Protein AF-A0A8S4E3I4-F1 (afdb_monomer_lite)

pLDDT: mean 74.33, std 19.62, range [24.69, 96.75]

InterPro domains:
  IPR008591 GINS complex subunit Sld5 [PTHR21206] (6-192)
  IPR017920 COMM domain [PF07258] (268-368)
  IPR017920 COMM domain [PS51269] (267-376)
  IPR021151 GINS subunit, domain A [PF05916] (52-139)
  IPR036224 GINS, helical bundle-like domain superfamily [SSF158573] (16-157)
  IPR038749 GINS complex protein Sld5, alpha-helical domain [cd11711] (21-141)

Structure (mmCIF, N/CA/C/O backbone):
data_AF-A0A8S4E3I4-F1
#
_entry.id   AF-A0A8S4E3I4-F1
#
loop_
_atom_site.group_PDB
_atom_site.id
_atom_site.type_symbol
_atom_site.label_atom_id
_atom_site.label_alt_id
_atom_site.label_comp_id
_atom_site.label_asym_id
_atom_site.label_entity_id
_atom_site.label_seq_id
_atom_site.pdbx_PDB_ins_code
_atom_site.Cartn_x
_atom_site.Cartn_y
_atom_site.Cartn_z
_atom_site.occupancy
_atom_site.B_iso_or_equiv
_atom_site.auth_seq_id
_atom_site.auth_comp_id
_atom_site.auth_asym_id
_atom_site.auth_atom_id
_atom_site.pdbx_PDB_model_num
ATOM 1 N N . MET A 1 1 ? -10.199 14.906 -18.597 1.00 32.38 1 MET A N 1
ATOM 2 C CA . MET A 1 1 ? -10.809 15.974 -17.787 1.00 32.38 1 MET A CA 1
ATOM 3 C C . MET A 1 1 ? -9.877 16.224 -16.632 1.00 32.38 1 MET A C 1
ATOM 5 O O . MET A 1 1 ? -9.653 15.320 -15.833 1.00 32.38 1 MET A O 1
ATOM 9 N N . ASP A 1 2 ? -9.247 17.388 -16.652 1.00 28.47 2 ASP A N 1
ATOM 10 C CA . ASP A 1 2 ? -8.289 17.825 -15.654 1.00 28.47 2 ASP A CA 1
ATOM 11 C C . ASP A 1 2 ? -8.961 17.927 -14.284 1.00 28.47 2 ASP A C 1
ATOM 13 O O . ASP A 1 2 ? -9.942 18.644 -14.107 1.00 28.47 2 ASP A O 1
ATOM 17 N N . PHE A 1 3 ? -8.408 17.236 -13.285 1.00 36.88 3 PHE A N 1
ATOM 18 C CA . PHE A 1 3 ? -8.784 17.424 -11.877 1.00 36.88 3 PHE A CA 1
ATOM 19 C C . PHE A 1 3 ? -8.446 18.839 -11.358 1.00 36.88 3 PHE A C 1
ATOM 21 O O . PHE A 1 3 ? -8.823 19.176 -10.239 1.00 36.88 3 PHE A O 1
ATOM 28 N N . ASN A 1 4 ? -7.766 19.661 -12.167 1.00 34.56 4 ASN A N 1
ATOM 29 C CA . ASN A 1 4 ? -7.482 21.067 -11.883 1.00 34.56 4 ASN A CA 1
ATOM 30 C C . ASN A 1 4 ? -8.632 22.023 -12.248 1.00 34.56 4 ASN A C 1
ATOM 32 O O . ASN A 1 4 ? -8.685 23.116 -11.692 1.00 34.56 4 ASN A O 1
ATOM 36 N N . ASP A 1 5 ? -9.577 21.631 -13.108 1.00 34.78 5 ASP A N 1
ATOM 37 C CA . ASP A 1 5 ? -10.603 22.558 -13.623 1.00 34.78 5 ASP A CA 1
ATOM 38 C C . ASP A 1 5 ? -11.809 22.755 -12.689 1.00 34.78 5 ASP A C 1
ATOM 40 O O . ASP A 1 5 ? -12.698 23.553 -12.978 1.00 34.78 5 ASP A O 1
ATOM 44 N N . GLN A 1 6 ? -11.854 22.082 -11.535 1.00 35.81 6 GLN A N 1
ATOM 45 C CA . GLN A 1 6 ? -12.876 22.349 -10.511 1.00 35.81 6 GLN A CA 1
ATOM 46 C C . GLN A 1 6 ? -12.468 23.429 -9.495 1.00 35.81 6 GLN A C 1
ATOM 48 O O . GLN A 1 6 ? -13.206 23.661 -8.541 1.00 35.81 6 GLN A O 1
ATOM 53 N N . ILE A 1 7 ? -11.324 24.100 -9.681 1.00 41.72 7 ILE A N 1
ATOM 54 C CA . ILE A 1 7 ? -10.822 25.111 -8.729 1.00 41.72 7 ILE A CA 1
ATOM 55 C C . ILE A 1 7 ? -10.842 26.542 -9.305 1.00 41.72 7 ILE A C 1
ATOM 57 O O . ILE A 1 7 ? -10.752 27.506 -8.551 1.00 41.72 7 ILE A O 1
ATOM 61 N N . GLU A 1 8 ? -11.077 26.739 -10.606 1.00 38.97 8 GLU A N 1
ATOM 62 C CA . GLU A 1 8 ? -11.101 28.083 -11.211 1.00 38.97 8 GLU A CA 1
ATOM 63 C C . GLU A 1 8 ? -12.512 28.578 -11.583 1.00 38.97 8 GLU A C 1
ATOM 65 O O . GLU A 1 8 ? -12.779 28.850 -12.748 1.00 38.97 8 GLU A O 1
ATOM 70 N N . SER A 1 9 ? -13.426 28.761 -10.614 1.00 34.09 9 SER A N 1
ATOM 71 C CA . SER A 1 9 ? -14.480 29.800 -10.734 1.00 34.09 9 SER A CA 1
ATOM 72 C C . SER A 1 9 ? -15.316 30.046 -9.464 1.00 34.09 9 SER A C 1
ATOM 74 O O . SER A 1 9 ? -16.529 29.858 -9.452 1.00 34.09 9 SER A O 1
ATOM 76 N N . SER A 1 10 ? -14.707 30.550 -8.394 1.00 29.94 10 SER A N 1
ATOM 77 C CA . SER A 1 10 ? -15.423 31.392 -7.419 1.00 29.94 10 SER A CA 1
ATOM 78 C C . SER A 1 10 ? -14.407 32.143 -6.572 1.00 29.94 10 SER A C 1
ATOM 80 O O . SER A 1 10 ? -13.596 31.530 -5.891 1.00 29.94 10 SER A O 1
ATOM 82 N N . GLY A 1 11 ? -14.420 33.473 -6.664 1.00 32.16 11 GLY A N 1
ATOM 83 C CA . GLY A 1 11 ? -13.483 34.381 -6.001 1.00 32.16 11 GLY A CA 1
ATOM 84 C C . GLY A 1 11 ? -13.684 34.519 -4.493 1.00 32.16 11 GLY A C 1
ATOM 85 O O . GLY A 1 11 ? -13.775 35.643 -4.011 1.00 32.16 11 GLY A O 1
ATOM 86 N N . ASP A 1 12 ? -13.711 33.400 -3.778 1.00 33.47 12 ASP A N 1
ATOM 87 C CA . ASP A 1 12 ? -13.530 33.338 -2.335 1.00 33.47 12 ASP A CA 1
ATOM 88 C C . ASP A 1 12 ? -12.272 32.499 -2.084 1.00 33.47 12 ASP A C 1
ATOM 90 O O . ASP A 1 12 ? -12.188 31.344 -2.499 1.00 33.47 12 ASP A O 1
ATOM 94 N N . GLU A 1 13 ? -11.263 33.087 -1.436 1.00 42.78 13 GLU A N 1
ATOM 95 C CA . GLU A 1 13 ? -10.173 32.336 -0.805 1.00 42.78 13 GLU A CA 1
ATOM 96 C C . GLU A 1 13 ? -10.788 31.478 0.317 1.00 42.78 13 GLU A C 1
ATOM 98 O O . GLU A 1 13 ? -10.716 31.820 1.497 1.00 42.78 13 GLU A O 1
ATOM 103 N N . GLU A 1 14 ? -11.474 30.389 -0.040 1.00 46.00 14 GLU A N 1
ATOM 104 C CA . GLU A 1 14 ? -11.939 29.406 0.927 1.00 46.00 14 GLU A CA 1
ATOM 105 C C . GLU A 1 14 ? -10.696 28.785 1.565 1.00 46.00 14 GLU A C 1
ATOM 107 O O . GLU A 1 14 ? -9.980 27.993 0.950 1.00 46.00 14 GLU A O 1
ATOM 112 N N . GLU A 1 15 ? -10.408 29.175 2.810 1.00 49.66 15 GLU A N 1
ATOM 113 C CA . GLU A 1 15 ? -9.407 28.513 3.639 1.00 49.66 15 GLU A CA 1
ATOM 114 C C . GLU A 1 15 ? -9.714 27.010 3.652 1.00 49.66 15 GLU A C 1
ATOM 116 O O . GLU A 1 15 ? -10.649 26.549 4.315 1.00 49.66 15 GLU A O 1
ATOM 121 N N . ILE A 1 16 ? -8.937 26.231 2.896 1.00 64.88 16 ILE A N 1
ATOM 122 C CA . ILE A 1 16 ? -9.130 24.787 2.801 1.00 64.88 16 ILE A CA 1
ATOM 123 C C . ILE A 1 16 ? -8.949 24.207 4.205 1.00 64.88 16 ILE A C 1
ATOM 125 O O . ILE A 1 16 ? -7.850 24.177 4.766 1.00 64.88 16 ILE A O 1
ATOM 129 N N . THR A 1 17 ? -10.052 23.755 4.796 1.00 81.62 17 THR A N 1
ATOM 130 C CA . THR A 1 17 ? -10.041 23.201 6.151 1.00 81.62 17 THR A CA 1
ATOM 131 C C . THR A 1 17 ? -9.179 21.936 6.204 1.00 81.62 17 THR A C 1
ATOM 133 O O . THR A 1 17 ? -9.136 21.145 5.260 1.00 81.62 17 THR A O 1
ATOM 136 N N . ALA A 1 18 ? -8.514 21.684 7.338 1.00 78.88 18 ALA A N 1
ATOM 137 C CA . ALA A 1 18 ? -7.685 20.483 7.513 1.00 78.88 18 ALA A CA 1
ATOM 138 C C . ALA A 1 18 ? -8.471 19.170 7.298 1.00 78.88 18 ALA A C 1
ATOM 140 O O . ALA A 1 18 ? -7.905 18.157 6.890 1.00 78.88 18 ALA A O 1
ATOM 141 N N . GLU A 1 19 ? -9.782 19.189 7.550 1.00 83.81 19 GLU A N 1
ATOM 142 C CA . GLU A 1 19 ? -10.683 18.068 7.281 1.00 83.81 19 GLU A CA 1
ATOM 143 C C . GLU A 1 19 ? -10.890 17.837 5.777 1.00 83.81 19 GLU A C 1
ATOM 145 O O . GLU A 1 19 ? -10.815 16.692 5.321 1.00 83.81 19 GLU A O 1
ATOM 150 N N . ALA A 1 20 ? -11.074 18.906 4.995 1.00 86.81 20 ALA A N 1
ATOM 151 C CA . ALA A 1 20 ? -11.179 18.818 3.542 1.00 86.81 20 ALA A CA 1
ATOM 152 C C . ALA A 1 20 ? -9.887 18.259 2.924 1.00 86.81 20 ALA A C 1
ATOM 154 O O . ALA A 1 20 ? -9.949 17.301 2.152 1.00 86.81 20 ALA A O 1
ATOM 155 N N . VAL A 1 21 ? -8.716 18.760 3.345 1.00 88.56 21 VAL A N 1
ATOM 156 C CA . VAL A 1 21 ? -7.411 18.242 2.885 1.00 88.56 21 VAL A CA 1
ATOM 157 C C . VAL A 1 21 ? -7.266 16.751 3.202 1.00 88.56 21 VAL A C 1
ATOM 159 O O . VAL A 1 21 ? -6.849 15.962 2.350 1.00 88.56 21 VAL A O 1
ATOM 162 N N . LEU A 1 22 ? -7.648 16.333 4.414 1.00 89.06 22 LEU A N 1
ATOM 163 C CA . LEU A 1 22 ? -7.573 14.931 4.821 1.00 89.06 22 LEU A CA 1
ATOM 164 C C . LEU A 1 22 ? -8.498 14.035 3.985 1.00 89.06 22 LEU A C 1
ATOM 166 O O . LEU A 1 22 ? -8.102 12.924 3.625 1.00 89.06 22 LEU A O 1
ATOM 170 N N . LYS A 1 23 ? -9.709 14.501 3.662 1.00 90.12 23 LYS A N 1
ATOM 171 C CA . LYS A 1 23 ? -10.659 13.774 2.809 1.00 90.12 23 LYS A CA 1
ATOM 172 C C . LYS A 1 23 ? -10.120 13.617 1.386 1.00 90.12 23 LYS A C 1
ATOM 174 O O . LYS A 1 23 ? -10.153 12.511 0.847 1.00 90.12 23 LYS A O 1
ATOM 179 N N . THR A 1 24 ? -9.566 14.681 0.810 1.00 90.00 24 THR A N 1
ATOM 180 C CA . THR A 1 24 ? -8.932 14.645 -0.515 1.00 90.00 24 THR A CA 1
ATOM 181 C C . THR A 1 24 ? -7.766 13.661 -0.542 1.00 90.00 24 THR A C 1
ATOM 183 O O . THR A 1 24 ? -7.703 12.801 -1.420 1.00 90.00 24 THR A O 1
ATOM 186 N N . LEU A 1 25 ? -6.891 13.700 0.468 1.00 91.69 25 LEU A N 1
ATOM 187 C CA . LEU A 1 25 ? -5.762 12.777 0.576 1.00 91.69 25 LEU A CA 1
ATOM 188 C C . LEU A 1 25 ? -6.210 11.317 0.751 1.00 91.69 25 LEU A C 1
ATOM 190 O O . LEU A 1 25 ? -5.601 10.405 0.194 1.00 91.69 25 LEU A O 1
ATOM 194 N N . TYR A 1 26 ? -7.278 11.080 1.514 1.00 92.12 26 TYR A N 1
ATOM 195 C CA . TYR A 1 26 ? -7.850 9.746 1.675 1.00 92.12 26 TYR A CA 1
ATOM 196 C C . TYR A 1 26 ? -8.360 9.184 0.341 1.00 92.12 26 TYR A C 1
ATOM 198 O O . TYR A 1 26 ? -8.058 8.037 0.011 1.00 92.12 26 TYR A O 1
ATOM 206 N N . ASN A 1 27 ? -9.072 9.994 -0.446 1.00 91.56 27 ASN A N 1
ATOM 207 C CA . ASN A 1 27 ? -9.547 9.601 -1.774 1.00 91.56 27 ASN A CA 1
ATOM 208 C C . ASN A 1 27 ? -8.377 9.349 -2.734 1.00 91.56 27 ASN A C 1
ATOM 210 O O . ASN A 1 27 ? -8.346 8.317 -3.402 1.00 91.56 27 ASN A O 1
ATOM 214 N N . ALA A 1 28 ? -7.375 10.233 -2.744 1.00 92.62 28 ALA A N 1
ATOM 215 C CA . ALA A 1 28 ? -6.159 10.055 -3.536 1.00 92.62 28 ALA A CA 1
ATOM 216 C C . ALA A 1 28 ? -5.441 8.744 -3.180 1.00 92.62 28 ALA A C 1
ATOM 218 O O . ALA A 1 28 ? -5.039 7.994 -4.065 1.00 92.62 28 ALA A O 1
ATOM 219 N N . TRP A 1 29 ? -5.350 8.410 -1.889 1.00 94.19 29 TRP A N 1
ATOM 220 C CA . TRP A 1 29 ? -4.805 7.132 -1.434 1.00 94.19 29 TRP A CA 1
ATOM 221 C C . TRP A 1 29 ? -5.598 5.922 -1.928 1.00 94.19 29 TRP A C 1
ATOM 223 O O . TRP A 1 29 ? -5.000 4.950 -2.398 1.00 94.19 29 TRP A O 1
ATOM 233 N N . GLN A 1 30 ? -6.926 5.954 -1.826 1.00 93.25 30 GLN A N 1
ATOM 234 C CA . GLN A 1 30 ? -7.760 4.853 -2.302 1.00 93.25 30 GLN A CA 1
ATOM 235 C C . GLN A 1 30 ? -7.623 4.652 -3.812 1.00 93.25 30 GLN A C 1
ATOM 237 O O . GLN A 1 30 ? -7.392 3.524 -4.251 1.00 93.25 30 GLN A O 1
ATOM 242 N N . ASN A 1 31 ? -7.695 5.741 -4.576 1.00 93.19 31 ASN A N 1
ATOM 243 C CA . ASN A 1 31 ? -7.579 5.721 -6.031 1.00 93.19 31 ASN A CA 1
ATOM 244 C C . ASN A 1 31 ? -6.195 5.235 -6.466 1.00 93.19 31 ASN A C 1
ATOM 246 O O . ASN A 1 31 ? -6.085 4.377 -7.336 1.00 93.19 31 ASN A O 1
ATOM 250 N N . GLU A 1 32 ? -5.134 5.694 -5.802 1.00 94.31 32 GLU A N 1
ATOM 251 C CA . GLU A 1 32 ? -3.778 5.226 -6.072 1.00 94.31 32 GLU A CA 1
ATOM 252 C C . GLU A 1 32 ? -3.631 3.729 -5.778 1.00 94.31 32 GLU A C 1
ATOM 254 O O . GLU A 1 32 ? -2.993 3.011 -6.534 1.00 94.31 32 GLU A O 1
ATOM 259 N N . ARG A 1 33 ? -4.247 3.193 -4.722 1.00 92.12 33 ARG A N 1
ATOM 260 C CA . ARG A 1 33 ? -4.142 1.754 -4.435 1.00 92.12 33 ARG A CA 1
ATOM 261 C C . ARG A 1 33 ? -4.899 0.884 -5.445 1.00 92.12 33 ARG A C 1
ATOM 263 O O . ARG A 1 33 ? -4.490 -0.251 -5.674 1.00 92.12 33 ARG A O 1
ATOM 270 N N . LEU A 1 34 ? -6.014 1.379 -5.976 1.00 89.19 34 LEU A N 1
ATOM 271 C CA . LEU A 1 34 ? -6.931 0.600 -6.814 1.00 89.19 34 LEU A CA 1
ATOM 272 C C . LEU A 1 34 ? -6.709 0.804 -8.318 1.00 89.19 34 LEU A C 1
ATOM 274 O O . LEU A 1 34 ? -7.113 -0.051 -9.100 1.00 89.19 34 LEU A O 1
ATOM 278 N N . SER A 1 35 ? -6.053 1.893 -8.725 1.00 90.31 35 SER A N 1
ATOM 279 C CA . SER A 1 35 ? -5.711 2.136 -10.127 1.00 90.31 35 SER A CA 1
ATOM 280 C C . SER A 1 35 ? -4.531 1.258 -10.579 1.00 90.31 35 SER A C 1
ATOM 282 O O . SER A 1 35 ? -3.548 1.138 -9.835 1.00 90.31 35 SER A O 1
ATOM 284 N N . PRO A 1 36 ? -4.574 0.668 -11.790 1.00 88.25 36 PRO A N 1
ATOM 285 C CA . PRO A 1 36 ? -3.4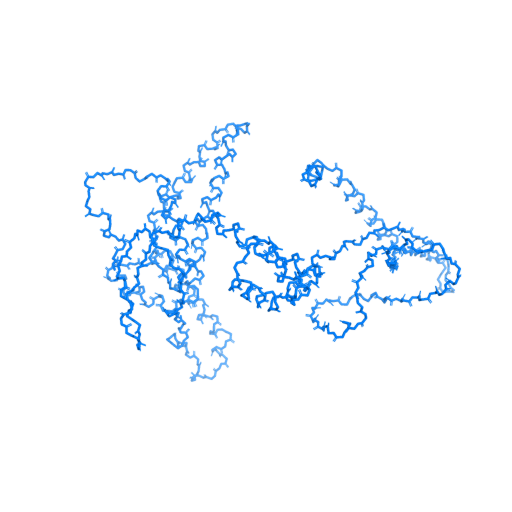50 -0.081 -12.353 1.00 88.25 36 PRO A CA 1
ATOM 286 C C . PRO A 1 36 ? -2.261 0.816 -12.733 1.00 88.25 36 PRO A C 1
ATOM 288 O O . PRO A 1 36 ? -1.124 0.345 -12.724 1.00 88.25 36 PRO A O 1
ATOM 291 N N . GLU A 1 37 ? -2.501 2.093 -13.036 1.00 90.06 37 GLU A N 1
ATOM 292 C CA . GLU A 1 37 ? -1.489 3.065 -13.465 1.00 90.06 37 GLU A CA 1
ATOM 293 C C . GLU A 1 37 ? -1.172 4.095 -12.378 1.00 90.06 37 GLU A C 1
ATOM 295 O O . GLU A 1 37 ? -1.919 4.244 -11.409 1.00 90.06 37 GLU A O 1
ATOM 300 N N . ILE A 1 38 ? -0.047 4.799 -12.513 1.00 93.50 38 ILE A N 1
ATOM 301 C CA . ILE A 1 38 ? 0.329 5.861 -11.575 1.00 93.50 38 ILE A CA 1
ATOM 302 C C . ILE A 1 38 ? -0.505 7.121 -11.827 1.00 93.50 38 ILE A C 1
ATOM 304 O O . ILE A 1 38 ? -0.622 7.575 -12.962 1.00 93.50 38 ILE A O 1
ATOM 308 N N . LEU A 1 39 ? -1.080 7.687 -10.765 1.00 93.31 39 LEU A N 1
ATOM 309 C CA . LEU A 1 39 ? -1.922 8.884 -10.851 1.00 93.31 39 LEU A CA 1
ATOM 310 C C . LEU A 1 39 ? -1.109 10.174 -10.617 1.00 93.31 39 LEU A C 1
ATOM 312 O O . LEU A 1 39 ? 0.024 10.102 -10.125 1.00 93.31 39 LEU A O 1
ATOM 316 N N . PRO A 1 40 ? -1.660 11.365 -10.923 1.00 92.81 40 PRO A N 1
ATOM 317 C CA . PRO A 1 40 ? -1.032 12.638 -10.570 1.00 92.81 40 PRO A CA 1
ATOM 318 C C . PRO A 1 40 ? -0.770 12.757 -9.062 1.00 92.81 40 PRO A C 1
ATOM 320 O O . PRO A 1 40 ? -1.622 12.412 -8.238 1.00 92.81 40 PRO A O 1
ATOM 323 N N . HIS A 1 41 ? 0.412 13.247 -8.679 1.00 92.44 41 HIS A N 1
ATOM 324 C CA . HIS A 1 41 ? 0.758 13.405 -7.268 1.00 92.44 41 HIS A CA 1
ATOM 325 C C . HIS A 1 41 ? 0.020 14.590 -6.626 1.00 92.44 41 HIS A C 1
ATOM 327 O O . HIS A 1 41 ? 0.171 15.735 -7.049 1.00 92.44 41 HIS A O 1
ATOM 333 N N . CYS A 1 42 ? -0.670 14.358 -5.506 1.00 90.50 42 CYS A N 1
ATOM 334 C CA . CYS A 1 42 ? -1.321 15.413 -4.719 1.00 90.50 42 CYS A CA 1
ATOM 335 C C . CYS A 1 42 ? -0.321 16.132 -3.788 1.00 90.50 42 CYS A C 1
ATOM 337 O O . CYS A 1 42 ? -0.448 16.067 -2.564 1.00 90.50 42 CYS A O 1
ATOM 339 N N . ASN A 1 43 ? 0.712 16.779 -4.350 1.00 90.69 43 ASN A N 1
ATOM 340 C CA . ASN A 1 43 ? 1.862 17.269 -3.569 1.00 90.69 43 ASN A CA 1
ATOM 341 C C . ASN A 1 43 ? 1.484 18.346 -2.554 1.00 90.69 43 ASN A C 1
ATOM 343 O O . ASN A 1 43 ? 1.859 18.262 -1.390 1.00 90.69 43 ASN A O 1
ATOM 347 N N . GLU A 1 44 ? 0.671 19.305 -2.978 1.00 89.69 44 GLU A N 1
ATOM 348 C CA . GLU A 1 44 ? 0.216 20.407 -2.130 1.00 89.69 44 GLU A CA 1
ATOM 349 C C . GLU A 1 44 ? -0.534 19.904 -0.891 1.00 89.69 44 GLU A C 1
ATOM 351 O O . GLU A 1 44 ? -0.295 20.370 0.222 1.00 89.69 44 GLU A O 1
ATOM 356 N N . MET A 1 45 ? -1.378 18.882 -1.063 1.00 90.06 45 MET A N 1
ATOM 357 C CA . MET A 1 45 ? -2.146 18.274 0.026 1.00 90.06 45 MET A CA 1
ATOM 358 C C . MET A 1 45 ? -1.234 17.530 1.008 1.00 90.06 45 MET A C 1
ATOM 360 O O . MET A 1 45 ? -1.426 17.609 2.223 1.00 90.06 45 MET A O 1
ATOM 364 N N . VAL A 1 46 ? -0.220 16.821 0.498 1.00 91.94 46 VAL A N 1
ATOM 365 C CA . VAL A 1 46 ? 0.770 16.116 1.327 1.00 91.94 46 VAL A CA 1
ATOM 366 C C . VAL A 1 46 ? 1.615 17.111 2.125 1.00 91.94 46 VAL A C 1
ATOM 368 O O . VAL A 1 46 ? 1.713 16.970 3.344 1.00 91.94 46 VAL A O 1
ATOM 371 N N . GLU A 1 47 ? 2.172 18.132 1.474 1.00 90.94 47 GLU A N 1
ATOM 372 C CA . GLU A 1 47 ? 2.976 19.180 2.117 1.00 90.94 47 GLU A CA 1
ATOM 373 C C . GLU A 1 47 ? 2.167 19.946 3.170 1.00 90.94 47 GLU A C 1
ATOM 375 O O . GLU A 1 47 ? 2.623 20.121 4.305 1.00 90.94 47 GLU A O 1
ATOM 380 N N . CYS A 1 48 ? 0.922 20.314 2.847 1.00 90.44 48 CYS A N 1
ATOM 381 C CA . CYS A 1 48 ? 0.006 20.949 3.788 1.00 90.44 48 CYS A CA 1
ATOM 382 C C . CYS A 1 48 ? -0.193 20.082 5.043 1.00 90.44 48 CYS A C 1
ATOM 384 O O . CYS A 1 48 ? 0.040 20.543 6.166 1.00 90.44 48 CYS A O 1
ATOM 386 N N . MET A 1 49 ? -0.534 18.797 4.884 1.00 90.62 49 MET A N 1
ATOM 387 C CA . MET A 1 49 ? -0.756 17.902 6.027 1.00 90.62 49 MET A CA 1
ATOM 388 C C . MET A 1 49 ? 0.520 17.624 6.826 1.00 90.62 49 MET A C 1
ATOM 390 O O . MET A 1 49 ? 0.458 17.533 8.054 1.00 90.62 49 MET A O 1
ATOM 394 N N . LEU A 1 50 ? 1.684 17.525 6.177 1.00 91.88 50 LEU A N 1
ATOM 395 C CA . LEU A 1 50 ? 2.969 17.395 6.868 1.00 91.88 50 LEU A CA 1
ATOM 396 C C . LEU A 1 50 ? 3.278 18.639 7.712 1.00 91.88 50 LEU A C 1
ATOM 398 O O . LEU A 1 50 ? 3.680 18.504 8.872 1.00 91.88 50 LEU A O 1
ATOM 402 N N . GLY A 1 51 ? 3.021 19.838 7.182 1.00 90.75 51 GLY A N 1
ATOM 403 C CA . GLY A 1 51 ? 3.123 21.091 7.929 1.00 90.75 51 GLY A CA 1
ATOM 404 C C . GLY A 1 51 ? 2.205 21.116 9.156 1.00 90.75 51 GLY A C 1
ATOM 405 O O . GLY A 1 51 ? 2.654 21.434 10.265 1.00 90.75 51 GLY A O 1
ATOM 406 N N . GLN A 1 52 ? 0.946 20.693 8.995 1.00 88.94 52 GLN A N 1
ATOM 407 C CA . GLN A 1 52 ? -0.023 20.618 10.095 1.00 88.94 52 GLN A CA 1
ATOM 408 C C . GLN A 1 52 ? 0.378 19.601 11.168 1.00 88.94 52 GLN A C 1
ATOM 410 O O . GLN A 1 52 ? 0.281 19.890 12.365 1.00 88.94 52 GLN A O 1
ATOM 415 N N . ILE A 1 53 ? 0.900 18.437 10.767 1.00 91.44 53 ILE A N 1
ATOM 416 C CA . ILE A 1 53 ? 1.438 17.433 11.694 1.00 91.44 53 ILE A CA 1
ATOM 417 C C . ILE A 1 53 ? 2.555 18.045 12.543 1.00 91.44 53 ILE A C 1
ATOM 419 O O . ILE A 1 53 ? 2.507 17.954 13.770 1.00 91.44 53 ILE A O 1
ATOM 423 N N . GLN A 1 54 ? 3.528 18.716 11.921 1.00 93.00 54 GLN A N 1
ATOM 424 C CA . GLN A 1 54 ? 4.648 19.321 12.648 1.00 93.00 54 GLN A CA 1
ATOM 425 C C . GLN A 1 54 ? 4.196 20.418 13.619 1.00 93.00 54 GLN A C 1
ATOM 427 O O . GLN A 1 54 ? 4.740 20.543 14.721 1.00 93.00 54 GLN A O 1
ATOM 432 N N . HIS A 1 55 ? 3.217 21.235 13.220 1.00 90.81 55 HIS A N 1
ATOM 433 C CA . HIS A 1 55 ? 2.648 22.263 14.086 1.00 90.81 55 HIS A CA 1
ATOM 434 C C . HIS A 1 55 ? 1.946 21.641 15.304 1.00 90.81 55 HIS A C 1
ATOM 436 O O . HIS A 1 55 ? 2.213 22.027 16.447 1.00 90.81 55 HIS A O 1
ATOM 442 N N . MET A 1 56 ? 1.119 20.619 15.082 1.00 89.19 56 MET A N 1
ATOM 443 C CA . MET A 1 56 ? 0.409 19.919 16.151 1.00 89.19 56 MET A CA 1
ATOM 444 C C . MET A 1 56 ? 1.348 19.161 17.093 1.00 89.19 56 MET A C 1
ATOM 446 O O . MET A 1 56 ? 1.142 19.194 18.305 1.00 89.19 56 MET A O 1
ATOM 450 N N . GLU A 1 57 ? 2.423 18.548 16.596 1.00 91.62 57 GLU A N 1
ATOM 451 C CA . GLU A 1 57 ? 3.436 17.900 17.442 1.00 91.62 57 GLU A CA 1
ATOM 452 C C . GLU A 1 57 ? 4.119 18.884 18.393 1.00 91.62 57 GLU A C 1
ATOM 454 O O . GLU A 1 57 ? 4.274 18.603 19.586 1.00 91.62 57 GLU A O 1
ATOM 459 N N . ARG A 1 58 ? 4.478 20.073 17.892 1.00 92.88 58 ARG A N 1
ATOM 460 C CA . ARG A 1 58 ? 5.045 21.147 18.718 1.00 92.88 58 ARG A CA 1
ATOM 461 C C . ARG A 1 58 ? 4.071 21.600 19.804 1.00 92.88 58 ARG A C 1
ATOM 463 O O . ARG A 1 58 ? 4.508 21.878 20.920 1.00 92.88 58 ARG A O 1
ATOM 470 N N . ASN A 1 59 ? 2.775 21.649 19.505 1.00 89.19 59 ASN A N 1
ATOM 471 C CA . ASN A 1 59 ? 1.746 22.033 20.472 1.00 89.19 59 ASN A CA 1
ATOM 472 C C . ASN A 1 59 ? 1.520 20.947 21.530 1.00 89.19 59 ASN A C 1
ATOM 474 O O . ASN A 1 59 ? 1.477 21.255 22.719 1.00 89.19 59 ASN A O 1
ATOM 478 N N . ILE A 1 60 ? 1.478 19.674 21.130 1.00 89.12 60 ILE A N 1
ATOM 479 C CA . ILE A 1 60 ? 1.341 18.536 22.050 1.00 89.12 60 ILE A CA 1
ATOM 480 C C . ILE A 1 60 ? 2.515 18.462 23.029 1.00 89.12 60 ILE A C 1
ATOM 482 O O . ILE A 1 60 ? 2.310 18.171 24.205 1.00 89.12 60 ILE A O 1
ATOM 486 N N . ASN A 1 61 ? 3.737 18.756 22.579 1.00 87.38 61 ASN A N 1
ATOM 487 C CA . ASN A 1 61 ? 4.923 18.727 23.440 1.00 87.38 61 ASN A CA 1
ATOM 488 C C . ASN A 1 61 ? 4.917 19.807 24.536 1.00 87.38 61 ASN A C 1
ATOM 490 O O . ASN A 1 61 ? 5.638 19.669 25.522 1.00 87.38 61 ASN A O 1
ATOM 494 N N . LYS A 1 62 ? 4.105 20.863 24.386 1.00 89.56 62 LYS A N 1
ATOM 495 C CA . LYS A 1 62 ? 3.912 21.906 25.407 1.00 89.56 62 LYS A CA 1
ATOM 496 C C . LYS A 1 62 ? 2.850 21.530 26.447 1.00 89.56 62 LYS A C 1
ATOM 498 O O . LYS A 1 62 ? 2.798 22.160 27.500 1.00 89.56 62 LYS A O 1
ATOM 503 N N . LEU A 1 63 ? 2.001 20.539 26.164 1.00 85.81 63 LEU A N 1
ATOM 504 C CA . LEU A 1 63 ? 0.941 20.109 27.075 1.00 85.81 63 LEU A CA 1
ATOM 505 C C . LEU A 1 63 ? 1.502 19.237 28.214 1.00 85.81 63 LEU A C 1
ATOM 507 O O . LEU A 1 63 ? 2.451 18.472 28.012 1.00 85.81 63 LEU A O 1
ATOM 511 N N . PRO A 1 64 ? 0.917 19.306 29.423 1.00 84.00 64 PRO A N 1
ATOM 512 C CA . P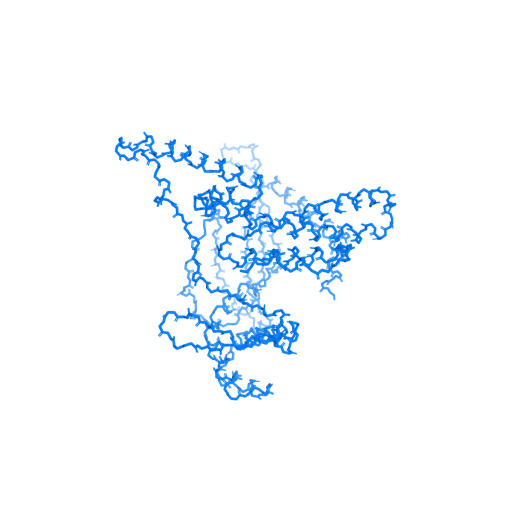RO A 1 64 ? 1.326 18.455 30.533 1.00 84.00 64 PRO A CA 1
ATOM 513 C C . PRO A 1 64 ? 1.013 16.978 30.243 1.00 84.00 64 PRO A C 1
ATOM 515 O O . PRO A 1 64 ? -0.013 16.642 29.656 1.00 84.00 64 PRO A O 1
ATOM 518 N N . LYS A 1 65 ? 1.877 16.065 30.715 1.00 77.12 65 LYS A N 1
ATOM 519 C CA . LYS A 1 65 ? 1.763 14.607 30.470 1.00 77.12 65 LYS A CA 1
ATOM 520 C C . LYS A 1 65 ? 0.476 13.966 31.014 1.00 77.12 65 LYS A C 1
ATOM 522 O O . LYS A 1 65 ? 0.178 12.831 30.662 1.00 77.12 65 LYS A O 1
ATOM 527 N N . THR A 1 66 ? -0.248 14.663 31.885 1.00 80.94 66 THR A N 1
ATOM 528 C CA . THR A 1 66 ? -1.505 14.217 32.499 1.00 80.94 66 THR A CA 1
ATOM 529 C C . THR A 1 66 ? -2.749 14.613 31.698 1.00 80.94 66 THR A C 1
ATOM 531 O O . THR A 1 66 ? -3.843 14.184 32.054 1.00 80.94 66 THR A O 1
ATOM 534 N N . ASP A 1 67 ? -2.615 15.417 30.637 1.00 83.19 67 ASP A N 1
ATOM 535 C CA . ASP A 1 67 ? -3.749 15.852 29.818 1.00 83.19 67 ASP A CA 1
ATOM 536 C C . ASP A 1 67 ? -4.153 14.772 28.800 1.00 83.19 67 ASP A C 1
ATOM 538 O O . ASP A 1 67 ? -3.387 14.402 27.905 1.00 83.19 67 ASP A O 1
ATOM 542 N N . LEU A 1 68 ? -5.392 14.286 28.907 1.00 85.31 68 LEU A N 1
ATOM 543 C CA . LEU A 1 68 ? -5.971 13.304 27.986 1.00 85.31 68 LEU A CA 1
ATOM 544 C C . LEU A 1 68 ? -6.050 13.826 26.541 1.00 85.31 68 LEU A C 1
ATOM 546 O O . LEU A 1 68 ? -5.936 13.031 25.605 1.00 85.31 68 LEU A O 1
ATOM 550 N N . ARG A 1 69 ? -6.167 15.147 26.332 1.00 83.44 69 ARG A N 1
ATOM 551 C CA . ARG A 1 69 ? -6.193 15.762 24.991 1.00 83.44 69 ARG A CA 1
ATOM 552 C C . ARG A 1 69 ? -4.914 15.466 24.214 1.00 83.44 69 ARG A C 1
ATOM 554 O O . ARG A 1 69 ? -4.970 15.186 23.019 1.00 83.44 69 ARG A O 1
ATOM 561 N N . ALA A 1 70 ? -3.767 15.439 24.897 1.00 85.88 70 ALA A N 1
ATOM 562 C CA . ALA A 1 70 ? -2.490 15.091 24.282 1.00 85.88 70 ALA A CA 1
ATOM 563 C C . ALA A 1 70 ? -2.493 13.656 23.722 1.00 85.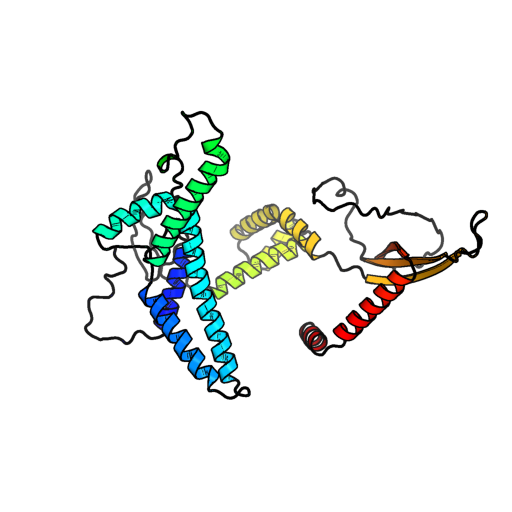88 70 ALA A C 1
ATOM 565 O O . ALA A 1 70 ? -1.923 13.413 22.660 1.00 85.88 70 ALA A O 1
ATOM 566 N N . SER A 1 71 ? -3.159 12.710 24.394 1.00 84.50 71 SER A N 1
ATOM 567 C CA . SER A 1 71 ? -3.302 11.334 23.904 1.00 84.50 71 SER A CA 1
ATOM 568 C C . SER A 1 71 ? -4.201 11.259 22.668 1.00 84.50 71 SER A C 1
ATOM 570 O O . SER A 1 71 ? -3.851 10.575 21.708 1.00 84.50 71 SER A O 1
ATOM 572 N N . ILE A 1 72 ? -5.320 11.992 22.661 1.00 87.44 72 ILE A N 1
ATOM 573 C CA . ILE A 1 72 ? -6.255 12.032 21.523 1.00 87.44 72 ILE A CA 1
ATOM 574 C C . ILE A 1 72 ? -5.563 12.620 20.288 1.00 87.44 72 ILE A C 1
ATOM 576 O O . ILE A 1 72 ? -5.578 12.005 19.223 1.00 87.44 72 ILE A O 1
ATOM 580 N N . HIS A 1 73 ? -4.872 13.755 20.433 1.00 88.88 73 HIS A N 1
ATOM 581 C CA . HIS A 1 73 ? -4.138 14.355 19.319 1.00 88.88 73 HIS A CA 1
ATOM 582 C C . HIS A 1 73 ? -2.998 13.456 18.813 1.00 88.88 73 HIS A C 1
ATOM 584 O O . HIS A 1 73 ? -2.794 13.365 17.608 1.00 88.88 73 HIS A O 1
ATOM 590 N N . LYS A 1 74 ? -2.281 12.733 19.689 1.00 87.50 74 LYS A N 1
ATOM 591 C CA . LYS A 1 74 ? -1.260 11.755 19.259 1.00 87.50 74 LYS A CA 1
ATOM 592 C C . LYS A 1 74 ? -1.850 10.591 18.463 1.00 87.50 74 LYS A C 1
ATOM 594 O O . LYS A 1 74 ? -1.241 10.157 17.484 1.00 87.50 74 LYS A O 1
ATOM 599 N N . MET A 1 75 ? -3.008 10.083 18.883 1.00 90.44 75 MET A N 1
ATOM 600 C CA . MET A 1 75 ? -3.717 9.024 18.165 1.00 90.44 75 MET A CA 1
ATOM 601 C C . MET A 1 75 ? -4.113 9.497 16.764 1.00 90.44 75 MET A C 1
ATOM 603 O O . MET A 1 75 ? -3.833 8.807 15.785 1.00 90.44 75 MET A O 1
ATOM 607 N N . GLU A 1 76 ? -4.665 10.706 16.654 1.00 88.19 76 GLU A N 1
ATOM 608 C CA . GLU A 1 76 ? -5.089 11.252 15.365 1.00 88.19 76 GLU A CA 1
ATOM 609 C C . GLU A 1 76 ? -3.906 11.570 14.442 1.00 88.19 76 GLU A C 1
ATOM 611 O O . GLU A 1 76 ? -3.917 11.194 13.272 1.00 88.19 76 GLU A O 1
ATOM 616 N N . LEU A 1 77 ? -2.817 12.139 14.971 1.00 90.38 77 LEU A N 1
ATOM 617 C CA . LEU A 1 77 ? -1.580 12.316 14.203 1.00 90.38 77 LEU A CA 1
ATOM 618 C C . LEU A 1 77 ? -1.036 10.986 13.675 1.00 90.38 77 LEU A C 1
ATOM 620 O O . LEU A 1 77 ? -0.543 10.926 12.551 1.00 90.38 77 LEU A O 1
ATOM 624 N N . SER A 1 78 ? -1.141 9.912 14.460 1.00 90.69 78 SER A N 1
ATOM 625 C CA . SER A 1 78 ? -0.716 8.578 14.024 1.00 90.69 78 SER A CA 1
ATOM 626 C C . SER A 1 78 ? -1.590 8.059 12.878 1.00 90.69 78 SER A C 1
ATOM 628 O O . SER A 1 78 ? -1.063 7.496 11.918 1.00 90.69 78 SER A O 1
ATOM 630 N N . ARG A 1 79 ? -2.906 8.305 12.932 1.00 93.50 79 ARG A N 1
ATOM 631 C CA . ARG A 1 79 ? -3.852 7.953 11.863 1.00 93.50 79 ARG A CA 1
ATOM 632 C C . ARG A 1 79 ? -3.552 8.704 10.563 1.00 93.50 79 ARG A C 1
ATOM 634 O O . ARG A 1 79 ? -3.472 8.079 9.509 1.00 93.50 79 ARG A O 1
ATOM 641 N N . ILE A 1 80 ? -3.319 10.015 10.637 1.00 91.69 80 ILE A N 1
ATOM 642 C CA . ILE A 1 80 ? -2.991 10.848 9.468 1.00 91.69 80 ILE A CA 1
ATOM 643 C C . ILE A 1 80 ? -1.645 10.425 8.862 1.00 91.69 80 ILE A C 1
ATOM 645 O O . ILE A 1 80 ? -1.553 10.207 7.654 1.00 91.69 80 ILE A O 1
ATOM 649 N N . LYS A 1 81 ? -0.609 10.231 9.693 1.00 92.62 81 LYS A N 1
ATOM 650 C CA . LYS A 1 81 ? 0.699 9.728 9.237 1.00 92.62 81 LYS A CA 1
ATOM 651 C C . LYS A 1 81 ? 0.576 8.391 8.520 1.00 92.62 81 LYS A C 1
ATOM 653 O O . LYS A 1 81 ? 1.210 8.199 7.490 1.00 92.62 81 LYS A O 1
ATOM 658 N N . TYR A 1 82 ? -0.243 7.477 9.038 1.00 94.19 82 TYR A N 1
ATOM 659 C CA . TYR A 1 82 ? -0.479 6.185 8.400 1.00 94.19 82 TYR A CA 1
ATOM 660 C C . TYR A 1 82 ? -1.059 6.337 6.987 1.00 94.19 82 TYR A C 1
ATOM 662 O O . TYR A 1 82 ? -0.585 5.669 6.069 1.00 94.19 82 TYR A O 1
ATOM 670 N N . ILE A 1 83 ? -2.029 7.238 6.793 1.00 92.75 83 ILE A N 1
ATOM 671 C CA . ILE A 1 83 ? -2.619 7.514 5.473 1.00 92.75 83 ILE A CA 1
ATOM 672 C C . ILE A 1 83 ? -1.553 8.051 4.509 1.00 92.75 83 ILE A C 1
ATOM 674 O O . ILE A 1 83 ? -1.368 7.469 3.442 1.00 92.75 83 ILE A O 1
ATOM 678 N N . ILE A 1 84 ? -0.794 9.083 4.907 1.00 92.38 84 ILE A N 1
ATOM 679 C CA . ILE A 1 84 ? 0.289 9.657 4.082 1.00 92.38 84 ILE A CA 1
ATOM 680 C C . ILE A 1 84 ? 1.327 8.584 3.732 1.00 92.38 84 ILE A C 1
ATOM 682 O O . ILE A 1 84 ? 1.679 8.408 2.568 1.00 92.38 84 ILE A O 1
ATOM 686 N N . CYS A 1 85 ? 1.798 7.820 4.721 1.00 95.19 85 CYS A N 1
ATOM 687 C CA . CYS A 1 85 ? 2.796 6.781 4.490 1.00 95.19 85 CYS A CA 1
ATOM 688 C C . CYS A 1 85 ? 2.296 5.702 3.526 1.00 95.19 85 CYS A C 1
ATOM 690 O O . CYS A 1 85 ? 3.081 5.213 2.720 1.00 95.19 85 CYS A O 1
ATOM 692 N N . ASN A 1 86 ? 1.026 5.303 3.597 1.00 93.56 86 ASN A N 1
ATOM 693 C CA . ASN A 1 86 ? 0.495 4.297 2.680 1.00 93.56 86 ASN A CA 1
ATOM 694 C C . ASN A 1 86 ? 0.240 4.838 1.280 1.00 93.56 86 ASN A C 1
ATOM 696 O O . ASN A 1 86 ? 0.426 4.083 0.330 1.00 93.56 86 ASN A O 1
ATOM 700 N N . TYR A 1 87 ? -0.138 6.109 1.143 1.00 95.38 87 TYR A N 1
ATOM 701 C CA . TYR A 1 87 ? -0.189 6.774 -0.156 1.00 95.38 87 TYR A CA 1
ATOM 702 C C . TYR A 1 87 ? 1.187 6.747 -0.826 1.00 95.38 87 TYR A C 1
ATOM 704 O O . TYR A 1 87 ? 1.337 6.170 -1.901 1.00 95.38 87 TYR A O 1
ATOM 712 N N . LEU A 1 88 ? 2.216 7.249 -0.136 1.00 94.94 88 LEU A N 1
ATOM 713 C CA . LEU A 1 88 ? 3.581 7.289 -0.667 1.00 94.94 88 LEU A CA 1
ATOM 714 C C . LEU A 1 88 ? 4.139 5.883 -0.943 1.00 94.94 88 LEU A C 1
ATOM 716 O O . LEU A 1 88 ? 4.769 5.661 -1.972 1.00 94.94 88 LEU A O 1
ATOM 720 N N . ARG A 1 89 ? 3.875 4.899 -0.070 1.00 96.31 89 ARG A N 1
ATOM 721 C CA . ARG A 1 89 ? 4.277 3.502 -0.316 1.00 96.31 89 ARG A CA 1
ATOM 722 C C . ARG A 1 89 ? 3.594 2.904 -1.540 1.00 96.31 89 ARG A C 1
ATOM 724 O O . ARG A 1 89 ? 4.268 2.243 -2.319 1.00 96.31 89 ARG A O 1
ATOM 731 N N . ALA A 1 90 ? 2.288 3.118 -1.712 1.00 94.25 90 ALA A N 1
ATOM 732 C CA . ALA A 1 90 ? 1.562 2.607 -2.874 1.00 94.25 90 ALA A CA 1
ATOM 733 C C . ALA A 1 90 ? 2.157 3.155 -4.178 1.00 94.25 90 ALA A C 1
ATOM 735 O O . ALA A 1 90 ? 2.379 2.394 -5.121 1.00 94.25 90 ALA A O 1
ATOM 736 N N . ARG A 1 91 ? 2.500 4.448 -4.191 1.00 96.12 91 ARG A N 1
ATOM 737 C CA . ARG A 1 91 ? 3.182 5.093 -5.317 1.00 96.12 91 ARG A CA 1
ATOM 738 C C . ARG A 1 91 ? 4.559 4.505 -5.579 1.00 96.12 91 ARG A C 1
ATOM 740 O O . ARG A 1 91 ? 4.827 4.105 -6.706 1.00 96.12 91 ARG A O 1
ATOM 747 N N . LEU A 1 92 ? 5.397 4.368 -4.550 1.00 96.00 92 LEU A N 1
ATOM 748 C CA . LEU A 1 92 ? 6.719 3.748 -4.689 1.00 96.00 92 LEU A CA 1
ATOM 749 C C . LEU A 1 92 ? 6.626 2.326 -5.252 1.00 96.00 92 LEU A C 1
ATOM 751 O O . LEU A 1 92 ? 7.354 2.002 -6.185 1.00 96.00 92 LEU A O 1
ATOM 755 N N . CYS A 1 93 ? 5.678 1.508 -4.784 1.00 95.31 93 CYS A N 1
ATOM 756 C CA . CYS A 1 93 ? 5.470 0.169 -5.338 1.00 95.31 93 CYS A CA 1
ATOM 757 C C . CYS A 1 93 ? 5.114 0.195 -6.835 1.00 95.31 93 CYS A C 1
ATOM 759 O O . CYS A 1 93 ? 5.576 -0.663 -7.587 1.00 95.31 93 CYS A O 1
ATOM 761 N N . LYS A 1 94 ? 4.314 1.167 -7.294 1.00 95.00 94 LYS A N 1
ATOM 762 C CA . LYS A 1 94 ? 4.019 1.331 -8.727 1.00 95.00 94 LYS A CA 1
ATOM 763 C C . LYS A 1 94 ? 5.224 1.823 -9.518 1.00 95.00 94 LYS A C 1
ATOM 765 O O . LYS A 1 94 ? 5.457 1.315 -10.611 1.00 95.00 94 LYS A O 1
ATOM 770 N N . ILE A 1 95 ? 5.992 2.761 -8.964 1.00 95.31 95 ILE A N 1
ATOM 771 C CA . ILE A 1 95 ? 7.229 3.268 -9.571 1.00 95.31 95 ILE A CA 1
ATOM 772 C C . ILE A 1 95 ? 8.231 2.129 -9.754 1.00 95.31 95 ILE A C 1
ATOM 774 O O . ILE A 1 95 ? 8.785 1.988 -10.835 1.00 95.31 95 ILE A O 1
ATOM 778 N N . GLU A 1 96 ? 8.435 1.281 -8.745 1.00 94.62 96 GLU A N 1
ATOM 779 C CA . GLU A 1 96 ? 9.328 0.121 -8.848 1.00 94.62 96 GLU A CA 1
ATOM 780 C C . GLU A 1 96 ? 8.826 -0.888 -9.896 1.00 94.62 96 GLU A C 1
ATOM 782 O O . GLU A 1 96 ? 9.605 -1.380 -10.714 1.00 94.62 96 GLU A O 1
ATOM 787 N N . LYS A 1 97 ? 7.515 -1.165 -9.922 1.00 92.88 97 LYS A N 1
ATOM 788 C CA . LYS A 1 97 ? 6.907 -2.155 -10.828 1.00 92.88 97 LYS A CA 1
ATOM 789 C C . LYS A 1 97 ? 6.890 -1.716 -12.296 1.00 92.88 97 LYS A C 1
ATOM 791 O O . LYS A 1 97 ? 7.100 -2.541 -13.182 1.00 92.88 97 LYS A O 1
ATOM 796 N N . HIS A 1 98 ? 6.628 -0.437 -12.551 1.00 92.75 98 HIS A N 1
ATOM 797 C CA . HIS A 1 98 ? 6.449 0.144 -13.886 1.00 92.75 98 HIS A CA 1
ATOM 798 C C . HIS A 1 98 ? 7.510 1.220 -14.187 1.00 92.75 98 HIS A C 1
ATOM 800 O O . HIS A 1 98 ? 7.243 2.195 -14.885 1.00 92.75 98 HIS A O 1
ATOM 806 N N . CYS A 1 99 ? 8.730 1.041 -13.670 1.00 93.06 99 CYS A N 1
ATOM 807 C CA . CYS A 1 99 ? 9.787 2.059 -13.661 1.00 93.06 99 CYS A CA 1
ATOM 808 C C . CYS A 1 99 ? 10.129 2.629 -15.047 1.00 93.06 99 CYS A C 1
ATOM 810 O O . CYS A 1 99 ? 10.139 3.844 -15.234 1.00 93.06 99 CYS A O 1
ATOM 812 N N . ILE A 1 100 ? 10.392 1.760 -16.031 1.00 92.00 100 ILE A N 1
ATOM 813 C CA . ILE A 1 100 ? 10.855 2.179 -17.364 1.00 92.00 100 ILE A CA 1
ATOM 814 C C . ILE A 1 100 ? 9.776 2.986 -18.116 1.00 92.00 100 ILE A C 1
ATOM 816 O O . ILE A 1 100 ? 10.097 4.091 -18.560 1.00 92.00 100 ILE A O 1
ATOM 820 N N . PRO A 1 101 ? 8.514 2.511 -18.244 1.00 92.00 101 PRO A N 1
ATOM 821 C CA . PRO A 1 101 ? 7.441 3.317 -18.832 1.00 92.00 101 PRO A CA 1
ATOM 822 C C . PRO A 1 101 ? 7.244 4.658 -18.130 1.00 92.00 101 PRO A C 1
ATOM 824 O O . PRO A 1 101 ? 7.213 5.689 -18.795 1.00 92.00 101 PRO A O 1
ATOM 827 N N . ILE A 1 102 ? 7.204 4.650 -16.793 1.00 93.50 102 ILE A N 1
ATOM 828 C CA . ILE A 1 102 ? 6.965 5.853 -15.995 1.00 93.50 102 ILE A CA 1
ATOM 829 C C . ILE A 1 102 ? 8.051 6.908 -16.249 1.00 93.50 102 ILE A C 1
ATOM 831 O O . ILE A 1 102 ? 7.724 8.064 -16.485 1.00 93.50 102 ILE A O 1
ATOM 835 N N . ILE A 1 103 ? 9.337 6.538 -16.264 1.00 92.94 103 ILE A N 1
ATOM 836 C CA . ILE A 1 103 ? 10.431 7.491 -16.536 1.00 92.94 103 ILE A CA 1
ATOM 837 C C . ILE A 1 103 ? 10.332 8.076 -17.951 1.00 92.94 103 ILE A C 1
ATOM 839 O O . ILE A 1 103 ? 10.598 9.265 -18.148 1.00 92.94 103 ILE A O 1
ATOM 843 N N . ASN A 1 104 ? 9.983 7.248 -18.939 1.00 90.50 104 ASN A N 1
ATOM 844 C CA . ASN A 1 104 ? 9.872 7.681 -20.330 1.00 90.50 104 ASN A CA 1
ATOM 845 C C . ASN A 1 104 ? 8.710 8.664 -20.527 1.00 90.50 104 ASN A C 1
ATOM 847 O O . ASN A 1 104 ? 8.890 9.683 -21.193 1.00 90.50 104 ASN A O 1
ATOM 851 N N . GLU A 1 105 ? 7.551 8.381 -19.928 1.00 90.19 105 GLU A N 1
ATOM 852 C CA . GLU A 1 105 ? 6.389 9.276 -19.934 1.00 90.19 105 GLU A CA 1
ATOM 853 C C . GLU A 1 105 ? 6.666 10.565 -19.158 1.00 90.19 105 GLU A C 1
ATOM 855 O O . GLU A 1 105 ? 6.374 11.657 -19.645 1.00 90.19 105 GLU A O 1
ATOM 860 N N . GLU A 1 106 ? 7.292 10.471 -17.983 1.00 91.44 106 GLU A N 1
ATOM 861 C CA . GLU A 1 106 ? 7.570 11.643 -17.154 1.00 91.44 106 GLU A CA 1
ATOM 862 C C . GLU A 1 106 ? 8.533 12.611 -17.846 1.00 91.44 106 GLU A C 1
ATOM 864 O O . GLU A 1 106 ? 8.367 13.823 -17.751 1.00 91.44 106 GLU A O 1
ATOM 869 N N . ARG A 1 107 ? 9.501 12.101 -18.620 1.00 88.19 107 ARG A N 1
ATOM 870 C CA . ARG A 1 107 ? 10.394 12.949 -19.422 1.00 88.19 107 ARG A CA 1
ATOM 871 C C . ARG A 1 107 ? 9.620 13.828 -20.409 1.00 88.19 107 ARG A C 1
ATOM 873 O O . ARG A 1 107 ? 9.995 14.979 -20.589 1.00 88.19 107 ARG A O 1
ATOM 880 N N . GLN A 1 108 ? 8.558 13.298 -21.014 1.00 87.62 108 GLN A N 1
ATOM 881 C CA . GLN A 1 108 ? 7.690 14.061 -21.916 1.00 87.62 108 GLN A CA 1
ATOM 882 C C . GLN A 1 108 ? 6.820 15.054 -21.133 1.00 87.62 108 GLN A C 1
ATOM 884 O O . GLN A 1 108 ? 6.665 16.199 -21.547 1.00 87.62 108 GLN A O 1
ATOM 889 N N . ARG A 1 109 ? 6.304 14.645 -19.966 1.00 86.81 109 ARG A N 1
ATOM 890 C CA . ARG A 1 109 ? 5.458 15.492 -19.108 1.00 86.81 109 ARG A CA 1
ATOM 891 C C . ARG A 1 109 ? 6.195 16.688 -18.503 1.00 86.81 109 ARG A C 1
ATOM 893 O O . ARG A 1 109 ? 5.592 17.743 -18.335 1.00 86.81 109 ARG A O 1
ATOM 900 N N . ILE A 1 110 ? 7.497 16.556 -18.239 1.00 85.75 110 ILE A N 1
ATOM 901 C CA . ILE A 1 110 ? 8.345 17.660 -17.757 1.00 85.75 110 ILE A CA 1
ATOM 902 C C . ILE A 1 110 ? 8.358 18.830 -18.746 1.00 85.75 110 ILE A C 1
ATOM 904 O O . ILE A 1 110 ? 8.393 19.984 -18.325 1.00 85.75 110 ILE A O 1
ATOM 908 N N . GLU A 1 111 ? 8.301 18.550 -20.049 1.00 80.88 111 GLU A N 1
ATOM 909 C CA . GLU A 1 111 ? 8.266 19.586 -21.085 1.00 80.88 111 GLU A CA 1
ATOM 910 C C . GLU A 1 111 ? 6.895 20.280 -21.162 1.00 80.88 111 GLU A C 1
ATOM 912 O O . GLU A 1 111 ? 6.834 21.467 -21.482 1.00 80.88 111 GLU A O 1
ATOM 917 N N . SER A 1 112 ? 5.806 19.578 -20.823 1.00 81.12 112 SER A N 1
ATOM 918 C CA . SER A 1 112 ? 4.439 20.121 -20.788 1.00 81.12 112 SER A CA 1
ATOM 919 C C . SER A 1 112 ? 4.029 20.722 -19.439 1.00 81.12 112 SER A C 1
ATOM 921 O O . SER A 1 112 ? 2.977 21.350 -19.354 1.00 81.12 112 SER A O 1
ATOM 923 N N . GLY A 1 113 ? 4.828 20.543 -18.382 1.00 80.88 113 GLY A N 1
ATOM 924 C CA . GLY A 1 113 ? 4.525 21.020 -17.028 1.00 80.88 113 GLY A CA 1
ATOM 925 C C . GLY A 1 113 ? 3.450 20.211 -16.290 1.00 80.88 113 GLY A C 1
ATOM 926 O O . GLY A 1 113 ? 3.022 20.608 -15.210 1.00 80.88 113 GLY A O 1
ATOM 927 N N . THR A 1 114 ? 3.022 19.070 -16.835 1.00 85.38 114 THR A N 1
ATOM 928 C CA . THR A 1 114 ? 1.956 18.213 -16.283 1.00 85.38 114 THR A CA 1
ATOM 929 C C . THR A 1 114 ? 2.543 16.988 -15.580 1.00 85.38 114 THR A C 1
ATOM 931 O O . THR A 1 114 ? 2.216 15.846 -15.910 1.00 85.38 114 THR A O 1
ATOM 934 N N . ASN A 1 115 ? 3.480 17.220 -14.661 1.00 89.06 115 ASN A N 1
ATOM 935 C CA . ASN A 1 115 ? 4.269 16.170 -14.010 1.00 89.06 115 ASN A CA 1
ATOM 936 C C . ASN A 1 115 ? 3.401 15.340 -13.061 1.00 89.06 115 ASN A C 1
ATOM 938 O O . ASN A 1 115 ? 2.639 15.887 -12.264 1.00 89.06 115 ASN A O 1
ATOM 942 N N . TYR A 1 116 ? 3.530 14.016 -13.120 1.00 91.50 116 TYR A N 1
ATOM 943 C CA . TYR A 1 116 ? 2.799 13.112 -12.226 1.00 91.50 116 TYR A CA 1
ATOM 944 C C . TYR A 1 116 ? 3.633 12.728 -11.010 1.00 91.50 116 TYR A C 1
ATOM 946 O O . TYR A 1 116 ? 3.071 12.323 -9.991 1.00 91.50 116 TYR A O 1
ATOM 954 N N . LEU A 1 117 ? 4.956 12.830 -11.111 1.00 93.31 117 LEU A N 1
ATOM 955 C CA . LEU A 1 117 ? 5.905 12.501 -10.060 1.00 93.31 117 LEU A CA 1
ATOM 956 C C . LEU A 1 117 ? 6.407 13.768 -9.376 1.00 93.31 117 LEU A C 1
ATOM 958 O O . LEU A 1 117 ? 6.633 14.808 -9.997 1.00 93.31 117 LEU A O 1
ATOM 962 N N . THR A 1 118 ? 6.675 13.658 -8.079 1.00 93.25 118 THR A N 1
ATOM 963 C CA . THR A 1 118 ? 7.468 14.691 -7.404 1.00 93.25 118 THR A CA 1
ATOM 964 C C . THR A 1 118 ? 8.929 14.641 -7.870 1.00 93.25 118 THR A C 1
ATOM 966 O O . THR A 1 118 ? 9.414 13.584 -8.288 1.00 93.25 118 THR A O 1
ATOM 969 N N . PRO A 1 119 ? 9.699 15.738 -7.728 1.00 91.81 119 PRO A N 1
ATOM 970 C CA . PRO A 1 119 ? 11.129 15.730 -8.044 1.00 91.81 119 PRO A CA 1
ATOM 971 C C . PRO A 1 119 ? 11.907 14.640 -7.291 1.00 91.81 119 PRO A C 1
ATOM 973 O O . PRO A 1 119 ? 12.848 14.052 -7.825 1.00 91.81 119 PRO A O 1
ATOM 976 N N . SER A 1 120 ? 11.500 14.345 -6.053 1.00 92.69 120 SER A N 1
ATOM 977 C CA . SER A 1 120 ? 12.086 13.288 -5.228 1.00 92.69 120 SER A CA 1
ATOM 978 C C . SER A 1 120 ? 11.750 11.890 -5.747 1.00 92.69 120 SER A C 1
ATOM 980 O O . SER A 1 120 ? 12.642 11.047 -5.813 1.00 92.69 120 SER A O 1
ATOM 982 N N . GLU A 1 121 ? 10.500 11.648 -6.150 1.00 95.25 121 GLU A N 1
ATOM 983 C CA . GLU A 1 121 ? 10.081 10.375 -6.751 1.00 95.25 121 GLU A CA 1
ATOM 984 C C . GLU A 1 121 ? 10.768 10.133 -8.098 1.00 95.25 121 GLU A C 1
ATOM 986 O O . GLU A 1 121 ? 11.256 9.033 -8.353 1.00 95.25 121 GLU A O 1
ATOM 991 N N . TYR A 1 122 ? 10.867 11.164 -8.940 1.00 94.81 122 TYR A N 1
ATOM 992 C CA . TYR A 1 122 ? 11.544 11.060 -10.229 1.00 94.81 122 TYR A CA 1
ATOM 993 C C . TYR A 1 122 ? 13.034 10.742 -10.058 1.00 94.81 122 TYR A C 1
ATOM 995 O O . TYR A 1 122 ? 13.557 9.834 -10.705 1.00 94.81 122 TYR A O 1
ATOM 1003 N N . LYS A 1 123 ? 13.710 11.419 -9.120 1.00 95.94 123 LYS A N 1
ATOM 1004 C CA . LYS A 1 123 ? 15.098 11.104 -8.762 1.00 95.94 123 LYS A CA 1
ATOM 1005 C C . LYS A 1 123 ? 15.240 9.665 -8.254 1.00 95.94 123 LYS A C 1
ATOM 1007 O O . LYS A 1 123 ? 16.147 8.957 -8.683 1.00 95.94 123 LYS A O 1
ATOM 1012 N N . TYR A 1 124 ? 14.340 9.224 -7.375 1.00 96.75 124 TYR A N 1
ATOM 1013 C CA . TYR A 1 124 ? 14.330 7.852 -6.868 1.00 96.75 124 TYR A CA 1
ATOM 1014 C C . TYR A 1 124 ? 14.180 6.825 -8.002 1.00 96.75 124 TYR A C 1
ATOM 1016 O O . TYR A 1 124 ? 14.937 5.859 -8.052 1.00 96.75 124 TYR A O 1
ATOM 1024 N N . ALA A 1 125 ? 13.269 7.056 -8.952 1.00 95.56 125 ALA A N 1
ATOM 1025 C CA . ALA A 1 125 ? 13.075 6.178 -10.104 1.00 95.56 125 ALA A CA 1
ATOM 1026 C C . ALA A 1 125 ? 14.344 6.074 -10.971 1.00 95.56 125 ALA A C 1
ATOM 1028 O O . ALA A 1 125 ? 14.731 4.978 -11.378 1.00 95.56 125 ALA A O 1
ATOM 1029 N N . GLN A 1 126 ? 15.029 7.198 -11.215 1.00 95.19 126 GLN A N 1
ATOM 1030 C CA . GLN A 1 126 ? 16.295 7.219 -11.954 1.00 95.19 126 GLN A CA 1
ATOM 1031 C C . GLN A 1 126 ? 17.395 6.422 -11.242 1.00 95.19 126 GLN A C 1
ATOM 1033 O O . GLN A 1 126 ? 18.071 5.607 -11.870 1.00 95.19 126 GLN A O 1
ATOM 1038 N N . GLU A 1 127 ? 17.565 6.628 -9.934 1.00 96.44 127 GLU A N 1
ATOM 1039 C CA . GLU A 1 127 ? 18.539 5.884 -9.126 1.00 96.44 127 GLU A CA 1
ATOM 1040 C C . GLU A 1 127 ? 18.207 4.388 -9.080 1.00 96.44 127 GLU A C 1
ATOM 1042 O O . GLU A 1 127 ? 19.100 3.548 -9.203 1.00 96.44 127 GLU A O 1
ATOM 1047 N N . TYR A 1 128 ? 16.925 4.040 -8.962 1.00 95.31 128 TYR A N 1
ATOM 1048 C CA . TYR A 1 128 ? 16.453 2.659 -8.986 1.00 95.31 128 TYR A CA 1
ATOM 1049 C C . TYR A 1 128 ? 16.793 1.963 -10.309 1.00 95.31 128 TYR A C 1
ATOM 1051 O O . TYR A 1 128 ? 17.349 0.864 -10.300 1.00 95.31 128 TYR A O 1
ATOM 1059 N N . LEU A 1 129 ? 16.542 2.623 -11.444 1.00 93.00 129 LEU A N 1
ATOM 1060 C CA . LEU A 1 129 ? 16.874 2.096 -12.766 1.00 93.00 129 LEU A CA 1
ATOM 1061 C C . LEU A 1 129 ? 18.388 1.903 -12.950 1.00 93.00 129 LEU A C 1
ATOM 1063 O O . LEU A 1 129 ? 18.816 0.856 -13.434 1.00 93.00 129 LEU A O 1
ATOM 1067 N N . LEU A 1 130 ? 19.203 2.875 -12.528 1.00 94.25 130 LEU A N 1
ATOM 1068 C CA . LEU A 1 130 ? 20.667 2.773 -12.586 1.00 94.25 130 LEU A CA 1
ATOM 1069 C C . LEU A 1 130 ? 21.195 1.619 -11.723 1.00 94.25 130 LEU A C 1
ATOM 1071 O O . LEU A 1 130 ? 22.073 0.867 -12.150 1.00 94.25 130 LEU A O 1
ATOM 1075 N N . ASN A 1 131 ? 20.639 1.444 -10.522 1.00 94.75 131 ASN A N 1
ATOM 1076 C CA . ASN A 1 131 ? 20.995 0.341 -9.631 1.00 94.75 131 ASN A CA 1
ATOM 1077 C C . ASN A 1 131 ? 20.588 -1.014 -10.218 1.00 94.75 131 ASN A C 1
ATOM 1079 O O . ASN A 1 131 ? 21.357 -1.973 -10.140 1.00 94.75 131 ASN A O 1
ATOM 1083 N N . MET A 1 132 ? 19.408 -1.090 -10.837 1.00 90.94 132 MET A N 1
ATOM 1084 C CA . MET A 1 132 ? 18.939 -2.281 -11.538 1.00 90.94 132 MET A CA 1
ATOM 1085 C C . MET A 1 132 ? 19.886 -2.644 -12.689 1.00 90.94 132 MET A C 1
ATOM 1087 O O . MET A 1 132 ? 20.349 -3.782 -12.763 1.00 90.94 132 MET A O 1
ATOM 1091 N N . GLU A 1 133 ? 20.239 -1.679 -13.542 1.00 91.25 133 GLU A N 1
ATOM 1092 C CA . GLU A 1 133 ? 21.184 -1.878 -14.645 1.00 91.25 133 GLU A CA 1
ATOM 1093 C C . GLU A 1 133 ? 22.555 -2.350 -14.133 1.00 91.25 133 GLU A C 1
ATOM 1095 O O . GLU A 1 133 ? 23.104 -3.332 -14.639 1.00 91.25 133 GLU A O 1
ATOM 1100 N N . GLY A 1 134 ? 23.098 -1.698 -13.099 1.00 92.69 134 GLY A N 1
ATOM 1101 C CA . GLY A 1 134 ? 24.371 -2.083 -12.482 1.00 92.69 134 GLY A CA 1
ATOM 1102 C C . GLY A 1 134 ? 24.345 -3.498 -11.896 1.00 92.69 134 GLY A C 1
ATOM 1103 O O . GLY A 1 134 ? 25.292 -4.273 -12.070 1.00 92.69 134 GLY A O 1
ATOM 1104 N N . HIS A 1 135 ? 23.236 -3.876 -11.258 1.00 92.38 135 HIS A N 1
ATOM 1105 C CA . HIS A 1 135 ? 23.044 -5.225 -10.741 1.00 92.38 135 HIS A CA 1
ATOM 1106 C C . HIS A 1 135 ? 23.006 -6.262 -11.872 1.00 92.38 135 HIS A C 1
ATOM 1108 O O . HIS A 1 135 ? 23.760 -7.234 -11.830 1.00 92.38 135 HIS A O 1
ATOM 1114 N N . PHE A 1 136 ? 22.216 -6.033 -12.927 1.00 90.06 136 PHE A N 1
ATOM 1115 C CA . PHE A 1 136 ? 22.164 -6.938 -14.079 1.00 90.06 136 PHE A CA 1
ATOM 1116 C C . PHE A 1 136 ? 23.514 -7.084 -14.777 1.00 90.06 136 PHE A C 1
ATOM 1118 O O . PHE A 1 136 ? 23.885 -8.207 -15.132 1.00 90.06 136 PHE A O 1
ATOM 1125 N N . LYS A 1 137 ? 24.267 -5.985 -14.920 1.00 90.56 137 LYS A N 1
ATOM 1126 C CA . LYS A 1 137 ? 25.625 -6.013 -15.477 1.00 90.56 137 LYS A CA 1
ATOM 1127 C C . LYS A 1 137 ? 26.541 -6.935 -14.686 1.00 90.56 137 LYS A C 1
ATOM 1129 O O . LYS A 1 137 ? 27.004 -7.938 -15.223 1.00 90.56 137 LYS A O 1
ATOM 1134 N N . SER A 1 138 ? 26.669 -6.677 -13.386 1.00 92.69 138 SER A N 1
ATOM 1135 C CA . SER A 1 138 ? 27.562 -7.444 -12.511 1.00 92.69 138 SER A CA 1
ATOM 1136 C C . SER A 1 138 ? 27.183 -8.927 -12.360 1.00 92.69 138 SER A C 1
ATOM 1138 O O . SER A 1 138 ? 28.055 -9.794 -12.238 1.00 92.69 138 SER A O 1
ATOM 1140 N N . VAL A 1 139 ? 25.885 -9.255 -12.349 1.00 92.19 139 VAL A N 1
ATOM 1141 C CA . VAL A 1 139 ? 25.425 -10.628 -12.099 1.00 92.19 139 VAL A CA 1
ATOM 1142 C C . VAL A 1 139 ? 25.435 -11.468 -13.370 1.00 92.19 139 VAL A C 1
ATOM 1144 O O . VAL A 1 139 ? 25.918 -12.606 -13.316 1.00 92.19 139 VAL A O 1
ATOM 1147 N N . VAL A 1 140 ? 24.915 -10.928 -14.479 1.00 90.56 140 VAL A N 1
ATOM 1148 C CA . VAL A 1 140 ? 24.619 -11.688 -15.703 1.00 90.56 140 VAL A CA 1
ATOM 1149 C C . VAL A 1 140 ? 25.309 -11.107 -16.933 1.00 90.56 140 VAL A C 1
ATOM 1151 O O . VAL A 1 140 ? 25.994 -11.861 -17.623 1.00 90.56 140 VAL A O 1
ATOM 1154 N N . LEU A 1 141 ? 25.141 -9.810 -17.231 1.00 88.25 141 LEU A N 1
ATOM 1155 C CA . LEU A 1 141 ? 25.524 -9.278 -18.548 1.00 88.25 141 LEU A CA 1
ATOM 1156 C C . LEU A 1 141 ? 27.039 -9.331 -18.780 1.00 88.25 141 LEU A C 1
ATOM 1158 O O . LEU A 1 141 ? 27.464 -9.667 -19.876 1.00 88.25 141 LEU A O 1
ATOM 1162 N N . ASP A 1 142 ? 27.864 -9.134 -17.751 1.00 90.06 142 ASP A N 1
ATOM 1163 C CA . ASP A 1 142 ? 29.325 -9.244 -17.882 1.00 90.06 142 ASP A CA 1
ATOM 1164 C C . ASP A 1 142 ? 29.796 -10.691 -18.135 1.00 90.06 142 ASP A C 1
ATOM 1166 O O . ASP A 1 142 ? 30.918 -10.922 -18.591 1.00 90.06 142 ASP A O 1
ATOM 1170 N N . LYS A 1 143 ? 28.946 -11.685 -17.841 1.00 90.50 143 LYS A N 1
ATOM 1171 C CA . LYS A 1 143 ? 29.263 -13.120 -17.939 1.00 90.50 143 LYS A CA 1
ATOM 1172 C C . LYS A 1 143 ? 28.719 -13.781 -19.205 1.00 90.50 143 LYS A C 1
ATOM 1174 O O . LYS A 1 143 ? 29.077 -14.925 -19.484 1.00 90.50 143 LYS A O 1
ATOM 1179 N N . VAL A 1 144 ? 27.853 -13.102 -19.957 1.00 89.44 144 VAL A N 1
ATOM 1180 C CA . VAL A 1 144 ? 27.314 -13.595 -21.235 1.00 89.44 144 VAL A CA 1
ATOM 1181 C C . VAL A 1 144 ? 28.160 -13.103 -22.416 1.00 89.44 144 VAL A C 1
ATOM 1183 O O . VAL A 1 144 ? 28.893 -12.121 -22.283 1.00 89.44 144 VAL A O 1
ATOM 1186 N N . PRO A 1 145 ? 28.108 -13.774 -23.582 1.00 87.81 145 PRO A N 1
ATOM 1187 C CA . PRO A 1 145 ? 28.873 -13.372 -24.762 1.00 87.81 145 PRO A CA 1
ATOM 1188 C C . PRO A 1 145 ? 28.542 -11.945 -25.229 1.00 87.81 145 PRO A C 1
ATOM 1190 O O . PRO A 1 145 ? 27.421 -11.474 -25.055 1.00 87.81 145 PRO A O 1
ATOM 1193 N N . GLY A 1 146 ? 29.510 -11.270 -25.863 1.00 81.88 146 GLY A N 1
ATOM 1194 C CA . GLY A 1 146 ? 29.461 -9.838 -26.215 1.00 81.88 146 GLY A CA 1
ATOM 1195 C C . GLY A 1 146 ? 28.203 -9.361 -26.957 1.00 81.88 146 GLY A C 1
ATOM 1196 O O . GLY A 1 146 ? 27.790 -8.217 -26.804 1.00 81.88 146 GLY A O 1
ATOM 1197 N N . ASN A 1 147 ? 27.551 -10.240 -27.719 1.00 83.62 147 ASN A N 1
ATOM 1198 C CA . ASN A 1 147 ? 26.310 -9.956 -28.445 1.00 83.62 147 ASN A CA 1
ATOM 1199 C C . ASN A 1 147 ? 25.043 -9.926 -27.563 1.00 83.62 147 ASN A C 1
ATOM 1201 O O . ASN A 1 147 ? 23.976 -9.597 -28.070 1.00 83.62 147 ASN A O 1
ATOM 1205 N N . MET A 1 148 ? 25.143 -10.278 -26.277 1.00 81.06 148 MET A N 1
ATOM 1206 C CA . MET A 1 148 ? 24.036 -10.318 -25.308 1.00 81.06 148 MET A CA 1
ATOM 1207 C C . MET A 1 148 ? 24.288 -9.441 -24.070 1.00 81.06 148 MET A C 1
ATOM 1209 O O . MET A 1 148 ? 23.503 -9.476 -23.128 1.00 81.06 148 MET A O 1
ATOM 1213 N N . GLN A 1 149 ? 25.368 -8.651 -24.051 1.00 84.19 149 GLN A N 1
ATOM 1214 C CA . GLN A 1 149 ? 25.724 -7.812 -22.896 1.00 84.19 149 GLN A CA 1
ATOM 1215 C C . GLN A 1 149 ? 24.947 -6.485 -22.839 1.00 84.19 149 GLN A C 1
ATOM 1217 O O . GLN A 1 149 ? 25.073 -5.723 -21.882 1.00 84.19 149 GLN A O 1
ATOM 1222 N N . THR A 1 150 ? 24.161 -6.169 -23.871 1.00 83.12 150 THR A N 1
ATOM 1223 C CA . THR A 1 150 ? 23.434 -4.900 -23.972 1.00 83.12 150 THR A CA 1
ATOM 1224 C C . THR A 1 150 ? 22.190 -4.900 -23.085 1.00 83.12 150 THR A C 1
ATOM 1226 O O . THR A 1 150 ? 21.348 -5.790 -23.173 1.00 83.12 150 THR A O 1
ATOM 1229 N N . PHE A 1 151 ? 22.046 -3.865 -22.256 1.00 80.75 151 PHE A N 1
ATOM 1230 C CA . PHE A 1 151 ? 20.853 -3.646 -21.441 1.00 80.75 151 PHE A CA 1
ATOM 1231 C C . PHE A 1 151 ? 19.748 -2.985 -22.282 1.00 80.75 151 PHE A C 1
ATOM 1233 O O . PHE A 1 151 ? 19.772 -1.782 -22.542 1.00 80.75 151 PHE A O 1
ATOM 1240 N N . GLU A 1 152 ? 18.786 -3.776 -22.756 1.00 81.50 152 GLU A N 1
ATOM 1241 C CA . GLU A 1 152 ? 17.706 -3.304 -23.631 1.00 81.50 152 GLU A CA 1
ATOM 1242 C C . GLU A 1 152 ? 16.477 -2.836 -22.830 1.00 81.50 152 GLU A C 1
ATOM 1244 O O . GLU A 1 152 ? 15.506 -3.573 -22.657 1.00 81.50 152 GLU A O 1
ATOM 1249 N N . MET A 1 153 ? 16.497 -1.573 -22.390 1.00 78.00 153 MET A N 1
ATOM 1250 C CA . MET A 1 153 ? 15.447 -0.953 -21.560 1.00 78.00 153 MET A CA 1
ATOM 1251 C C . MET A 1 153 ? 14.020 -1.187 -22.084 1.00 78.00 153 MET A C 1
ATOM 1253 O O . MET A 1 153 ? 13.135 -1.597 -21.338 1.00 78.00 153 MET A O 1
ATOM 1257 N N . ASN A 1 154 ? 13.790 -0.976 -23.382 1.00 77.25 154 ASN A N 1
ATOM 1258 C CA . ASN A 1 154 ? 12.444 -1.038 -23.961 1.00 77.25 154 ASN A CA 1
ATOM 1259 C C . ASN A 1 154 ? 11.854 -2.456 -23.984 1.00 77.25 154 ASN A C 1
ATOM 1261 O O . ASN A 1 154 ? 10.638 -2.601 -23.972 1.00 77.25 154 ASN A O 1
ATOM 1265 N N . LYS A 1 155 ? 12.687 -3.507 -24.004 1.00 81.81 155 LYS A N 1
ATOM 1266 C CA . LYS A 1 155 ? 12.201 -4.899 -23.988 1.00 81.81 155 LYS A CA 1
ATOM 1267 C C . LYS A 1 155 ? 11.888 -5.398 -22.579 1.00 81.81 155 LYS A C 1
ATOM 1269 O O . LYS A 1 155 ? 11.125 -6.344 -22.428 1.00 81.81 155 LYS A O 1
ATOM 1274 N N . MET A 1 156 ? 12.473 -4.767 -21.562 1.00 79.06 156 MET A N 1
ATOM 1275 C CA . MET A 1 156 ? 12.231 -5.068 -20.147 1.00 79.06 156 MET A CA 1
ATOM 1276 C C . MET A 1 156 ? 11.127 -4.192 -19.539 1.00 79.06 156 MET A C 1
ATOM 1278 O O . MET A 1 156 ? 10.797 -4.344 -18.364 1.00 79.06 156 MET A O 1
ATOM 1282 N N . ALA A 1 157 ? 10.561 -3.266 -20.316 1.00 86.88 157 ALA A N 1
ATOM 1283 C CA . ALA A 1 157 ? 9.509 -2.374 -19.863 1.00 86.88 157 ALA A CA 1
ATOM 1284 C C . ALA A 1 157 ? 8.214 -3.152 -19.575 1.00 86.88 157 ALA A C 1
ATOM 1286 O O . ALA A 1 157 ? 7.629 -3.772 -20.463 1.00 86.88 157 ALA A O 1
ATOM 1287 N N . ILE A 1 158 ? 7.756 -3.099 -18.323 1.00 88.81 158 ILE A N 1
ATOM 1288 C CA . ILE A 1 158 ? 6.487 -3.687 -17.885 1.00 88.81 158 ILE A CA 1
ATOM 1289 C C . ILE A 1 158 ? 5.446 -2.573 -17.837 1.00 88.81 158 ILE A C 1
ATOM 1291 O O . ILE A 1 158 ? 5.544 -1.681 -16.996 1.00 88.81 158 ILE A O 1
ATOM 1295 N N . TYR A 1 159 ? 4.437 -2.642 -18.700 1.00 87.75 159 TYR A N 1
ATOM 1296 C CA . TYR A 1 159 ? 3.358 -1.654 -18.763 1.00 87.75 159 TYR A CA 1
ATOM 1297 C C . TYR A 1 159 ? 2.184 -2.034 -17.847 1.00 87.75 159 TYR A C 1
ATOM 1299 O O . TYR A 1 159 ? 1.917 -3.226 -17.654 1.00 87.75 159 TYR A O 1
ATOM 1307 N N . PRO A 1 160 ? 1.485 -1.049 -17.256 1.00 88.06 160 PRO A N 1
ATOM 1308 C CA . PRO A 1 160 ? 0.252 -1.304 -16.523 1.00 88.06 160 PRO A CA 1
ATOM 1309 C C . PRO A 1 160 ? -0.844 -1.812 -17.472 1.00 88.06 160 PRO A C 1
ATOM 1311 O O . PRO A 1 160 ? -0.938 -1.389 -18.623 1.00 88.06 160 PRO A O 1
ATOM 1314 N N . ASN A 1 161 ? -1.685 -2.732 -16.991 1.00 87.50 161 ASN A N 1
ATOM 1315 C CA . ASN A 1 161 ? -2.831 -3.210 -17.761 1.00 87.50 161 ASN A CA 1
ATOM 1316 C C . ASN A 1 161 ? -4.006 -2.236 -17.603 1.00 87.50 161 ASN A C 1
ATOM 1318 O O . ASN A 1 161 ? -4.716 -2.283 -16.597 1.00 87.50 161 ASN A O 1
ATOM 1322 N N . LEU A 1 162 ? -4.222 -1.393 -18.613 1.00 85.19 162 LEU A N 1
ATOM 1323 C CA . LEU A 1 162 ? -5.314 -0.414 -18.635 1.00 85.19 162 LEU A CA 1
ATOM 1324 C C . LEU A 1 162 ? -6.706 -1.055 -18.778 1.00 85.19 162 LEU A C 1
ATOM 1326 O O . LEU A 1 162 ? -7.704 -0.403 -18.505 1.00 85.19 162 LEU A O 1
ATOM 1330 N N . GLN A 1 163 ? -6.787 -2.337 -19.149 1.00 80.06 163 GLN A N 1
ATOM 1331 C CA . GLN A 1 163 ? -8.044 -3.094 -19.214 1.00 80.06 163 GLN A CA 1
ATOM 1332 C C . GLN A 1 163 ? -8.382 -3.802 -17.893 1.00 80.06 163 GLN A C 1
ATOM 1334 O O . GLN A 1 163 ? -9.301 -4.616 -17.835 1.00 80.06 163 GLN A O 1
ATOM 1339 N N . SER A 1 164 ? -7.624 -3.547 -16.822 1.00 77.50 164 SER A N 1
ATOM 1340 C CA . SER A 1 164 ? -7.935 -4.104 -15.508 1.00 77.50 164 SER A CA 1
ATOM 1341 C C . SER A 1 164 ? -9.258 -3.541 -14.991 1.00 77.50 164 SER A C 1
ATOM 1343 O O . SER A 1 164 ? -9.421 -2.328 -14.892 1.00 77.50 164 SER A O 1
ATOM 1345 N N . HIS A 1 165 ? -10.178 -4.418 -14.592 1.00 79.25 165 HIS A N 1
ATOM 1346 C CA . HIS A 1 165 ? -11.441 -4.001 -13.987 1.00 79.25 165 HIS A CA 1
ATOM 1347 C C . HIS A 1 165 ? -11.197 -3.271 -12.659 1.00 79.25 165 HIS A C 1
ATOM 1349 O O . HIS A 1 165 ? -10.443 -3.747 -11.805 1.00 79.25 165 HIS A O 1
ATOM 1355 N N . VAL A 1 166 ? -11.865 -2.132 -12.483 1.00 81.19 166 VAL A N 1
ATOM 1356 C CA . VAL A 1 166 ? -11.846 -1.329 -11.256 1.00 81.19 166 VAL A CA 1
ATOM 1357 C C . VAL A 1 166 ? -13.270 -1.123 -10.757 1.00 81.19 166 VAL A C 1
ATOM 1359 O O . VAL A 1 166 ? -14.211 -1.033 -11.543 1.00 81.19 166 VAL A O 1
ATOM 1362 N N . PHE A 1 167 ? -13.436 -1.048 -9.438 1.00 82.06 167 PHE A N 1
ATOM 1363 C CA . PHE A 1 167 ? -14.715 -0.672 -8.846 1.00 82.06 167 PHE A CA 1
ATOM 1364 C C . PHE A 1 167 ? -14.823 0.847 -8.815 1.00 82.06 167 PHE A C 1
ATOM 1366 O O . PHE A 1 167 ? -13.956 1.521 -8.254 1.00 82.06 167 PHE A O 1
ATOM 1373 N N . LEU A 1 168 ? -15.895 1.368 -9.402 1.00 77.81 168 LEU A N 1
ATOM 1374 C CA . LEU A 1 168 ? -16.188 2.793 -9.430 1.00 77.81 168 LEU A CA 1
ATOM 1375 C C . LEU A 1 168 ? -17.278 3.117 -8.413 1.00 77.81 168 LEU A C 1
ATOM 1377 O O . LEU A 1 168 ? -18.171 2.314 -8.143 1.00 77.81 168 LEU A O 1
ATOM 1381 N N . LYS A 1 169 ? -17.188 4.317 -7.848 1.00 77.12 169 LYS A N 1
ATOM 1382 C CA . LYS A 1 169 ? -18.225 4.902 -7.008 1.00 77.12 169 LYS A CA 1
ATOM 1383 C C . LYS A 1 169 ? -18.607 6.246 -7.614 1.00 77.12 169 LYS A C 1
ATOM 1385 O O . LYS A 1 169 ? -17.737 7.102 -7.765 1.00 77.12 169 LYS A O 1
ATOM 1390 N N . ALA A 1 170 ? -19.887 6.423 -7.922 1.00 77.06 170 ALA A N 1
ATOM 1391 C CA . ALA A 1 170 ? -20.423 7.718 -8.311 1.00 77.06 170 ALA A CA 1
ATOM 1392 C C . ALA A 1 170 ? -20.418 8.661 -7.095 1.00 77.06 170 ALA A C 1
ATOM 1394 O O . ALA A 1 170 ? -20.765 8.250 -5.984 1.00 77.06 170 ALA A O 1
ATOM 1395 N N . ASN A 1 171 ? -19.933 9.888 -7.294 1.00 75.00 171 ASN A N 1
ATOM 1396 C CA . ASN A 1 171 ? -19.993 10.955 -6.286 1.00 75.00 171 ASN A CA 1
ATOM 1397 C C . ASN A 1 171 ? -21.216 11.861 -6.470 1.00 75.00 171 ASN A C 1
ATOM 1399 O O . ASN A 1 171 ? -21.522 12.634 -5.565 1.00 75.00 171 ASN A O 1
ATOM 1403 N N . GLU A 1 172 ? -21.828 11.793 -7.653 1.00 76.44 172 GLU A N 1
ATOM 1404 C CA . GLU A 1 172 ? -23.051 12.475 -8.054 1.00 76.44 172 GLU A CA 1
ATOM 1405 C C . GLU A 1 172 ? -23.802 11.544 -9.016 1.00 76.44 172 GLU A C 1
ATOM 1407 O O . GLU A 1 172 ? -23.185 10.681 -9.646 1.00 76.44 172 GLU A O 1
ATOM 1412 N N . THR A 1 173 ? -25.121 11.704 -9.137 1.00 75.81 173 THR A N 1
ATOM 1413 C CA . THR A 1 173 ? -25.920 10.948 -10.110 1.00 75.81 173 THR A CA 1
ATOM 1414 C C . THR A 1 173 ? -25.532 11.379 -11.521 1.00 75.81 173 THR A C 1
ATOM 1416 O O . THR A 1 173 ? -25.749 12.538 -11.882 1.00 75.81 173 THR A O 1
ATOM 1419 N N . VAL A 1 174 ? -24.991 10.460 -12.318 1.00 74.12 174 VAL A N 1
ATOM 1420 C CA . VAL A 1 174 ? -24.635 10.710 -13.718 1.00 74.12 174 VAL A CA 1
ATOM 1421 C C . VAL A 1 174 ? -25.449 9.775 -14.598 1.00 74.12 174 VAL A C 1
ATOM 1423 O O . VAL A 1 174 ? -25.269 8.561 -14.543 1.00 74.12 174 VAL A O 1
ATOM 1426 N N . ASN A 1 175 ? -26.327 10.350 -15.416 1.00 76.06 175 ASN A N 1
ATOM 1427 C CA . ASN A 1 175 ? -27.167 9.591 -16.339 1.00 76.06 175 ASN A CA 1
ATOM 1428 C C . ASN A 1 175 ? -26.509 9.510 -17.722 1.00 76.06 175 ASN A C 1
ATOM 1430 O O . ASN A 1 175 ? -25.859 10.469 -18.147 1.00 76.06 175 ASN A O 1
ATOM 1434 N N . GLY A 1 176 ? -26.727 8.404 -18.434 1.00 67.19 176 GLY A N 1
ATOM 1435 C CA . GLY A 1 176 ? -26.317 8.248 -19.832 1.00 67.19 176 GLY A CA 1
ATOM 1436 C C . GLY A 1 176 ? -24.804 8.166 -20.049 1.00 67.19 176 GLY A C 1
ATOM 1437 O O . GLY A 1 176 ? -24.280 8.768 -20.988 1.00 67.19 176 GLY A O 1
ATOM 1438 N N . VAL A 1 177 ? -24.072 7.449 -19.187 1.00 71.06 177 VAL A N 1
ATOM 1439 C CA . VAL A 1 177 ? -22.650 7.174 -19.435 1.00 71.06 177 VAL A CA 1
ATOM 1440 C C . VAL A 1 177 ? -22.549 6.121 -20.534 1.00 71.06 177 VAL A C 1
ATOM 1442 O O . VAL A 1 177 ? -22.789 4.941 -20.290 1.00 71.06 177 VAL A O 1
ATOM 1445 N N . VAL A 1 178 ? -22.198 6.557 -21.743 1.00 69.44 178 VAL A N 1
ATOM 1446 C CA . VAL A 1 178 ? -21.937 5.667 -22.881 1.00 69.44 178 VAL A CA 1
ATOM 1447 C C . VAL A 1 178 ? -20.585 4.989 -22.671 1.00 69.44 178 VAL A C 1
ATOM 1449 O O . VAL A 1 178 ? -19.547 5.657 -22.638 1.00 69.44 178 VAL A O 1
ATOM 1452 N N . LEU A 1 179 ? -20.588 3.665 -22.510 1.00 63.75 179 LEU A N 1
ATOM 1453 C CA . LEU A 1 179 ? -19.354 2.886 -22.493 1.00 63.75 179 LEU A CA 1
ATOM 1454 C C . LEU A 1 179 ? -18.952 2.525 -23.924 1.00 63.75 179 LEU A C 1
ATOM 1456 O O . LEU A 1 179 ? -19.600 1.704 -24.565 1.00 63.75 179 LEU A O 1
ATOM 1460 N N . ASP A 1 180 ? -17.846 3.100 -24.397 1.00 58.22 180 ASP A N 1
ATOM 1461 C CA . ASP A 1 180 ? -17.249 2.766 -25.694 1.00 58.22 180 ASP A CA 1
ATOM 1462 C C . ASP A 1 180 ? -16.515 1.410 -25.581 1.00 58.22 180 ASP A C 1
ATOM 1464 O O . ASP A 1 180 ? -15.291 1.324 -25.423 1.00 58.22 180 ASP A O 1
ATOM 1468 N N . LEU A 1 181 ? -17.293 0.325 -25.515 1.00 59.12 181 LEU A N 1
ATOM 1469 C CA . LEU A 1 181 ? -16.790 -1.045 -25.458 1.00 59.12 181 LEU A CA 1
ATOM 1470 C C . LEU A 1 181 ? -16.535 -1.549 -26.885 1.00 59.12 181 LEU A C 1
ATOM 1472 O O . LEU A 1 181 ? -17.444 -1.547 -27.716 1.00 59.12 181 LEU A O 1
ATOM 1476 N N . PRO A 1 182 ? -15.323 -2.042 -27.205 1.00 52.34 182 PRO A N 1
ATOM 1477 C CA . PRO A 1 182 ? -15.031 -2.536 -28.542 1.00 52.34 182 PRO A CA 1
ATOM 1478 C C . PRO A 1 182 ? -15.829 -3.816 -28.835 1.00 52.34 182 PRO A C 1
ATOM 1480 O O . PRO A 1 182 ? -15.415 -4.913 -28.459 1.00 52.34 182 PRO A O 1
ATOM 1483 N N . GLY A 1 183 ? -16.946 -3.675 -29.554 1.00 59.00 183 GLY A N 1
ATOM 1484 C CA . GLY A 1 183 ? -17.714 -4.785 -30.129 1.00 59.00 183 GLY A CA 1
ATOM 1485 C C . GLY A 1 183 ? -19.136 -4.991 -29.600 1.00 59.00 183 GLY A C 1
ATOM 1486 O O . GLY A 1 183 ? -19.807 -5.889 -30.106 1.00 59.00 183 GLY A O 1
ATOM 1487 N N . GLU A 1 184 ? -19.617 -4.175 -28.660 1.00 53.62 184 GLU A N 1
ATOM 1488 C CA . GLU A 1 184 ? -21.018 -4.183 -28.211 1.00 53.62 184 GLU A CA 1
ATOM 1489 C C . GLU A 1 184 ? -21.692 -2.840 -28.522 1.00 53.62 184 GLU A C 1
ATOM 1491 O O . GLU A 1 184 ? -21.018 -1.847 -28.782 1.00 53.62 184 GLU A O 1
ATOM 1496 N N . GLN A 1 185 ? -23.025 -2.842 -28.629 1.00 54.53 185 GLN A N 1
ATOM 1497 C CA . GLN A 1 185 ? -23.801 -1.622 -28.875 1.00 54.53 185 GLN A CA 1
ATOM 1498 C C . GLN A 1 185 ? -23.568 -0.640 -27.725 1.00 54.53 185 GLN A C 1
ATOM 1500 O O . GLN A 1 185 ? -23.385 -1.089 -26.599 1.00 54.53 185 GLN A O 1
ATOM 1505 N N . ASP A 1 186 ? -23.593 0.662 -28.017 1.00 55.12 186 ASP A N 1
ATOM 1506 C CA . ASP A 1 186 ? -23.497 1.744 -27.032 1.00 55.12 186 ASP A CA 1
ATOM 1507 C C . ASP A 1 186 ? -24.524 1.525 -25.900 1.00 55.12 186 ASP A C 1
ATOM 1509 O O . ASP A 1 186 ? -25.692 1.902 -26.019 1.00 55.12 186 ASP A O 1
ATOM 1513 N N . GLU A 1 187 ? -24.117 0.857 -24.818 1.00 57.84 187 GLU A N 1
ATOM 1514 C CA . GLU A 1 187 ? -24.940 0.685 -23.625 1.00 57.84 187 GLU A CA 1
ATOM 1515 C C . GLU A 1 187 ? -24.779 1.936 -22.759 1.00 57.84 187 GLU A C 1
ATOM 1517 O O . GLU A 1 187 ? -23.690 2.258 -22.271 1.00 57.84 187 GLU A O 1
ATOM 1522 N N . GLU A 1 188 ? -25.880 2.666 -22.597 1.00 65.81 188 GLU A N 1
ATOM 1523 C CA . GLU A 1 188 ? -25.985 3.765 -21.645 1.00 65.81 188 GLU A CA 1
ATOM 1524 C C . GLU A 1 188 ? -26.164 3.186 -20.239 1.00 65.81 188 GLU A C 1
ATOM 1526 O O . GLU A 1 188 ? -27.134 2.478 -19.962 1.00 65.81 188 GLU A O 1
ATOM 1531 N N . ILE A 1 189 ? -25.225 3.492 -19.343 1.00 67.62 189 ILE A N 1
ATOM 1532 C CA . ILE A 1 189 ? -25.324 3.134 -17.928 1.00 67.62 189 ILE A CA 1
ATOM 1533 C C . ILE A 1 189 ? -25.600 4.396 -17.115 1.00 67.62 189 ILE A C 1
ATOM 1535 O O . ILE A 1 189 ? -24.855 5.375 -17.186 1.00 67.62 189 ILE A O 1
ATOM 1539 N N . ASP A 1 190 ? -26.644 4.344 -16.291 1.00 68.69 190 ASP A N 1
ATOM 1540 C CA . ASP A 1 190 ? -26.902 5.350 -15.267 1.00 68.69 190 ASP A CA 1
ATOM 1541 C C . ASP A 1 190 ? -26.105 5.005 -14.000 1.00 68.69 190 ASP A C 1
ATOM 1543 O O . ASP A 1 190 ? -26.256 3.937 -13.399 1.00 68.69 190 ASP A O 1
ATOM 1547 N N . LEU A 1 191 ? -25.218 5.910 -13.594 1.00 67.12 191 LEU A N 1
ATOM 1548 C CA . LEU A 1 191 ? -24.444 5.813 -12.363 1.00 67.12 191 LEU A CA 1
ATOM 1549 C C . LEU A 1 191 ? -25.177 6.582 -11.259 1.00 67.12 191 LEU A C 1
ATOM 1551 O O . LEU A 1 191 ? -25.044 7.799 -11.132 1.00 67.12 191 LEU A O 1
ATOM 1555 N N . GLU A 1 192 ? -25.959 5.873 -10.447 1.00 62.72 192 GLU A N 1
ATOM 1556 C CA . GLU A 1 192 ? -26.665 6.469 -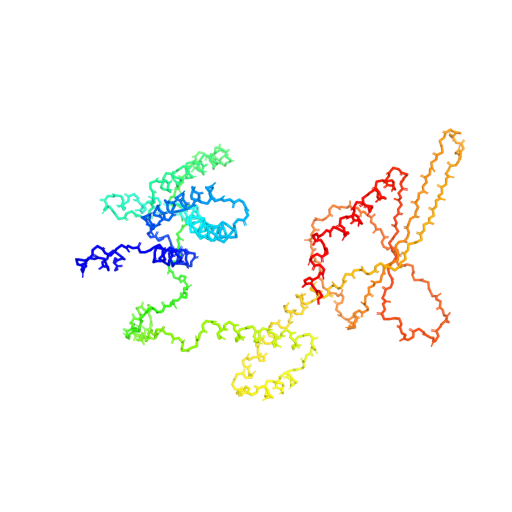9.309 1.00 62.72 192 GLU A CA 1
ATOM 1557 C C . GLU A 1 192 ? -25.720 6.753 -8.124 1.00 62.72 192 GLU A C 1
ATOM 1559 O O . GLU A 1 192 ? -24.815 5.977 -7.811 1.00 62.72 192 GLU A O 1
ATOM 1564 N N . ASP A 1 193 ? -25.965 7.860 -7.413 1.00 54.88 193 ASP A N 1
ATOM 1565 C CA . ASP A 1 193 ? -25.091 8.412 -6.361 1.00 54.88 193 ASP A CA 1
ATOM 1566 C C . ASP A 1 193 ? -25.021 7.562 -5.074 1.00 54.88 193 ASP A C 1
ATOM 1568 O O . ASP A 1 193 ? -24.330 7.895 -4.111 1.00 54.88 193 ASP A O 1
ATOM 1572 N N . LYS A 1 194 ? -25.746 6.444 -5.020 1.00 50.44 194 LYS A N 1
ATOM 1573 C CA . LYS A 1 194 ? -25.764 5.495 -3.905 1.00 50.44 194 LYS A CA 1
ATOM 1574 C C . LYS A 1 194 ? -26.665 4.324 -4.275 1.00 50.44 194 LYS A C 1
ATOM 1576 O O . LYS A 1 194 ? -27.824 4.527 -4.608 1.00 50.44 194 LYS A O 1
ATOM 1581 N N . PHE A 1 195 ? -26.210 3.100 -4.012 1.00 48.78 195 PHE A N 1
ATOM 1582 C CA . PHE A 1 195 ? -27.153 2.158 -3.416 1.00 48.78 195 PHE A CA 1
ATOM 1583 C C . PHE A 1 195 ? -27.685 2.851 -2.159 1.00 48.78 195 PHE A C 1
ATOM 1585 O O . PHE A 1 195 ? -26.887 3.207 -1.292 1.00 48.78 195 PHE A O 1
ATOM 1592 N N . ASP A 1 196 ? -28.996 3.062 -2.052 1.00 49.97 196 ASP A N 1
ATOM 1593 C CA . ASP A 1 196 ? -29.659 3.732 -0.914 1.00 49.97 196 ASP A CA 1
ATOM 1594 C C . ASP A 1 196 ? -29.426 3.006 0.443 1.00 49.97 196 ASP A C 1
ATOM 1596 O O . ASP A 1 196 ? -29.933 3.354 1.509 1.00 49.97 196 ASP A O 1
ATOM 1600 N N . THR A 1 197 ? -28.613 1.953 0.420 1.00 57.56 197 THR A N 1
ATOM 1601 C CA . THR A 1 197 ? -28.084 1.197 1.540 1.00 57.56 197 THR A CA 1
ATOM 1602 C C . THR A 1 197 ? -26.728 1.743 1.992 1.00 57.56 197 THR A C 1
ATOM 1604 O O . THR A 1 197 ? -25.741 1.761 1.259 1.00 57.56 197 THR A O 1
ATOM 1607 N N . SER A 1 198 ? -26.643 2.122 3.269 1.00 58.41 198 SER A N 1
ATOM 1608 C CA . SER A 1 198 ? -25.385 2.533 3.898 1.00 58.41 198 SER A CA 1
ATOM 1609 C C . SER A 1 198 ? -24.283 1.466 3.740 1.00 58.41 198 SER A C 1
ATOM 1611 O O . SER A 1 198 ? -24.552 0.263 3.749 1.00 58.41 198 SER A O 1
ATOM 1613 N N . ILE A 1 199 ? -23.013 1.890 3.669 1.00 62.28 199 ILE A N 1
ATOM 1614 C CA . ILE A 1 199 ? -21.844 0.978 3.655 1.00 62.28 199 ILE A CA 1
ATOM 1615 C C . ILE A 1 199 ? -21.890 0.020 4.855 1.00 62.28 199 ILE A C 1
ATOM 1617 O O . ILE A 1 199 ? -21.518 -1.145 4.746 1.00 62.28 199 ILE A O 1
ATOM 1621 N N . THR A 1 200 ? -22.412 0.491 5.987 1.00 68.56 200 THR A N 1
ATOM 1622 C CA . THR A 1 200 ? -22.648 -0.316 7.185 1.00 68.56 200 THR A CA 1
ATOM 1623 C C . THR A 1 200 ? -23.668 -1.425 6.935 1.00 68.56 200 THR A C 1
ATOM 1625 O O . THR A 1 200 ? -23.451 -2.548 7.374 1.00 68.56 200 THR A O 1
ATOM 1628 N N . ASN A 1 201 ? -24.744 -1.162 6.190 1.00 68.88 201 ASN A N 1
ATOM 1629 C CA . ASN A 1 201 ? -25.722 -2.186 5.831 1.00 68.88 201 ASN A CA 1
ATOM 1630 C C . ASN A 1 201 ? -25.106 -3.237 4.904 1.00 68.88 201 ASN A C 1
ATOM 1632 O O . ASN A 1 201 ? -25.289 -4.424 5.147 1.00 68.88 201 ASN A O 1
ATOM 1636 N N . ILE A 1 202 ? -24.317 -2.831 3.904 1.00 74.50 202 ILE A N 1
ATOM 1637 C CA . ILE A 1 202 ? -23.610 -3.774 3.019 1.00 74.50 202 ILE A CA 1
ATOM 1638 C C . ILE A 1 202 ? -22.613 -4.614 3.823 1.00 74.50 202 ILE A C 1
ATOM 1640 O O . ILE A 1 202 ? -22.588 -5.836 3.699 1.00 74.50 202 ILE A O 1
ATOM 1644 N N . GLN A 1 203 ? -21.835 -3.984 4.703 1.00 70.88 203 GLN A N 1
ATOM 1645 C CA . GLN A 1 203 ? -20.917 -4.685 5.591 1.00 70.88 203 GLN A CA 1
ATOM 1646 C C . GLN A 1 203 ? -21.668 -5.690 6.472 1.00 70.88 203 GLN A C 1
ATOM 1648 O O . GLN A 1 203 ? -21.267 -6.850 6.533 1.00 70.88 203 GLN A O 1
ATOM 1653 N N . ASN A 1 204 ? -22.764 -5.284 7.110 1.00 75.25 204 ASN A N 1
ATOM 1654 C CA . ASN A 1 204 ? -23.576 -6.156 7.957 1.00 75.25 204 ASN A CA 1
ATOM 1655 C C . ASN A 1 204 ? -24.170 -7.327 7.166 1.00 75.25 204 ASN A C 1
ATOM 1657 O O . ASN A 1 204 ? -24.170 -8.451 7.659 1.00 75.25 204 ASN A O 1
ATOM 1661 N N . LEU A 1 205 ? -24.615 -7.089 5.930 1.00 78.31 205 LEU A N 1
ATOM 1662 C CA . LEU A 1 205 ? -25.116 -8.130 5.035 1.00 78.31 205 LEU A CA 1
ATOM 1663 C C . LEU A 1 205 ? -24.019 -9.135 4.676 1.00 78.31 205 LEU A C 1
ATOM 1665 O O . LEU A 1 205 ? -24.236 -10.338 4.793 1.00 78.31 205 LEU A O 1
ATOM 1669 N N . VAL A 1 206 ? -22.823 -8.664 4.316 1.00 81.69 206 VAL A N 1
ATOM 1670 C CA . VAL A 1 206 ? -21.678 -9.543 4.034 1.00 81.69 206 VAL A CA 1
ATOM 1671 C C . VAL A 1 206 ? -21.304 -10.356 5.274 1.00 81.69 206 VAL A C 1
ATOM 1673 O O . VAL A 1 206 ? -21.131 -11.567 5.171 1.00 81.69 206 VAL A O 1
ATOM 1676 N N . HIS A 1 207 ? -21.244 -9.734 6.456 1.00 77.56 207 HIS A N 1
ATOM 1677 C CA . HIS A 1 207 ? -20.964 -10.449 7.705 1.00 77.56 207 HIS A CA 1
ATOM 1678 C C . HIS A 1 207 ? -22.037 -11.497 8.011 1.00 77.56 207 HIS A C 1
ATOM 1680 O O . HIS A 1 207 ? -21.695 -12.609 8.402 1.00 77.56 207 HIS A O 1
ATOM 1686 N N . ALA A 1 208 ? -23.315 -11.178 7.795 1.00 78.62 208 ALA A N 1
ATOM 1687 C CA . ALA A 1 208 ? -24.416 -12.111 8.001 1.00 78.62 208 ALA A CA 1
ATOM 1688 C C . ALA A 1 208 ? -24.346 -13.304 7.036 1.00 78.62 208 ALA A C 1
ATOM 1690 O O . ALA A 1 208 ? -24.519 -14.441 7.468 1.00 78.62 208 ALA A O 1
ATOM 1691 N N . ILE A 1 209 ? -24.036 -13.074 5.755 1.00 83.62 209 ILE A N 1
ATOM 1692 C CA . ILE A 1 209 ? -23.878 -14.143 4.757 1.00 83.62 209 ILE A CA 1
ATOM 1693 C C . ILE A 1 209 ? -22.668 -15.019 5.093 1.00 83.62 209 ILE A C 1
ATOM 1695 O O . ILE A 1 209 ? -22.773 -16.243 5.078 1.00 83.62 209 ILE A O 1
ATOM 1699 N N . VAL A 1 210 ? -21.528 -14.420 5.444 1.00 83.44 210 VAL A N 1
ATOM 1700 C CA . VAL A 1 210 ? -20.336 -15.176 5.860 1.00 83.44 210 VAL A CA 1
ATOM 1701 C C . VAL A 1 210 ? -20.633 -15.993 7.115 1.00 83.44 210 VAL A C 1
ATOM 1703 O O . VAL A 1 210 ? -20.318 -17.178 7.152 1.00 83.44 210 VAL A O 1
ATOM 1706 N N . PHE A 1 211 ? -21.290 -15.402 8.114 1.00 82.94 211 PHE A N 1
ATOM 1707 C CA . PHE A 1 211 ? -21.691 -16.103 9.331 1.00 82.94 211 PHE A CA 1
ATOM 1708 C C . PHE A 1 211 ? -22.615 -17.287 9.027 1.00 82.94 211 PHE A C 1
ATOM 1710 O O . PHE A 1 211 ? -22.394 -18.383 9.531 1.00 82.94 211 PHE A O 1
ATOM 1717 N N . LEU A 1 212 ? -23.606 -17.095 8.157 1.00 84.00 212 LEU A N 1
ATOM 1718 C CA . LEU A 1 212 ? -24.529 -18.138 7.717 1.00 84.00 212 LEU A CA 1
ATOM 1719 C C . LEU A 1 212 ? -23.798 -19.308 7.039 1.00 84.00 212 LEU A C 1
ATOM 1721 O O . LEU A 1 212 ? -24.086 -20.469 7.329 1.00 84.00 212 LEU A O 1
ATOM 1725 N N . LEU A 1 213 ? -22.827 -19.013 6.168 1.00 83.94 213 LEU A N 1
ATOM 1726 C CA . LEU A 1 213 ? -21.994 -20.027 5.517 1.00 83.94 213 LEU A CA 1
ATOM 1727 C C . LEU A 1 213 ? -21.100 -20.757 6.529 1.00 83.94 213 LEU A C 1
ATOM 1729 O O . LEU A 1 213 ? -20.986 -21.981 6.486 1.00 83.94 213 LEU A O 1
ATOM 1733 N N . VAL A 1 214 ? -20.494 -20.034 7.471 1.00 80.88 214 VAL A N 1
ATOM 1734 C CA . VAL A 1 214 ? -19.644 -20.612 8.524 1.00 80.88 214 VAL A CA 1
ATOM 1735 C C . VAL A 1 214 ? -20.453 -21.502 9.470 1.00 80.88 214 VAL A C 1
ATOM 1737 O O . VAL A 1 214 ? -20.046 -22.625 9.752 1.00 80.88 214 VAL A O 1
ATOM 1740 N N . GLU A 1 215 ? -21.622 -21.062 9.928 1.00 81.50 215 GLU A N 1
ATOM 1741 C CA . GLU A 1 215 ? -22.455 -21.856 10.836 1.00 81.50 215 GLU A CA 1
ATOM 1742 C C . GLU A 1 215 ? -23.051 -23.071 10.101 1.00 81.50 215 GLU A C 1
ATOM 1744 O O . GLU A 1 215 ? -23.054 -24.182 10.631 1.00 81.50 215 GLU A O 1
ATOM 1749 N N . GLY A 1 216 ? -23.449 -22.911 8.833 1.00 80.31 216 GLY A N 1
ATOM 1750 C CA . GLY A 1 216 ? -23.917 -24.022 8.004 1.00 80.31 216 GLY A CA 1
ATOM 1751 C C . GLY A 1 216 ? -22.837 -25.069 7.710 1.00 80.31 216 GLY A C 1
ATOM 1752 O O . GLY A 1 216 ? -23.135 -26.262 7.611 1.00 80.31 216 GLY A O 1
ATOM 1753 N N . THR A 1 217 ? -21.573 -24.658 7.566 1.00 81.50 217 THR A N 1
ATOM 1754 C CA . THR A 1 217 ? -20.444 -25.583 7.350 1.00 81.50 217 THR A CA 1
ATOM 1755 C C . THR A 1 217 ? -20.024 -26.257 8.653 1.00 81.50 217 THR A C 1
ATOM 1757 O O . THR A 1 217 ? -19.804 -27.466 8.659 1.00 81.50 217 THR A O 1
ATOM 1760 N N . LYS A 1 218 ? -20.021 -25.523 9.770 1.00 76.62 218 LYS A N 1
ATOM 1761 C CA . LYS A 1 218 ? -19.763 -26.036 11.125 1.00 76.62 218 LYS A CA 1
ATOM 1762 C C . LYS A 1 218 ? -20.736 -27.141 11.548 1.00 76.62 218 LYS A C 1
ATOM 1764 O O . LYS A 1 218 ? -20.298 -28.122 12.140 1.00 76.62 218 LYS A O 1
ATOM 1769 N N . HIS A 1 219 ? -22.027 -27.014 11.233 1.00 78.31 219 HIS A N 1
ATOM 1770 C CA . HIS A 1 219 ? -23.030 -28.059 11.517 1.00 78.31 219 HIS A CA 1
ATOM 1771 C C . HIS A 1 219 ? -23.148 -29.118 10.417 1.00 78.31 219 HIS A C 1
ATOM 1773 O O . HIS A 1 219 ? -23.987 -30.007 10.517 1.00 78.31 219 HIS A O 1
ATOM 1779 N N . ASN A 1 220 ? -22.319 -29.031 9.369 1.00 78.19 220 ASN A N 1
ATOM 1780 C CA . ASN A 1 220 ? -22.345 -29.916 8.205 1.00 78.19 220 ASN A CA 1
ATOM 1781 C C . ASN A 1 220 ? -23.766 -30.133 7.645 1.00 78.19 220 ASN A C 1
ATOM 1783 O O . ASN A 1 220 ? -24.171 -31.265 7.378 1.00 78.19 220 ASN A O 1
ATOM 1787 N N . LEU A 1 221 ? -24.527 -29.045 7.490 1.00 78.50 221 LEU A N 1
ATOM 1788 C CA . LEU A 1 221 ? -25.910 -29.114 7.021 1.00 78.50 221 LEU A CA 1
ATOM 1789 C C . LEU A 1 221 ? -25.988 -29.744 5.622 1.00 78.50 221 LEU A C 1
ATOM 1791 O O . LEU A 1 221 ? -25.112 -29.530 4.774 1.00 78.50 221 LEU A O 1
ATOM 1795 N N . SER A 1 222 ? -27.046 -30.526 5.392 1.00 82.44 222 SER A N 1
ATOM 1796 C CA . SER A 1 222 ? -27.391 -31.011 4.057 1.00 82.44 222 SER A CA 1
ATOM 1797 C C . SER A 1 222 ? -27.997 -29.882 3.221 1.00 82.44 222 SER A C 1
ATOM 1799 O O . SER A 1 222 ? -28.549 -28.926 3.767 1.00 82.44 222 SER A O 1
ATOM 1801 N N . ASP A 1 223 ? -27.956 -30.000 1.894 1.00 83.50 223 ASP A N 1
ATOM 1802 C CA . ASP A 1 223 ? -28.535 -29.004 0.981 1.00 83.50 223 ASP A CA 1
ATOM 1803 C C . ASP A 1 223 ? -30.024 -28.748 1.276 1.00 83.50 223 ASP A C 1
ATOM 1805 O O . ASP A 1 223 ? -30.499 -27.614 1.189 1.00 83.50 223 ASP A O 1
ATOM 1809 N N . CYS A 1 224 ? -30.757 -29.789 1.688 1.00 81.56 224 CYS A N 1
ATOM 1810 C CA . CYS A 1 224 ? -32.167 -29.691 2.072 1.00 81.56 224 CYS A CA 1
ATOM 1811 C C . CYS A 1 224 ? -32.360 -28.923 3.389 1.00 81.56 224 CYS A C 1
ATOM 1813 O O . CYS A 1 224 ? -33.261 -28.084 3.488 1.00 81.56 224 CYS A O 1
ATOM 1815 N N . ASP A 1 225 ? -31.501 -29.159 4.383 1.00 83.38 225 ASP A N 1
ATOM 1816 C CA . ASP A 1 225 ? -31.574 -28.492 5.689 1.00 83.38 225 ASP A CA 1
ATOM 1817 C C . ASP A 1 225 ? -31.119 -27.030 5.602 1.00 83.38 225 ASP A C 1
ATOM 1819 O O . ASP A 1 225 ? -31.723 -26.141 6.211 1.00 83.38 225 ASP A O 1
ATOM 1823 N N . PHE A 1 226 ? -30.093 -26.756 4.791 1.00 85.94 226 PHE A N 1
ATOM 1824 C CA . PHE A 1 226 ? -29.621 -25.400 4.528 1.00 85.94 226 PHE A CA 1
ATOM 1825 C C . PHE A 1 226 ? -30.697 -24.593 3.795 1.00 85.94 226 PHE A C 1
ATOM 1827 O O . PHE A 1 226 ? -31.044 -23.499 4.236 1.00 85.94 226 PHE A O 1
ATOM 1834 N N . LYS A 1 227 ? -31.327 -25.165 2.758 1.00 84.81 227 LYS A N 1
ATOM 1835 C CA . LYS A 1 227 ? -32.455 -24.534 2.054 1.00 84.81 227 LYS A CA 1
ATOM 1836 C C . LYS A 1 227 ? -33.633 -24.245 2.986 1.00 84.81 227 LYS A C 1
ATOM 1838 O O . LYS A 1 227 ? -34.194 -23.152 2.945 1.00 84.81 227 LYS A O 1
ATOM 1843 N N . SER A 1 228 ? -33.973 -25.191 3.860 1.00 83.00 228 SER A N 1
ATOM 1844 C CA . SER A 1 228 ? -35.040 -25.013 4.855 1.00 83.00 228 SER A CA 1
ATOM 1845 C C . SER A 1 228 ? -34.716 -23.884 5.840 1.00 83.00 228 SER A C 1
ATOM 1847 O O . SER A 1 228 ? -35.581 -23.070 6.155 1.00 83.00 228 SER A O 1
ATOM 1849 N N . SER A 1 229 ? -33.453 -23.768 6.258 1.00 84.19 229 SER A N 1
ATOM 1850 C CA . SER A 1 229 ? -32.976 -22.682 7.124 1.00 84.19 229 SER A CA 1
ATOM 1851 C C . SER A 1 229 ? -33.039 -21.314 6.430 1.00 84.19 229 SER A C 1
ATOM 1853 O O . SER A 1 229 ? -33.458 -20.331 7.041 1.00 84.19 229 SER A O 1
ATOM 1855 N N . LEU A 1 230 ? -32.703 -21.246 5.136 1.00 84.44 230 LEU A N 1
ATOM 1856 C CA . LEU A 1 230 ? -32.845 -20.029 4.326 1.00 84.44 230 LEU A CA 1
ATOM 1857 C C . LEU A 1 230 ? -34.314 -19.623 4.142 1.00 84.44 230 LEU A C 1
ATOM 1859 O O . LEU A 1 230 ? -34.638 -18.437 4.183 1.00 84.44 230 LEU A O 1
ATOM 1863 N N . ALA A 1 231 ? -35.209 -20.598 3.972 1.00 84.00 231 ALA A N 1
ATOM 1864 C CA . ALA A 1 231 ? -36.641 -20.344 3.868 1.00 84.00 231 ALA A CA 1
ATOM 1865 C C . ALA A 1 231 ? -37.215 -19.770 5.176 1.00 84.00 231 ALA A C 1
ATOM 1867 O O . ALA A 1 231 ? -37.997 -18.823 5.133 1.00 84.00 231 ALA A O 1
ATOM 1868 N N . ILE A 1 232 ? -36.778 -20.278 6.336 1.00 84.50 232 ILE A N 1
ATOM 1869 C CA . ILE A 1 232 ? -37.160 -19.741 7.656 1.00 84.50 232 ILE A CA 1
ATOM 1870 C C . ILE A 1 232 ? -36.638 -18.311 7.844 1.00 84.50 232 ILE A C 1
ATOM 1872 O O . ILE A 1 232 ? -37.341 -17.467 8.396 1.00 84.50 232 ILE A O 1
ATOM 1876 N N . ALA A 1 233 ? -35.434 -18.019 7.349 1.00 78.00 233 ALA A N 1
ATOM 1877 C CA . ALA A 1 233 ? -34.855 -16.677 7.379 1.00 78.00 233 ALA A CA 1
ATOM 1878 C C . ALA A 1 233 ? -35.523 -15.687 6.398 1.00 78.00 233 ALA A C 1
ATOM 1880 O O . ALA A 1 233 ? -35.174 -14.509 6.394 1.00 78.00 233 ALA A O 1
ATOM 1881 N N . GLY A 1 234 ? -36.494 -16.137 5.592 1.00 83.06 234 GLY A N 1
ATOM 1882 C CA . GLY A 1 234 ? -37.287 -15.284 4.707 1.00 83.06 234 GLY A CA 1
ATOM 1883 C C . GLY A 1 234 ? -36.649 -14.994 3.346 1.00 83.06 234 GLY A C 1
ATOM 1884 O O . GLY A 1 234 ? -37.068 -14.051 2.678 1.00 83.06 234 GLY A O 1
ATOM 1885 N N . PHE A 1 235 ? -35.651 -15.774 2.910 1.00 84.88 235 PHE A N 1
ATOM 1886 C CA . PHE A 1 235 ? -35.030 -15.571 1.597 1.00 84.88 235 PHE A CA 1
ATOM 1887 C C . PHE A 1 235 ? -35.959 -16.013 0.445 1.00 84.88 235 PHE A C 1
ATOM 1889 O O . PHE A 1 235 ? -36.491 -17.126 0.491 1.00 84.88 235 PHE A O 1
ATOM 1896 N N . PRO A 1 236 ? -36.112 -15.205 -0.623 1.00 88.44 236 PRO A N 1
ATOM 1897 C CA . PRO A 1 236 ? -36.759 -15.595 -1.879 1.00 88.44 236 PRO A CA 1
ATOM 1898 C C . PRO A 1 236 ? -36.134 -16.841 -2.519 1.00 88.44 236 PRO A C 1
ATOM 1900 O O . PRO A 1 236 ? -34.933 -17.076 -2.379 1.00 88.44 236 PRO A O 1
ATOM 1903 N N . ALA A 1 237 ? -36.927 -17.608 -3.275 1.00 82.56 237 ALA A N 1
ATOM 1904 C CA . ALA A 1 237 ? -36.486 -18.865 -3.894 1.00 82.56 237 ALA A CA 1
ATOM 1905 C C . ALA A 1 237 ? -35.252 -18.698 -4.803 1.00 82.56 237 ALA A C 1
ATOM 1907 O O . ALA A 1 237 ? -34.351 -19.531 -4.764 1.00 82.56 237 ALA A O 1
ATOM 1908 N N . GLU A 1 238 ? -35.168 -17.589 -5.542 1.00 86.50 238 GLU A N 1
ATOM 1909 C CA . GLU A 1 238 ? -34.020 -17.263 -6.398 1.00 86.50 238 GLU A CA 1
ATOM 1910 C C . GLU A 1 238 ? -32.726 -17.092 -5.585 1.00 86.50 238 GLU A C 1
ATOM 1912 O O . GLU A 1 238 ? -31.680 -17.648 -5.920 1.00 86.50 238 GLU A O 1
ATOM 1917 N N . HIS A 1 239 ? -32.792 -16.377 -4.458 1.00 82.12 239 HIS A N 1
ATOM 1918 C CA . HIS A 1 239 ? -31.635 -16.156 -3.589 1.00 82.12 239 HIS A CA 1
ATOM 1919 C C . HIS A 1 239 ? -31.223 -17.423 -2.832 1.00 82.12 239 HIS A C 1
ATOM 1921 O O . HIS A 1 239 ? -30.037 -17.614 -2.564 1.00 82.12 239 HIS A O 1
ATOM 1927 N N . GLN A 1 240 ? -32.170 -18.319 -2.534 1.00 84.44 240 GLN A N 1
ATOM 1928 C CA . GLN A 1 240 ? -31.855 -19.618 -1.938 1.00 84.44 240 GLN A CA 1
ATOM 1929 C C . GLN A 1 240 ? -30.961 -20.455 -2.859 1.00 84.44 240 GLN A C 1
ATOM 1931 O O . GLN A 1 240 ? -29.980 -21.030 -2.393 1.00 84.44 240 GLN A O 1
ATOM 1936 N N . GLU A 1 241 ? -31.259 -20.504 -4.160 1.00 85.50 241 GLU A N 1
ATOM 1937 C CA . GLU A 1 241 ? -30.465 -21.279 -5.122 1.00 85.50 241 GLU A CA 1
ATOM 1938 C C . GLU A 1 241 ? -29.041 -20.735 -5.270 1.00 85.50 241 GLU A C 1
ATOM 1940 O O . GLU A 1 241 ? -28.076 -21.505 -5.263 1.00 85.50 241 GLU A O 1
ATOM 1945 N N . VAL A 1 242 ? -28.892 -19.407 -5.318 1.00 87.50 242 VAL A N 1
ATOM 1946 C CA . VAL A 1 242 ? -27.577 -18.751 -5.369 1.00 87.50 242 VAL A CA 1
ATOM 1947 C C . VAL A 1 242 ? -26.763 -19.046 -4.105 1.00 87.50 242 VAL A C 1
ATOM 1949 O O . VAL A 1 242 ? -25.591 -19.416 -4.200 1.00 87.50 242 VAL A O 1
ATOM 1952 N N . LEU A 1 243 ? -27.376 -18.938 -2.922 1.00 84.94 243 LEU A N 1
ATOM 1953 C CA . LEU A 1 243 ? -26.703 -19.191 -1.645 1.00 84.94 243 LEU A CA 1
ATOM 1954 C C . LEU A 1 243 ? -26.323 -20.664 -1.457 1.00 84.94 243 LEU A C 1
ATOM 1956 O O . LEU A 1 243 ? -25.253 -20.939 -0.920 1.00 84.94 243 LEU A O 1
ATOM 1960 N N . ILE A 1 244 ? -27.138 -21.610 -1.931 1.00 87.31 244 ILE A N 1
ATOM 1961 C CA . ILE A 1 244 ? -26.799 -23.044 -1.919 1.00 87.31 244 ILE A CA 1
ATOM 1962 C C . ILE A 1 244 ? -25.606 -23.317 -2.837 1.00 87.31 244 ILE A C 1
ATOM 1964 O O . ILE A 1 244 ? -24.664 -24.007 -2.445 1.00 87.31 244 ILE A O 1
ATOM 1968 N N . LYS A 1 245 ? -25.597 -22.735 -4.043 1.00 88.31 245 LYS A N 1
ATOM 1969 C CA . LYS A 1 245 ? -24.467 -22.867 -4.972 1.00 88.31 245 LYS A CA 1
ATOM 1970 C C . LYS A 1 245 ? -23.179 -22.306 -4.362 1.00 88.31 245 LYS A C 1
ATOM 1972 O O . LYS A 1 245 ? -22.124 -22.934 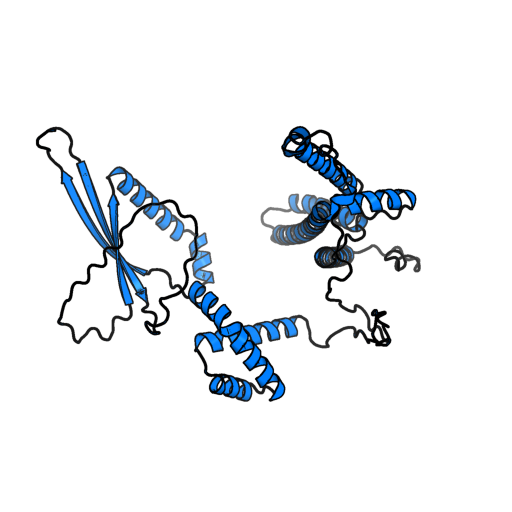-4.471 1.00 88.31 245 LYS A O 1
ATOM 1977 N N . LEU A 1 246 ? -23.268 -21.166 -3.675 1.00 86.25 246 LEU A N 1
ATOM 1978 C CA . LEU A 1 246 ? -22.151 -20.558 -2.953 1.00 86.25 246 LEU A CA 1
ATOM 1979 C C . LEU A 1 246 ? -21.682 -21.432 -1.777 1.00 86.25 246 LEU A C 1
ATOM 1981 O O . LEU A 1 246 ? -20.481 -21.666 -1.641 1.00 86.25 246 LEU A O 1
ATOM 1985 N N . TYR A 1 247 ? -22.614 -21.960 -0.977 1.00 86.19 247 TYR A N 1
ATOM 1986 C CA . TYR A 1 247 ? -22.336 -22.873 0.134 1.00 86.19 247 TYR A CA 1
ATOM 1987 C C . TYR A 1 247 ? -21.578 -24.111 -0.338 1.00 86.19 247 TYR A C 1
ATOM 1989 O O . TYR A 1 247 ? -20.492 -24.383 0.165 1.00 86.19 247 TYR A O 1
ATOM 1997 N N . ASN A 1 248 ? -22.070 -24.796 -1.370 1.00 86.12 248 ASN A N 1
ATOM 1998 C CA . ASN A 1 248 ? -21.430 -25.999 -1.901 1.00 86.12 248 ASN A CA 1
ATOM 1999 C C . ASN A 1 248 ? -20.049 -25.719 -2.510 1.00 86.12 248 ASN A C 1
ATOM 2001 O O . ASN A 1 248 ? -19.137 -26.528 -2.354 1.00 86.12 248 ASN A O 1
ATOM 2005 N N . THR A 1 249 ? -19.869 -24.556 -3.145 1.00 90.19 249 THR A N 1
ATOM 2006 C CA . THR A 1 249 ? -18.570 -24.149 -3.709 1.00 90.19 249 THR A CA 1
ATOM 2007 C C . THR A 1 249 ? -17.535 -23.870 -2.617 1.00 90.19 249 THR A C 1
ATOM 2009 O O . THR A 1 249 ? -16.365 -24.198 -2.783 1.00 90.19 249 THR A O 1
ATOM 2012 N N . LYS A 1 250 ? -17.950 -23.260 -1.498 1.00 84.44 250 LYS A N 1
ATOM 2013 C CA . LYS A 1 250 ? -17.043 -22.790 -0.436 1.00 84.44 250 LYS A CA 1
ATOM 2014 C C . LYS A 1 250 ? -16.981 -23.685 0.800 1.00 84.44 250 LYS A C 1
ATOM 2016 O O . LYS A 1 250 ? -16.150 -23.444 1.672 1.00 84.44 250 LYS A O 1
ATOM 2021 N N . LYS A 1 251 ? -17.795 -24.742 0.874 1.00 84.44 251 LYS A N 1
ATOM 2022 C CA . LYS A 1 251 ? -17.846 -25.676 2.010 1.00 84.44 251 LYS A CA 1
ATOM 2023 C C . LYS A 1 251 ? -16.492 -26.309 2.324 1.00 84.44 251 LYS A C 1
ATOM 2025 O O . LYS A 1 251 ? -16.132 -26.375 3.495 1.00 84.44 251 LYS A O 1
ATOM 2030 N N . SER A 1 252 ? -15.739 -26.732 1.306 1.00 78.69 252 SER A N 1
ATOM 2031 C CA . SER A 1 252 ? -14.408 -27.333 1.477 1.00 78.69 252 SER A CA 1
ATOM 2032 C C . SER A 1 252 ? -13.407 -26.339 2.071 1.00 78.69 252 SER A C 1
ATOM 2034 O O . SER A 1 252 ? -12.850 -26.610 3.132 1.00 78.69 252 SER A O 1
ATOM 2036 N N . GLU A 1 253 ? -13.259 -25.163 1.455 1.00 79.88 253 GLU A N 1
ATOM 2037 C CA . GLU A 1 253 ? -12.356 -24.095 1.913 1.00 79.88 253 GLU A CA 1
ATOM 2038 C C . GLU A 1 253 ? -12.677 -23.661 3.354 1.00 79.88 253 GLU A C 1
ATOM 2040 O O . GLU A 1 253 ? -11.793 -23.584 4.206 1.00 79.88 253 GLU A O 1
ATOM 2045 N N . ILE A 1 254 ? -13.959 -23.431 3.664 1.00 80.69 254 ILE A N 1
ATOM 2046 C CA . ILE A 1 254 ? -14.376 -23.012 5.008 1.00 80.69 254 ILE A CA 1
ATOM 2047 C C . ILE A 1 254 ? -14.149 -24.139 6.024 1.00 80.69 254 ILE A C 1
ATOM 2049 O O . ILE A 1 254 ? -13.725 -23.859 7.143 1.00 80.69 254 ILE A O 1
ATOM 2053 N N . SER A 1 255 ? -14.381 -25.405 5.657 1.00 76.38 255 SER A N 1
ATOM 2054 C CA . SER A 1 255 ? -14.126 -26.544 6.550 1.00 76.38 255 SER A CA 1
ATOM 2055 C C . SER A 1 255 ? -12.643 -26.706 6.892 1.00 76.38 255 SER A C 1
ATOM 2057 O O . SER A 1 255 ? -12.307 -26.992 8.040 1.00 76.38 255 SER A O 1
ATOM 2059 N N . GLU A 1 256 ? -11.752 -26.446 5.933 1.00 73.12 256 GLU A N 1
ATOM 2060 C CA . GLU A 1 256 ? -10.304 -26.471 6.134 1.00 73.12 256 GLU A CA 1
ATOM 2061 C C . GLU A 1 256 ? -9.860 -25.331 7.061 1.00 73.12 256 GLU A C 1
ATOM 2063 O O . GLU A 1 256 ? -9.166 -25.563 8.053 1.00 73.12 256 GLU A O 1
ATOM 2068 N N . CYS A 1 257 ? -10.341 -24.107 6.819 1.00 71.94 257 CYS A N 1
ATOM 2069 C CA . CYS A 1 257 ? -10.077 -22.975 7.705 1.00 71.94 257 CYS A CA 1
ATOM 2070 C C . CYS A 1 257 ? -10.636 -23.201 9.118 1.00 71.94 257 CYS A C 1
ATOM 2072 O O . CYS A 1 257 ? -9.948 -22.926 10.101 1.00 71.94 257 CYS A O 1
ATOM 2074 N N . LEU A 1 258 ? -11.855 -23.736 9.249 1.00 67.56 258 LEU A N 1
ATOM 2075 C CA . LEU A 1 258 ? -12.442 -24.085 10.543 1.00 67.56 258 LEU A CA 1
ATOM 2076 C C . LEU A 1 258 ? -11.634 -25.168 11.254 1.00 67.56 258 LEU A C 1
ATOM 2078 O O . LEU A 1 258 ? -11.459 -25.077 12.462 1.00 67.56 258 LEU A O 1
ATOM 2082 N N . HIS A 1 259 ? -11.088 -26.147 10.533 1.00 64.44 259 HIS A N 1
ATOM 2083 C CA . HIS A 1 259 ? -10.227 -27.171 11.119 1.00 64.44 259 HIS A CA 1
ATOM 2084 C C . HIS A 1 259 ? -8.935 -26.584 11.705 1.00 64.44 259 HIS A C 1
ATOM 2086 O O . HIS A 1 259 ? -8.480 -27.045 12.753 1.00 64.44 259 HIS A O 1
ATOM 2092 N N . VAL A 1 260 ? -8.358 -25.567 11.057 1.00 64.88 260 VAL A N 1
ATOM 2093 C CA . VAL A 1 260 ? -7.189 -24.831 11.565 1.00 64.88 260 VAL A CA 1
ATOM 2094 C C . VAL A 1 260 ? -7.564 -23.971 12.775 1.00 64.88 260 VAL A C 1
ATOM 2096 O O . VAL A 1 260 ? -6.846 -23.969 13.770 1.00 64.88 260 VAL A O 1
ATOM 2099 N N . LEU A 1 261 ? -8.706 -23.280 12.721 1.00 58.41 261 LEU A N 1
ATOM 2100 C CA . LEU A 1 261 ? -9.163 -22.372 13.780 1.00 58.41 261 LEU A CA 1
ATOM 2101 C C . LEU A 1 261 ? -9.727 -23.097 15.016 1.00 58.41 261 LEU A C 1
ATOM 2103 O O . LEU A 1 261 ? -9.656 -22.562 16.117 1.00 58.41 261 LEU A O 1
ATOM 2107 N N . GLN A 1 262 ? -10.286 -24.301 14.854 1.00 56.47 262 GLN A N 1
ATOM 2108 C CA . GLN A 1 262 ? -10.831 -25.145 15.929 1.00 56.47 262 GLN A CA 1
ATOM 2109 C C . GLN A 1 262 ? -9.808 -26.134 16.504 1.00 56.47 262 GLN A C 1
ATOM 2111 O O . GLN A 1 262 ? -10.189 -27.047 17.244 1.00 56.47 262 GLN A O 1
ATOM 2116 N N . GLN A 1 263 ? -8.514 -25.996 16.196 1.00 55.81 263 GLN A N 1
ATOM 2117 C CA . GLN A 1 263 ? -7.492 -26.673 16.991 1.00 55.81 263 GLN A CA 1
ATOM 2118 C C . GLN A 1 263 ? -7.534 -26.087 18.404 1.00 55.81 263 GLN A C 1
ATOM 2120 O O . GLN A 1 263 ? -6.934 -25.058 18.683 1.00 55.81 263 GLN A O 1
ATOM 2125 N N . ALA A 1 264 ? -8.312 -26.720 19.281 1.00 50.97 264 ALA A N 1
ATOM 2126 C CA . ALA A 1 264 ? -8.313 -26.398 20.694 1.00 50.97 264 ALA A CA 1
ATOM 2127 C C . ALA A 1 264 ? -6.903 -26.634 21.245 1.00 50.97 264 ALA A C 1
ATOM 2129 O O . ALA A 1 264 ? -6.295 -27.676 20.976 1.00 50.97 264 ALA A O 1
ATOM 2130 N N . ASP A 1 265 ? -6.405 -25.659 22.000 1.00 52.66 265 ASP A N 1
ATOM 2131 C CA . ASP A 1 265 ? -5.101 -25.725 22.646 1.00 52.66 265 ASP A CA 1
ATOM 2132 C C . ASP A 1 265 ? -4.965 -27.011 23.479 1.00 52.66 265 ASP A C 1
ATOM 2134 O O . ASP A 1 265 ? -5.911 -27.466 24.128 1.00 52.66 265 ASP A O 1
ATOM 2138 N N . LEU A 1 266 ? -3.768 -27.603 23.461 1.00 56.75 266 LEU A N 1
ATOM 2139 C CA . LEU A 1 266 ? -3.421 -28.757 24.291 1.00 56.75 266 LEU A CA 1
ATOM 2140 C C . LEU A 1 266 ? -3.630 -28.402 25.766 1.00 56.75 266 LEU A C 1
ATOM 2142 O O . LEU A 1 266 ? -2.994 -27.483 26.284 1.00 56.75 266 LEU A O 1
ATOM 2146 N N . VAL A 1 267 ? -4.489 -29.149 26.458 1.00 61.31 267 VAL A N 1
ATOM 2147 C CA . VAL A 1 267 ? -4.710 -28.942 27.891 1.00 61.31 267 VAL A CA 1
ATOM 2148 C C . VAL A 1 267 ? -3.749 -29.839 28.658 1.00 61.31 267 VAL A C 1
ATOM 2150 O O . VAL A 1 267 ? -3.822 -31.064 28.566 1.00 61.31 267 VAL A O 1
ATOM 2153 N N . TYR A 1 268 ? -2.840 -29.230 29.415 1.00 69.19 268 TYR A N 1
ATOM 2154 C CA . TYR A 1 268 ? -1.954 -29.949 30.328 1.00 69.19 268 TYR A CA 1
ATOM 2155 C C . TYR A 1 268 ? -2.772 -30.659 31.416 1.00 69.19 268 TYR A C 1
ATOM 2157 O O . TYR A 1 268 ? -3.596 -30.024 32.078 1.00 69.19 268 TYR A O 1
ATOM 2165 N N . GLN A 1 269 ? -2.547 -31.961 31.598 1.00 77.12 269 GLN A N 1
ATOM 2166 C CA . GLN A 1 269 ? -3.239 -32.768 32.602 1.00 77.12 269 GLN A CA 1
ATOM 2167 C C . GLN A 1 269 ? -2.311 -33.163 33.746 1.00 77.12 269 GLN A C 1
ATOM 2169 O O . GLN A 1 269 ? -2.671 -32.963 34.905 1.00 77.12 269 GLN A O 1
ATOM 2174 N N . ASP A 1 270 ? -1.139 -33.714 33.430 1.00 75.38 270 ASP A N 1
ATOM 2175 C CA . ASP A 1 270 ? -0.222 -34.240 34.440 1.00 75.38 270 ASP A CA 1
ATOM 2176 C C . ASP A 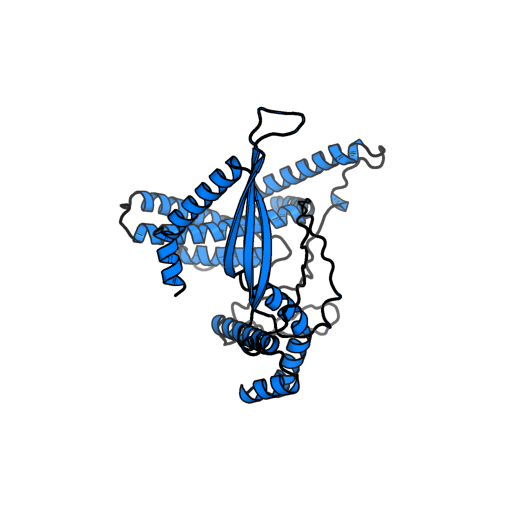1 270 ? 1.246 -34.190 33.981 1.00 75.38 270 ASP A C 1
ATOM 2178 O O . ASP A 1 270 ? 1.539 -34.113 32.786 1.00 75.38 270 ASP A O 1
ATOM 2182 N N . LEU A 1 271 ? 2.166 -34.235 34.945 1.00 81.25 271 LEU A N 1
ATOM 2183 C CA . LEU A 1 271 ? 3.611 -34.348 34.744 1.00 81.25 271 LEU A CA 1
ATOM 2184 C C . LEU A 1 271 ? 4.139 -35.400 35.703 1.00 81.25 271 LEU A C 1
ATOM 2186 O O . LEU A 1 271 ? 4.191 -35.183 36.915 1.00 81.25 271 LEU A O 1
ATOM 2190 N N . THR A 1 272 ? 4.629 -36.502 35.151 1.00 83.25 272 THR A N 1
ATOM 2191 C CA . THR A 1 272 ? 5.422 -37.453 35.928 1.00 83.25 272 THR A CA 1
ATOM 2192 C C . THR A 1 272 ? 6.895 -37.266 35.598 1.00 83.25 272 THR A C 1
ATOM 2194 O O . THR A 1 272 ? 7.261 -36.953 34.468 1.00 83.25 272 THR A O 1
ATOM 2197 N N . TRP A 1 273 ? 7.768 -37.387 36.594 1.00 84.12 273 TRP A N 1
ATOM 2198 C CA . TRP A 1 273 ? 9.202 -37.204 36.393 1.00 84.12 273 TRP A CA 1
ATOM 2199 C C . TRP A 1 273 ? 9.999 -38.254 37.155 1.00 84.12 273 TRP A C 1
ATOM 2201 O O . TRP A 1 273 ? 9.575 -38.767 38.193 1.00 84.12 273 TRP A O 1
ATOM 2211 N N . ARG A 1 274 ? 11.177 -38.575 36.625 1.00 82.69 274 ARG A N 1
ATOM 2212 C CA . ARG A 1 274 ? 12.111 -39.538 37.197 1.00 82.69 274 ARG A CA 1
ATOM 2213 C C . ARG A 1 274 ? 13.530 -39.009 37.068 1.00 82.69 274 ARG A C 1
ATOM 2215 O O . ARG A 1 274 ? 13.959 -38.618 35.987 1.00 82.69 274 ARG A O 1
ATOM 2222 N N . MET A 1 275 ? 14.257 -39.016 38.179 1.00 80.88 275 MET A N 1
ATOM 2223 C CA . MET A 1 275 ? 15.680 -38.696 38.220 1.00 80.88 275 MET A CA 1
ATOM 2224 C C . MET A 1 275 ? 16.474 -39.989 38.353 1.00 80.88 275 MET A C 1
ATOM 2226 O O . MET A 1 275 ? 16.272 -40.764 39.286 1.00 80.88 275 MET A O 1
ATOM 2230 N N . GLU A 1 276 ? 17.391 -40.200 37.424 1.00 82.69 276 GLU A N 1
ATOM 2231 C CA . GLU A 1 276 ? 18.338 -41.303 37.432 1.00 82.69 276 GLU A CA 1
ATOM 2232 C C . GLU A 1 276 ? 19.743 -40.740 37.590 1.00 82.69 276 GLU A C 1
ATOM 2234 O O . GLU A 1 276 ? 20.074 -39.694 37.038 1.00 82.69 276 GLU A O 1
ATOM 2239 N N . VAL A 1 277 ? 20.575 -41.406 38.381 1.00 78.94 277 VAL A N 1
ATOM 2240 C CA . VAL A 1 277 ? 21.943 -40.959 38.633 1.00 78.94 277 VAL A CA 1
ATOM 2241 C C . VAL A 1 277 ? 22.874 -42.116 38.332 1.00 78.94 277 VAL A C 1
ATOM 2243 O O . VAL A 1 277 ? 22.853 -43.134 39.022 1.00 78.94 277 VAL A O 1
ATOM 2246 N N . GLU A 1 278 ? 23.700 -41.962 37.303 1.00 75.44 278 GLU A N 1
ATOM 2247 C CA . GLU A 1 278 ? 24.803 -42.886 37.059 1.00 75.44 278 GLU A CA 1
ATOM 2248 C C . GLU A 1 278 ? 25.916 -42.553 38.062 1.00 75.44 278 GLU A C 1
ATOM 2250 O O . GLU A 1 278 ? 26.543 -41.501 37.959 1.00 75.44 278 GLU A O 1
ATOM 2255 N N . VAL A 1 279 ? 26.103 -43.402 39.081 1.00 71.88 279 VAL A N 1
ATOM 2256 C CA . VAL A 1 279 ? 27.032 -43.150 40.206 1.00 71.88 279 VAL A CA 1
ATOM 2257 C C . VAL A 1 279 ? 28.463 -43.609 39.891 1.00 71.88 279 VAL A C 1
ATOM 2259 O O . VAL A 1 279 ? 29.414 -43.012 40.384 1.00 71.88 279 VAL A O 1
ATOM 2262 N N . ALA A 1 280 ? 28.628 -44.645 39.064 1.00 68.44 280 ALA A N 1
ATOM 2263 C CA . ALA A 1 280 ? 29.926 -45.128 38.593 1.00 68.44 280 ALA A CA 1
ATOM 2264 C C . ALA A 1 280 ? 29.759 -45.963 37.315 1.00 68.44 280 ALA A C 1
ATOM 2266 O O . ALA A 1 280 ? 28.808 -46.739 37.200 1.00 68.44 280 ALA A O 1
ATOM 2267 N N . SER A 1 281 ? 30.709 -45.850 36.385 1.00 69.88 281 SER A N 1
ATOM 2268 C CA . SER A 1 281 ? 30.776 -46.675 35.176 1.00 69.88 281 SER A CA 1
ATOM 2269 C C . SER A 1 281 ? 31.991 -47.601 35.245 1.00 69.88 281 SER A C 1
ATOM 2271 O O . SER A 1 281 ? 33.014 -47.238 35.820 1.00 69.88 281 SER A O 1
ATOM 2273 N N . ARG A 1 282 ? 31.932 -48.797 34.638 1.00 69.81 282 ARG A N 1
ATOM 2274 C CA . ARG A 1 282 ? 33.022 -49.805 34.716 1.00 69.81 282 ARG A CA 1
ATOM 2275 C C . ARG A 1 282 ? 34.383 -49.295 34.222 1.00 69.81 282 ARG A C 1
ATOM 2277 O O . ARG A 1 282 ? 35.409 -49.878 34.552 1.00 69.81 282 ARG A O 1
ATOM 2284 N N . CYS A 1 283 ? 34.376 -48.241 33.416 1.00 63.41 283 CYS A N 1
ATOM 2285 C CA . CYS A 1 283 ? 35.544 -47.595 32.831 1.00 63.41 283 CYS A CA 1
ATOM 2286 C C . CYS A 1 283 ? 35.794 -46.174 33.373 1.00 63.41 283 CYS A C 1
ATOM 2288 O O . CYS A 1 283 ? 36.770 -45.556 32.958 1.00 63.41 283 CYS A O 1
ATOM 2290 N N . ASN A 1 284 ? 34.956 -45.652 34.282 1.00 59.50 284 ASN A N 1
ATOM 2291 C CA . ASN A 1 284 ? 35.095 -44.299 34.824 1.00 59.50 284 ASN A CA 1
ATOM 2292 C C . ASN A 1 284 ? 34.476 -44.187 36.235 1.00 59.50 284 ASN A C 1
ATOM 2294 O O . ASN A 1 284 ? 33.254 -44.229 36.385 1.00 59.50 284 ASN A O 1
ATOM 2298 N N . ASN A 1 285 ? 35.313 -44.024 37.265 1.00 59.03 285 ASN A N 1
ATOM 2299 C CA . ASN A 1 285 ? 34.886 -44.009 38.675 1.00 59.03 285 ASN A CA 1
ATOM 2300 C C . ASN A 1 285 ? 34.490 -42.618 39.212 1.00 59.03 285 ASN A C 1
ATOM 2302 O O . ASN A 1 285 ? 34.024 -42.531 40.343 1.00 59.03 285 ASN A O 1
ATOM 2306 N N . GLU A 1 286 ? 34.675 -41.538 38.443 1.00 54.38 286 GLU A N 1
ATOM 2307 C CA . GLU A 1 286 ? 34.617 -40.162 38.981 1.00 54.38 286 GLU A CA 1
ATOM 2308 C C . GLU A 1 286 ? 33.545 -39.257 38.356 1.00 54.38 286 GLU A C 1
ATOM 2310 O O . GLU A 1 286 ? 33.500 -38.062 38.638 1.00 54.38 286 GLU A O 1
ATOM 2315 N N . THR A 1 287 ? 32.646 -39.787 37.523 1.00 59.88 287 THR A N 1
ATOM 2316 C CA . THR A 1 287 ? 31.603 -38.959 36.897 1.00 59.88 287 THR A CA 1
ATOM 2317 C C . THR A 1 287 ? 30.215 -39.394 37.319 1.00 59.88 287 THR A C 1
ATOM 2319 O O . THR A 1 287 ? 29.672 -40.346 36.763 1.00 59.88 287 THR A O 1
ATOM 2322 N N . VAL A 1 288 ? 29.631 -38.644 38.254 1.00 69.06 288 VAL A N 1
ATOM 2323 C CA . VAL A 1 288 ? 28.203 -38.721 38.563 1.00 69.06 288 VAL A CA 1
ATOM 2324 C C . VAL A 1 288 ? 27.434 -37.994 37.460 1.00 69.06 288 VAL A C 1
ATOM 2326 O O . VAL A 1 288 ? 27.581 -36.780 37.312 1.00 69.06 288 VAL A O 1
ATOM 2329 N N . LYS A 1 289 ? 26.622 -38.712 36.677 1.00 73.31 289 LYS A N 1
ATOM 2330 C CA . LYS A 1 289 ? 25.767 -38.110 35.639 1.00 73.31 289 LYS A CA 1
ATOM 2331 C C . LYS A 1 289 ? 24.296 -38.186 36.057 1.00 73.31 289 LYS A C 1
ATOM 2333 O O . LYS A 1 289 ? 23.706 -39.264 35.972 1.00 73.31 289 LYS A O 1
ATOM 2338 N N . PRO A 1 290 ? 23.694 -37.078 36.528 1.00 75.94 290 PRO A N 1
ATOM 2339 C CA . PRO A 1 290 ? 22.258 -37.014 36.748 1.00 75.94 290 PRO A CA 1
ATOM 2340 C C . PRO A 1 290 ? 21.532 -36.865 35.405 1.00 75.94 290 PRO A C 1
ATOM 2342 O O . PRO A 1 290 ? 21.886 -36.018 34.586 1.00 75.94 290 PRO A O 1
ATOM 2345 N N . ASN A 1 291 ? 20.501 -37.672 35.203 1.00 78.81 291 ASN A N 1
ATOM 2346 C CA . ASN A 1 291 ? 19.621 -37.661 34.048 1.00 78.81 291 ASN A CA 1
ATOM 2347 C C . ASN A 1 291 ? 18.178 -37.534 34.531 1.00 78.81 291 ASN A C 1
ATOM 2349 O O . ASN A 1 291 ? 17.764 -38.250 35.441 1.00 78.81 291 ASN A O 1
ATOM 2353 N N . ILE A 1 292 ? 17.410 -36.622 33.948 1.00 81.06 292 ILE A N 1
ATOM 2354 C CA . ILE A 1 292 ? 16.039 -36.356 34.377 1.00 81.06 292 ILE A CA 1
ATOM 2355 C C . ILE A 1 292 ? 15.129 -36.604 33.187 1.00 81.06 292 ILE A C 1
ATOM 2357 O O . ILE A 1 292 ? 15.316 -36.028 32.121 1.00 81.06 292 ILE A O 1
ATOM 2361 N N . SER A 1 293 ? 14.160 -37.492 33.368 1.00 83.44 293 SER A N 1
ATOM 2362 C CA . SER A 1 293 ? 13.132 -37.797 32.375 1.00 83.44 293 SER A CA 1
ATOM 2363 C C . SER A 1 293 ? 11.791 -37.278 32.872 1.00 83.44 293 SER A C 1
ATOM 2365 O O . SER A 1 293 ? 11.441 -37.479 34.034 1.00 83.44 293 SER A O 1
ATOM 2367 N N . MET A 1 294 ? 11.055 -36.604 32.002 1.00 81.81 294 MET A N 1
ATOM 2368 C CA . MET A 1 294 ? 9.742 -36.022 32.251 1.00 81.81 294 MET A CA 1
ATOM 2369 C C . MET A 1 294 ? 8.753 -36.577 31.236 1.00 81.81 294 MET A C 1
ATOM 2371 O O . MET A 1 294 ? 9.074 -36.665 30.055 1.00 81.81 294 MET A O 1
ATOM 2375 N N . ASP A 1 295 ? 7.559 -36.916 31.692 1.00 80.94 295 ASP A N 1
ATOM 2376 C CA . ASP A 1 295 ? 6.435 -37.328 30.864 1.00 80.94 295 ASP A CA 1
ATOM 2377 C C . ASP A 1 295 ? 5.289 -36.341 31.075 1.00 80.94 295 ASP A C 1
ATOM 2379 O O . ASP A 1 295 ? 4.716 -36.259 32.166 1.00 80.94 295 ASP A O 1
ATOM 2383 N N . PHE A 1 296 ? 4.999 -35.562 30.036 1.00 80.38 296 PHE A N 1
ATOM 2384 C CA . PHE A 1 296 ? 3.898 -34.612 30.017 1.00 80.38 296 PHE A CA 1
ATOM 2385 C C . PHE A 1 296 ? 2.655 -35.287 29.446 1.00 80.38 296 PHE A C 1
ATOM 2387 O O . PHE A 1 296 ? 2.613 -35.646 28.268 1.00 80.38 296 PHE A O 1
ATOM 2394 N N . VAL A 1 297 ? 1.618 -35.391 30.268 1.00 80.19 297 VAL A N 1
ATOM 2395 C CA . VAL A 1 297 ? 0.311 -35.911 29.879 1.00 80.19 297 VAL A CA 1
ATOM 2396 C C . VAL A 1 297 ? -0.543 -34.745 29.395 1.00 80.19 297 VAL A C 1
ATOM 2398 O O . VAL A 1 297 ? -0.905 -33.851 30.167 1.00 80.19 297 VAL A O 1
ATOM 2401 N N . LEU A 1 298 ? -0.855 -34.735 28.103 1.00 76.75 298 LEU A N 1
ATOM 2402 C CA . LEU A 1 298 ? -1.662 -33.703 27.455 1.00 76.75 298 LEU A CA 1
ATOM 2403 C C . LEU A 1 298 ? -2.999 -34.292 27.005 1.00 76.75 298 LEU A C 1
ATOM 2405 O O . LEU A 1 298 ? -3.043 -35.382 26.438 1.00 76.75 298 LEU A O 1
ATOM 2409 N N . MET A 1 299 ? -4.088 -33.554 27.207 1.00 69.00 299 MET A N 1
ATOM 2410 C CA . MET A 1 299 ? -5.407 -33.909 26.689 1.00 69.00 299 MET A CA 1
ATOM 2411 C C . MET A 1 299 ? -5.731 -33.136 25.414 1.00 69.00 299 MET A C 1
ATOM 2413 O O . MET A 1 299 ? -5.592 -31.913 25.353 1.00 69.00 299 MET A O 1
ATOM 2417 N N . LYS A 1 300 ? -6.250 -33.860 24.421 1.00 64.56 300 LYS A N 1
ATOM 2418 C CA . LYS A 1 300 ? -6.903 -33.313 23.229 1.00 64.56 300 LYS A CA 1
ATOM 2419 C C . LYS A 1 300 ? -8.399 -33.641 23.288 1.00 64.56 300 LYS A C 1
ATOM 2421 O O . LYS A 1 300 ? -8.735 -34.803 23.531 1.00 64.56 300 LYS A O 1
ATOM 2426 N N . PRO A 1 301 ? -9.315 -32.691 23.041 1.00 55.28 301 PRO A N 1
ATOM 2427 C CA . PRO A 1 301 ? -10.729 -33.023 22.897 1.00 55.28 301 PRO A CA 1
ATOM 2428 C C . PRO A 1 301 ? -10.922 -33.944 21.686 1.00 55.28 301 PRO A C 1
ATOM 2430 O O . PRO A 1 301 ? -10.382 -33.690 20.605 1.00 55.28 301 PRO A O 1
ATOM 2433 N N . LYS A 1 302 ? -11.654 -35.051 21.863 1.00 50.66 302 LYS A N 1
ATOM 2434 C CA . LYS A 1 302 ? -11.873 -36.041 20.801 1.00 50.66 302 LYS A CA 1
ATOM 2435 C C . LYS A 1 302 ? -12.693 -35.401 19.676 1.00 50.66 302 LYS A C 1
ATOM 2437 O O . LYS A 1 302 ? -13.871 -35.099 19.857 1.00 50.66 302 LYS A O 1
ATOM 2442 N N . LYS A 1 303 ? -12.077 -35.206 18.504 1.00 51.31 303 LYS A N 1
ATOM 2443 C CA . LYS A 1 303 ? -12.790 -34.821 17.278 1.00 51.31 303 LYS A CA 1
ATOM 2444 C C . LYS A 1 303 ? -13.786 -35.932 16.934 1.00 51.31 303 LYS A C 1
ATOM 2446 O O . LYS A 1 303 ? -13.400 -37.088 16.780 1.00 51.31 303 LYS A O 1
ATOM 2451 N N . ILE A 1 304 ? -15.068 -35.595 16.847 1.00 40.25 304 ILE A N 1
ATOM 2452 C CA . ILE A 1 304 ? -16.091 -36.479 16.281 1.00 40.25 304 ILE A CA 1
ATOM 2453 C C . ILE A 1 304 ? -16.063 -36.229 14.772 1.00 40.25 304 ILE A C 1
ATOM 2455 O O . ILE A 1 304 ? -16.319 -35.091 14.395 1.00 40.25 304 ILE A O 1
ATOM 2459 N N . VAL A 1 305 ? -15.712 -37.245 13.961 1.00 41.88 305 VAL A N 1
ATOM 2460 C CA . VAL A 1 305 ? -16.112 -37.529 12.547 1.00 41.88 305 VAL A CA 1
ATOM 2461 C C . VAL A 1 305 ? -15.059 -38.470 11.884 1.00 41.88 305 VAL A C 1
ATOM 2463 O O . VAL A 1 305 ? -13.901 -38.449 12.297 1.00 41.88 305 VAL A O 1
ATOM 2466 N N . PRO A 1 306 ? -15.459 -39.392 10.974 1.00 35.34 306 PRO A N 1
ATOM 2467 C CA . PRO A 1 306 ? -14.926 -40.758 10.872 1.00 35.34 306 PRO A CA 1
ATOM 2468 C C . PRO A 1 306 ? -13.671 -40.945 9.996 1.00 35.34 306 PRO A C 1
ATOM 2470 O O . PRO A 1 306 ? -13.349 -40.126 9.140 1.00 35.34 306 PRO A O 1
ATOM 2473 N N . GLU A 1 307 ? -13.013 -42.092 10.207 1.00 36.44 307 GLU A N 1
ATOM 2474 C CA . GLU A 1 307 ? -11.717 -42.590 9.690 1.00 36.44 307 GLU A CA 1
ATOM 2475 C C . GLU A 1 307 ? -11.458 -42.546 8.168 1.00 36.44 307 GLU A C 1
ATOM 2477 O O . GLU A 1 307 ? -10.388 -42.952 7.723 1.00 36.44 307 GLU A O 1
ATOM 2482 N N . SER A 1 308 ? -12.364 -42.037 7.334 1.00 41.81 308 SER A N 1
ATOM 2483 C CA . SER A 1 308 ? -12.181 -42.038 5.874 1.00 41.81 308 SER A CA 1
ATOM 2484 C C . SER A 1 308 ? -11.454 -40.810 5.308 1.00 41.81 308 SER A C 1
ATOM 2486 O O . SER A 1 308 ? -11.275 -40.733 4.096 1.00 41.81 308 SER A O 1
ATOM 2488 N N . ALA A 1 309 ? -11.039 -39.849 6.140 1.00 38.44 309 ALA A N 1
ATOM 2489 C CA . ALA A 1 309 ? -10.393 -38.608 5.687 1.00 38.44 309 ALA A CA 1
ATOM 2490 C C . ALA A 1 309 ? -8.870 -38.546 5.924 1.00 38.44 309 ALA A C 1
ATOM 2492 O O . ALA A 1 309 ? -8.266 -37.509 5.677 1.00 38.44 309 ALA A O 1
ATOM 2493 N N . LEU A 1 310 ? -8.222 -39.628 6.380 1.00 38.34 310 LEU A N 1
ATOM 2494 C CA . LEU A 1 310 ? -6.790 -39.593 6.723 1.00 38.34 310 LEU A CA 1
ATOM 2495 C C . LEU A 1 310 ? -5.817 -39.734 5.533 1.00 38.34 310 LEU A C 1
ATOM 2497 O O . LEU A 1 310 ? -4.613 -39.800 5.751 1.00 38.34 310 LEU A O 1
ATOM 2501 N N . ASN A 1 311 ? -6.303 -39.762 4.287 1.00 37.31 311 ASN A N 1
ATOM 2502 C CA . ASN A 1 311 ? -5.465 -39.970 3.098 1.00 37.31 311 ASN A CA 1
ATOM 2503 C C . ASN A 1 311 ? -5.533 -38.795 2.117 1.00 37.31 311 ASN A C 1
ATOM 2505 O O . ASN A 1 311 ? -5.934 -38.959 0.969 1.00 37.31 311 ASN A O 1
ATOM 2509 N N . CYS A 1 312 ? -5.149 -37.614 2.586 1.00 31.80 312 CYS A N 1
ATOM 2510 C CA . CYS A 1 312 ? -4.595 -36.490 1.821 1.00 31.80 312 CYS A CA 1
ATOM 2511 C C . CYS A 1 312 ? -4.323 -35.395 2.875 1.00 31.80 312 CYS A C 1
ATOM 2513 O O . CYS A 1 312 ? -5.172 -35.124 3.710 1.00 31.80 312 CYS A O 1
ATOM 2515 N N . VAL A 1 313 ? -3.154 -34.784 3.027 1.00 32.12 313 VAL A N 1
ATOM 2516 C CA . VAL A 1 313 ? -2.308 -34.115 2.046 1.00 32.12 313 VAL A CA 1
ATOM 2517 C C . VAL A 1 313 ? -0.931 -33.923 2.700 1.00 32.12 313 VAL A C 1
ATOM 2519 O O . VAL A 1 313 ? -0.841 -33.408 3.816 1.00 32.12 313 VAL A O 1
ATOM 2522 N N . ASP A 1 314 ? 0.132 -34.294 1.985 1.00 31.98 314 ASP A N 1
ATOM 2523 C CA . ASP A 1 314 ? 1.495 -33.837 2.252 1.00 31.98 314 ASP A CA 1
ATOM 2524 C C . ASP A 1 314 ? 1.602 -32.330 1.979 1.00 31.98 314 ASP A C 1
ATOM 2526 O O . ASP A 1 314 ? 1.418 -31.884 0.845 1.00 31.98 314 ASP A O 1
ATOM 2530 N N . PHE A 1 315 ? 1.975 -31.544 2.989 1.00 31.75 315 PHE A N 1
ATOM 2531 C CA . PHE A 1 315 ? 2.504 -30.197 2.783 1.00 31.75 315 PHE A CA 1
ATOM 2532 C C . PHE A 1 315 ? 3.912 -30.095 3.363 1.00 31.75 315 PHE A C 1
ATOM 2534 O O . PHE A 1 315 ? 4.126 -30.034 4.573 1.00 31.75 315 PHE A O 1
ATOM 2541 N N . ASN A 1 316 ? 4.876 -30.040 2.443 1.00 27.58 316 ASN A N 1
ATOM 2542 C CA . ASN A 1 316 ? 6.251 -29.636 2.688 1.00 27.58 316 ASN A CA 1
ATOM 2543 C C . ASN A 1 316 ? 6.290 -28.277 3.399 1.00 27.58 316 ASN A C 1
ATOM 2545 O O . ASN A 1 316 ? 6.050 -27.232 2.794 1.00 27.58 316 ASN A O 1
ATOM 2549 N N . SER A 1 317 ? 6.684 -28.291 4.668 1.00 28.91 317 SER A N 1
ATOM 2550 C CA . SER A 1 317 ? 7.275 -27.142 5.338 1.00 28.91 317 SER A CA 1
ATOM 2551 C C . SER A 1 317 ? 8.595 -27.591 5.939 1.00 28.91 317 SER A C 1
ATOM 2553 O O . SER A 1 317 ? 8.658 -28.494 6.771 1.00 28.91 317 SER A O 1
ATOM 2555 N N . THR A 1 318 ? 9.662 -26.966 5.466 1.00 31.03 318 THR A N 1
ATOM 2556 C CA . THR A 1 318 ? 11.028 -27.058 5.963 1.00 31.03 318 THR A CA 1
ATOM 2557 C C . THR A 1 318 ? 11.065 -26.811 7.475 1.00 31.03 318 THR A C 1
ATOM 2559 O O . THR A 1 318 ? 11.179 -25.678 7.939 1.00 31.03 318 THR A O 1
ATOM 2562 N N . LYS A 1 319 ? 11.024 -27.886 8.266 1.00 30.55 319 LYS A N 1
ATOM 2563 C CA . LYS A 1 319 ? 11.459 -27.887 9.662 1.00 30.55 319 LYS A CA 1
ATOM 2564 C C . LYS A 1 319 ? 12.657 -28.810 9.797 1.00 30.55 319 LYS A C 1
ATOM 2566 O O . LYS A 1 319 ? 12.570 -30.010 9.571 1.00 30.55 319 LYS A O 1
ATOM 2571 N N . LYS A 1 320 ? 13.782 -28.187 10.154 1.00 26.92 320 LYS A N 1
ATOM 2572 C CA . LYS A 1 320 ? 14.980 -28.833 10.683 1.00 26.92 320 LYS A CA 1
ATOM 2573 C C . LYS A 1 320 ? 14.589 -29.941 11.657 1.00 26.92 320 LYS A C 1
ATOM 2575 O O . LYS A 1 320 ? 13.848 -29.702 12.610 1.00 26.92 320 LYS A O 1
ATOM 2580 N N . GLU A 1 321 ? 15.141 -31.113 11.396 1.00 29.31 321 GLU A N 1
ATOM 2581 C CA . GLU A 1 321 ? 15.104 -32.297 12.235 1.00 29.31 321 GLU A CA 1
ATOM 2582 C C . GLU A 1 321 ? 15.426 -31.953 13.696 1.00 29.31 321 GLU A C 1
ATOM 2584 O O . GLU A 1 321 ? 16.518 -31.501 14.034 1.00 29.31 321 GLU A O 1
ATOM 2589 N N . THR A 1 322 ? 14.468 -32.204 14.579 1.00 24.69 322 THR A N 1
ATOM 2590 C CA . THR A 1 322 ? 14.743 -32.669 15.940 1.00 24.69 322 THR A CA 1
ATOM 2591 C C . THR A 1 322 ? 13.787 -33.828 16.164 1.00 24.69 322 THR A C 1
ATOM 2593 O O . THR A 1 322 ? 12.593 -33.652 16.367 1.00 24.69 322 THR A O 1
ATOM 2596 N N . SER A 1 323 ? 14.327 -35.028 15.971 1.00 28.86 323 SER A N 1
ATOM 2597 C CA . SER A 1 323 ? 13.650 -36.310 16.123 1.00 28.86 323 SER A CA 1
ATOM 2598 C C . SER A 1 323 ? 13.032 -36.439 17.518 1.00 28.86 323 SER A C 1
ATOM 2600 O O . SER A 1 323 ? 13.754 -36.644 18.491 1.00 28.86 323 SER A O 1
ATOM 2602 N N . LEU A 1 324 ? 11.704 -36.387 17.605 1.00 28.33 324 LEU A N 1
ATOM 2603 C CA . LEU A 1 324 ? 10.937 -36.988 18.693 1.00 28.33 324 LEU A CA 1
ATOM 2604 C C . LEU A 1 324 ? 10.103 -38.103 18.063 1.00 28.33 324 LEU A C 1
ATOM 2606 O O . LEU A 1 324 ? 9.172 -37.841 17.308 1.00 28.33 324 LEU A O 1
ATOM 2610 N N . MET A 1 325 ? 10.501 -39.349 18.308 1.00 26.95 325 MET A N 1
ATOM 2611 C CA . MET A 1 325 ? 9.707 -40.516 17.936 1.00 26.95 325 MET A CA 1
ATOM 2612 C C . MET A 1 325 ? 8.463 -40.546 18.833 1.00 26.95 325 MET A C 1
ATOM 2614 O O . MET A 1 325 ? 8.584 -40.784 20.034 1.00 26.95 325 MET A O 1
ATOM 2618 N N . GLU A 1 326 ? 7.282 -40.308 18.262 1.00 27.69 326 GLU A N 1
ATOM 2619 C CA . GLU A 1 326 ? 6.011 -40.700 18.879 1.00 27.69 326 GLU A CA 1
ATOM 2620 C C . GLU A 1 326 ? 5.969 -42.234 18.910 1.00 27.69 326 GLU A C 1
ATOM 2622 O O . GLU A 1 326 ? 5.772 -42.899 17.894 1.00 27.69 326 GLU A O 1
ATOM 2627 N N . LEU A 1 327 ? 6.236 -42.816 20.079 1.00 28.06 327 LEU A N 1
ATOM 2628 C CA . LEU A 1 327 ? 5.965 -44.225 20.337 1.00 28.06 327 LEU A CA 1
ATOM 2629 C C . LEU A 1 327 ? 4.529 -44.329 20.850 1.00 28.06 327 LEU A C 1
ATOM 2631 O O . LEU A 1 327 ? 4.278 -44.163 22.042 1.00 28.06 327 LEU A O 1
ATOM 2635 N N . ASP A 1 328 ? 3.599 -44.629 19.944 1.00 32.34 328 ASP A N 1
ATOM 2636 C CA . ASP A 1 328 ? 2.239 -45.041 20.292 1.00 32.34 328 ASP A CA 1
ATOM 2637 C C . ASP A 1 328 ? 2.286 -46.408 20.988 1.00 32.34 328 ASP A C 1
ATOM 2639 O O . ASP A 1 328 ? 2.231 -47.476 20.372 1.00 32.34 328 ASP A O 1
ATOM 2643 N N . ILE A 1 329 ? 2.411 -46.389 22.314 1.00 30.09 329 ILE A N 1
ATOM 2644 C CA . ILE A 1 329 ? 2.254 -47.587 23.133 1.00 30.09 329 ILE A CA 1
ATOM 2645 C C . ILE A 1 329 ? 0.763 -47.754 23.424 1.00 30.09 329 ILE A C 1
ATOM 2647 O O . ILE A 1 329 ? 0.247 -47.320 24.452 1.00 30.09 329 ILE A O 1
ATOM 2651 N N . ASN A 1 330 ? 0.076 -48.452 22.523 1.00 38.53 330 ASN A N 1
ATOM 2652 C CA . ASN A 1 330 ? -1.193 -49.097 22.839 1.00 38.53 330 ASN A CA 1
ATOM 2653 C C . ASN A 1 330 ? -0.957 -50.131 23.951 1.00 38.53 330 ASN A C 1
ATOM 2655 O O . ASN A 1 330 ? -0.418 -51.211 23.702 1.00 38.53 330 ASN A O 1
ATOM 2659 N N . LYS A 1 331 ? -1.377 -49.827 25.182 1.00 30.23 331 LYS A N 1
ATOM 2660 C CA . LYS A 1 331 ? -1.603 -50.849 26.210 1.00 30.23 331 LYS A CA 1
ATOM 2661 C C . LYS A 1 331 ? -3.090 -50.953 26.496 1.00 30.23 331 LYS A C 1
ATOM 2663 O O . LYS A 1 331 ? -3.688 -50.094 27.133 1.00 30.23 331 LYS A O 1
ATOM 2668 N N . SER A 1 332 ? -3.647 -52.054 26.007 1.00 38.16 332 SER A N 1
ATOM 2669 C CA . SER A 1 332 ? -4.909 -52.631 26.439 1.00 38.16 332 SER A CA 1
ATOM 2670 C C . SER A 1 332 ? -4.987 -52.679 27.966 1.00 38.16 332 SER A C 1
ATOM 2672 O O . SER A 1 332 ? -4.179 -53.357 28.605 1.00 38.16 332 SER A O 1
ATOM 2674 N N . VAL A 1 333 ? -5.984 -52.012 28.536 1.00 33.94 333 VAL A N 1
ATOM 2675 C CA . VAL A 1 333 ? -6.525 -52.363 29.849 1.00 33.94 333 VAL A CA 1
ATOM 2676 C C . VAL A 1 333 ? -8.026 -52.520 29.652 1.00 33.94 333 VAL A C 1
ATOM 2678 O O . VAL A 1 333 ? -8.770 -51.549 29.532 1.00 33.94 333 VAL A O 1
ATOM 2681 N N . GLU A 1 334 ? -8.432 -53.778 29.506 1.00 40.59 334 GLU A N 1
ATOM 2682 C CA . GLU A 1 334 ? -9.799 -54.218 29.758 1.00 40.59 334 GLU A CA 1
ATOM 2683 C C . GLU A 1 334 ? -10.141 -53.887 31.220 1.00 40.59 334 GLU A C 1
ATOM 2685 O O . GLU A 1 334 ? -9.267 -53.968 32.076 1.00 40.59 334 GLU A O 1
ATOM 2690 N N . GLU A 1 335 ? -11.404 -53.532 31.482 1.00 32.84 335 GLU A N 1
ATOM 2691 C CA . GLU A 1 335 ? -11.982 -53.121 32.780 1.00 32.84 335 GLU A CA 1
ATOM 2692 C C . GLU A 1 335 ? -12.013 -51.609 33.080 1.00 32.84 335 GLU A C 1
ATOM 2694 O O . GLU A 1 335 ? -11.263 -51.089 33.897 1.00 32.84 335 GLU A O 1
ATOM 2699 N N . ALA A 1 336 ? -13.000 -50.912 32.501 1.00 29.92 336 ALA A N 1
ATOM 2700 C CA . ALA A 1 336 ? -13.826 -49.945 33.240 1.00 29.92 336 ALA A CA 1
ATOM 2701 C C . ALA A 1 336 ? -15.044 -49.517 32.403 1.00 29.92 336 ALA A C 1
ATOM 2703 O O . ALA A 1 336 ? -15.031 -48.516 31.687 1.00 29.92 336 ALA A O 1
ATOM 2704 N N . THR A 1 337 ? -16.165 -50.215 32.572 1.00 34.94 337 THR A N 1
ATOM 2705 C CA . THR A 1 337 ? -17.511 -49.831 32.097 1.00 34.94 337 THR A CA 1
ATOM 2706 C C . THR A 1 337 ? -18.055 -48.528 32.721 1.00 34.94 337 THR A C 1
ATOM 2708 O O . THR A 1 337 ? -19.219 -48.190 32.531 1.00 34.94 337 THR A O 1
ATOM 2711 N N . ALA A 1 338 ? -17.210 -47.744 33.402 1.00 36.91 338 ALA A N 1
ATOM 2712 C CA . ALA A 1 338 ? -17.491 -46.387 33.875 1.00 36.91 338 ALA A CA 1
ATOM 2713 C C . ALA A 1 338 ? -16.882 -45.275 32.985 1.00 36.91 338 ALA A C 1
ATOM 2715 O O . ALA A 1 338 ? -17.102 -44.096 33.246 1.00 36.91 338 ALA A O 1
ATOM 2716 N N . ALA A 1 339 ? -16.147 -45.605 31.913 1.00 34.78 339 ALA A N 1
ATOM 2717 C CA . ALA A 1 339 ? -15.427 -44.626 31.084 1.00 34.78 339 ALA A CA 1
ATOM 2718 C C . ALA A 1 339 ? -16.244 -44.005 29.926 1.00 34.78 339 ALA A C 1
ATOM 2720 O O . ALA A 1 339 ? -15.676 -43.408 29.014 1.00 34.78 339 ALA A O 1
ATOM 2721 N N . SER A 1 340 ? -17.581 -44.072 29.959 1.00 35.03 340 SER A N 1
ATOM 2722 C CA . SER A 1 340 ? -18.450 -43.389 28.977 1.00 35.03 340 SER A CA 1
ATOM 2723 C C . SER A 1 340 ? -18.412 -41.847 29.083 1.00 35.03 340 SER A C 1
ATOM 2725 O O . SER A 1 340 ? -19.113 -41.169 28.333 1.00 35.03 340 SER A O 1
ATOM 2727 N N . GLN A 1 341 ? -17.626 -41.278 30.006 1.00 40.31 341 GLN A N 1
ATOM 2728 C CA . GLN A 1 341 ? -17.567 -39.835 30.277 1.00 40.31 341 GLN A CA 1
ATOM 2729 C C . GLN A 1 341 ? -16.200 -39.170 30.030 1.00 40.31 341 GLN A C 1
ATOM 2731 O O . GLN A 1 341 ? -16.099 -37.956 30.176 1.00 40.31 341 GLN A O 1
ATOM 2736 N N . CYS A 1 342 ? -15.164 -39.888 29.585 1.00 39.38 342 CYS A N 1
ATOM 2737 C CA . CYS A 1 342 ? -13.877 -39.255 29.260 1.00 39.38 342 CYS A CA 1
ATOM 2738 C C . CYS A 1 342 ? -13.775 -38.974 27.751 1.00 39.38 342 CYS A C 1
ATOM 2740 O O . CYS A 1 342 ? -13.338 -39.811 26.968 1.00 39.38 342 CYS A O 1
ATOM 2742 N N . GLN A 1 343 ? -14.209 -37.780 27.337 1.00 49.25 343 GLN A N 1
ATOM 2743 C CA . GLN A 1 343 ? -14.282 -37.308 25.941 1.00 49.25 343 GLN A CA 1
ATOM 2744 C C . GLN A 1 343 ? -12.936 -36.845 25.331 1.00 49.25 343 GLN A C 1
ATOM 2746 O O . GLN A 1 343 ? -12.935 -36.157 24.311 1.00 49.25 343 GLN A O 1
ATOM 2751 N N . ASN A 1 344 ? -11.787 -37.219 25.899 1.00 55.91 344 ASN A N 1
ATOM 2752 C CA . ASN A 1 344 ? -10.480 -36.678 25.503 1.00 55.91 344 ASN A CA 1
ATOM 2753 C C . ASN A 1 344 ? -9.483 -37.786 25.131 1.00 55.91 344 ASN A C 1
ATOM 2755 O O . ASN A 1 344 ? -9.442 -38.831 25.776 1.00 55.91 344 ASN A O 1
ATOM 2759 N N . VAL A 1 345 ? -8.671 -37.545 24.098 1.00 61.41 345 VAL A N 1
ATOM 2760 C CA . VAL A 1 345 ? -7.501 -38.364 23.746 1.00 61.41 345 VAL A CA 1
ATOM 2761 C C . VAL A 1 345 ? -6.322 -37.885 24.587 1.00 61.41 345 VAL A C 1
ATOM 2763 O O . VAL A 1 345 ? -6.019 -36.691 24.597 1.00 61.41 345 VAL A O 1
ATOM 2766 N N . ILE A 1 346 ? -5.671 -38.807 25.290 1.00 69.75 346 ILE A N 1
ATOM 2767 C CA . ILE A 1 346 ? -4.496 -38.533 26.119 1.00 69.75 346 ILE A CA 1
ATOM 2768 C C . ILE A 1 346 ? -3.242 -38.794 25.277 1.00 69.75 346 ILE A C 1
ATOM 2770 O O . ILE A 1 346 ? -3.102 -39.874 24.711 1.00 69.75 346 ILE A O 1
ATOM 2774 N N . SER A 1 347 ? -2.343 -37.815 25.187 1.00 69.38 347 SER A N 1
ATOM 2775 C CA . SER A 1 347 ? -1.037 -37.937 24.528 1.00 69.38 347 SER A CA 1
ATOM 2776 C C . SER A 1 347 ? 0.092 -37.724 25.533 1.00 69.38 347 SER A C 1
ATOM 2778 O O . SER A 1 347 ? 0.063 -36.743 26.276 1.00 69.38 347 SER A O 1
ATOM 2780 N N . HIS A 1 348 ? 1.082 -38.615 25.517 1.00 74.38 348 HIS A N 1
ATOM 2781 C CA . HIS A 1 348 ? 2.279 -38.556 26.356 1.00 74.38 348 HIS A CA 1
ATOM 2782 C C . HIS A 1 348 ? 3.441 -37.934 25.576 1.00 74.38 348 HIS A C 1
ATOM 2784 O O . HIS A 1 348 ? 3.761 -38.388 24.477 1.00 74.38 348 HIS A O 1
ATOM 2790 N N . VAL A 1 349 ? 4.080 -36.905 26.132 1.00 77.75 349 VAL A N 1
ATOM 2791 C CA . VAL A 1 349 ? 5.279 -36.280 25.558 1.00 77.75 349 VAL A CA 1
ATOM 2792 C C . VAL A 1 349 ? 6.452 -36.510 26.503 1.00 77.75 349 VAL A C 1
ATOM 2794 O O . VAL A 1 349 ? 6.515 -35.926 27.584 1.00 77.75 349 VAL A O 1
ATOM 2797 N N . LEU A 1 350 ? 7.398 -37.346 26.072 1.00 78.69 350 LEU A N 1
ATOM 2798 C CA . LEU A 1 350 ? 8.588 -37.701 26.841 1.00 78.69 350 LEU A CA 1
ATOM 2799 C C . LEU A 1 350 ? 9.743 -36.739 26.540 1.00 78.69 350 LEU A C 1
ATOM 2801 O O . LEU A 1 350 ? 10.141 -36.566 25.387 1.00 78.69 350 LEU A O 1
ATOM 2805 N N . LEU A 1 351 ? 10.314 -36.144 27.585 1.00 79.31 351 LEU A N 1
ATOM 2806 C CA . LEU A 1 351 ? 11.446 -35.226 27.515 1.00 79.31 351 LEU A CA 1
ATOM 2807 C C . LEU A 1 351 ? 12.564 -35.693 28.448 1.00 79.31 351 LEU A C 1
ATOM 2809 O O . LEU A 1 351 ? 12.348 -35.891 29.641 1.00 79.31 351 LEU A O 1
ATOM 2813 N N . GLN A 1 352 ? 13.777 -35.805 27.918 1.00 79.81 352 GLN A N 1
ATOM 2814 C CA . GLN A 1 352 ? 14.975 -36.087 28.701 1.00 79.81 352 GLN A CA 1
ATOM 2815 C C . GLN A 1 352 ? 15.845 -34.827 28.775 1.00 79.81 352 GLN A C 1
ATOM 2817 O O . GLN A 1 352 ? 16.155 -34.227 27.746 1.00 79.81 352 GLN A O 1
ATOM 2822 N N . CYS A 1 353 ? 16.243 -34.416 29.979 1.00 79.62 353 CYS A N 1
ATOM 2823 C CA . CYS A 1 353 ? 17.063 -33.227 30.198 1.00 79.62 353 CYS A CA 1
ATOM 2824 C C . CYS A 1 353 ? 18.167 -33.450 31.243 1.00 79.62 353 CYS A C 1
ATOM 2826 O O . CYS A 1 353 ? 18.046 -34.267 32.159 1.00 79.62 353 CYS A O 1
ATOM 2828 N N . ASP A 1 354 ? 19.243 -32.673 31.126 1.00 80.62 354 ASP A N 1
ATOM 2829 C CA . ASP A 1 354 ? 20.306 -32.575 32.125 1.00 80.62 354 ASP A CA 1
ATOM 2830 C C . ASP A 1 354 ? 19.979 -31.515 33.201 1.00 80.62 354 ASP A C 1
ATOM 2832 O O . ASP A 1 354 ? 19.026 -30.736 33.093 1.00 80.62 354 ASP A O 1
ATOM 2836 N N . LEU A 1 355 ? 20.769 -31.490 34.279 1.00 78.44 355 LEU A N 1
ATOM 2837 C CA . LEU A 1 355 ? 20.542 -30.590 35.417 1.00 78.44 355 LEU A CA 1
ATOM 2838 C C . LEU A 1 355 ? 20.584 -29.088 35.041 1.00 78.44 355 LEU A C 1
ATOM 2840 O O . LEU A 1 355 ? 19.729 -28.341 35.526 1.00 78.44 355 LEU A O 1
ATOM 2844 N N . PRO A 1 356 ? 21.511 -28.610 34.182 1.00 80.94 356 PRO A N 1
ATOM 2845 C CA . PRO A 1 356 ? 21.515 -27.215 33.742 1.00 80.94 356 PRO A CA 1
ATOM 2846 C C . PRO A 1 356 ? 20.267 -26.829 32.940 1.00 80.94 356 PRO A C 1
ATOM 2848 O O . PRO A 1 356 ? 19.702 -25.761 33.189 1.00 80.94 356 PRO A O 1
ATOM 2851 N N . ASN A 1 357 ? 19.798 -27.685 32.024 1.00 80.44 357 ASN A N 1
ATOM 2852 C CA . ASN A 1 357 ? 18.587 -27.391 31.259 1.00 80.44 357 ASN A CA 1
ATOM 2853 C C . ASN A 1 357 ? 17.335 -27.433 32.138 1.00 80.44 357 ASN A C 1
ATOM 2855 O O . ASN A 1 357 ? 16.451 -26.600 31.950 1.00 80.44 357 ASN A O 1
ATOM 2859 N N . LEU A 1 358 ? 17.275 -28.310 33.148 1.00 81.75 358 LEU A N 1
ATOM 2860 C CA . LEU A 1 358 ? 16.198 -28.283 34.143 1.00 81.75 358 LEU A CA 1
ATOM 2861 C C . LEU A 1 358 ? 16.158 -26.955 34.910 1.00 81.75 358 LEU A C 1
ATOM 2863 O O . LEU A 1 358 ? 15.087 -26.373 35.106 1.00 81.75 358 LEU A O 1
ATOM 2867 N N . LEU A 1 359 ? 17.320 -26.460 35.340 1.00 84.25 359 LEU A N 1
ATOM 2868 C CA . LEU A 1 359 ? 17.401 -25.185 36.048 1.00 84.25 359 LEU A CA 1
ATOM 2869 C C . LEU A 1 359 ? 16.945 -24.033 35.144 1.00 84.25 359 LEU A C 1
ATOM 2871 O O . LEU A 1 359 ? 16.197 -23.157 35.578 1.00 84.25 359 LEU A O 1
ATOM 2875 N N . HIS A 1 360 ? 17.355 -24.054 33.873 1.00 85.88 360 HIS A N 1
ATOM 2876 C CA . HIS A 1 360 ? 16.912 -23.071 32.891 1.00 85.88 360 HIS A CA 1
ATOM 2877 C C . HIS A 1 360 ? 15.395 -23.116 32.677 1.00 85.88 360 HIS A C 1
ATOM 2879 O O . HIS A 1 360 ? 14.741 -22.077 32.738 1.00 85.88 360 HIS A O 1
ATOM 2885 N N . LEU A 1 361 ? 14.833 -24.311 32.490 1.00 82.00 361 LEU A N 1
ATOM 2886 C CA . LEU A 1 361 ? 13.401 -24.524 32.291 1.00 82.00 361 LEU A CA 1
ATOM 2887 C C . LEU A 1 361 ? 12.602 -24.008 33.494 1.00 82.00 361 LEU A C 1
ATOM 2889 O O . LEU A 1 361 ? 11.654 -23.246 33.321 1.00 82.00 361 LEU A O 1
ATOM 2893 N N . THR A 1 362 ? 13.037 -24.336 34.712 1.00 84.94 362 THR A N 1
ATOM 2894 C CA . THR A 1 362 ? 12.409 -23.845 35.950 1.00 84.94 362 THR A CA 1
ATOM 2895 C C . THR A 1 362 ? 12.416 -22.315 36.018 1.00 84.94 362 THR A C 1
ATOM 2897 O O . THR A 1 362 ? 11.381 -21.706 36.277 1.00 84.94 362 THR A O 1
ATOM 2900 N N . ASN A 1 363 ? 13.552 -21.679 35.713 1.00 89.12 363 ASN A N 1
ATOM 2901 C CA . ASN A 1 363 ? 13.664 -20.218 35.720 1.00 89.12 363 ASN A CA 1
ATOM 2902 C C . ASN A 1 363 ? 12.744 -19.552 34.685 1.00 89.12 363 ASN A C 1
ATOM 2904 O O . ASN A 1 363 ? 12.125 -18.529 34.981 1.00 89.12 363 ASN A O 1
ATOM 2908 N N . GLN A 1 364 ? 12.641 -20.133 33.486 1.00 85.81 364 GLN A N 1
ATOM 2909 C CA . GLN A 1 364 ? 11.754 -19.636 32.432 1.00 85.81 364 GLN A CA 1
ATOM 2910 C C . GLN A 1 364 ? 10.279 -19.766 32.825 1.00 85.81 364 GLN A C 1
ATOM 2912 O O . GLN A 1 364 ? 9.509 -18.823 32.648 1.00 85.81 364 GLN A O 1
ATOM 2917 N N . LEU A 1 365 ? 9.883 -20.900 33.414 1.00 84.38 365 LEU A N 1
ATOM 2918 C CA . LEU A 1 365 ? 8.519 -21.089 33.910 1.00 84.38 365 LEU A CA 1
ATOM 2919 C C . LEU A 1 365 ? 8.185 -20.114 35.045 1.00 84.38 365 LEU A C 1
ATOM 2921 O O . LEU A 1 365 ? 7.102 -19.531 35.051 1.00 84.38 365 LEU A O 1
ATOM 2925 N N . ASP A 1 366 ? 9.118 -19.867 35.966 1.00 87.00 366 ASP A N 1
ATOM 2926 C CA . ASP A 1 366 ? 8.941 -18.878 37.033 1.00 87.00 366 ASP A CA 1
ATOM 2927 C C . ASP A 1 366 ? 8.801 -17.453 36.490 1.00 87.00 366 ASP A C 1
ATOM 2929 O O . ASP A 1 366 ? 8.000 -16.659 36.999 1.00 87.00 366 ASP A O 1
ATOM 2933 N N . GLN A 1 367 ? 9.566 -17.109 35.453 1.00 86.31 367 GLN A N 1
ATOM 2934 C CA . GLN A 1 367 ? 9.439 -15.825 34.774 1.00 86.31 367 GLN A CA 1
ATOM 2935 C C . GLN A 1 367 ? 8.070 -15.698 34.095 1.00 86.31 367 GLN A C 1
ATOM 2937 O O . GLN A 1 367 ? 7.361 -14.719 34.341 1.00 86.31 367 GLN A O 1
ATOM 2942 N N . ALA A 1 368 ? 7.646 -16.711 33.339 1.00 80.75 368 ALA A N 1
ATOM 2943 C CA . ALA A 1 368 ? 6.334 -16.745 32.701 1.00 80.75 368 ALA A CA 1
ATOM 2944 C C . ALA A 1 368 ? 5.186 -16.650 33.726 1.00 80.75 368 ALA A C 1
ATOM 2946 O O . ALA A 1 368 ? 4.202 -15.937 33.517 1.00 80.75 368 ALA A O 1
ATOM 2947 N N . LEU A 1 369 ? 5.320 -17.296 34.890 1.00 82.88 369 LEU A N 1
ATOM 2948 C CA . LEU A 1 369 ? 4.330 -17.239 35.969 1.00 82.88 369 LEU A CA 1
ATOM 2949 C C . LEU A 1 369 ? 4.255 -15.841 36.606 1.00 82.88 369 LEU A C 1
ATOM 2951 O O . LEU A 1 369 ? 3.165 -15.356 36.933 1.00 82.88 369 LEU A O 1
ATOM 2955 N N . LYS A 1 370 ? 5.393 -15.150 36.751 1.00 84.69 370 LYS A N 1
ATOM 2956 C CA . LYS A 1 370 ? 5.433 -13.741 37.186 1.00 84.69 370 LYS A CA 1
ATOM 2957 C C . LYS A 1 370 ? 4.794 -12.813 36.151 1.00 84.69 370 LYS A C 1
ATOM 2959 O O . LYS A 1 370 ? 4.020 -11.933 36.531 1.00 84.69 370 LYS A O 1
ATOM 2964 N N . GLU A 1 371 ? 5.058 -13.032 34.866 1.00 82.50 371 GLU A N 1
ATOM 2965 C CA . GLU A 1 371 ? 4.483 -12.259 33.759 1.00 82.50 371 GLU A CA 1
ATOM 2966 C C . GLU A 1 371 ? 2.967 -12.470 33.630 1.00 82.50 371 GLU A C 1
ATOM 2968 O O . GLU A 1 371 ? 2.223 -11.499 33.467 1.00 82.50 371 GLU A O 1
ATOM 2973 N N . SER A 1 372 ? 2.473 -13.695 33.832 1.00 76.44 372 SER A N 1
ATOM 2974 C CA . SER A 1 372 ? 1.035 -13.999 33.894 1.00 76.44 372 SER A CA 1
ATOM 2975 C C . SER A 1 372 ? 0.324 -13.252 35.030 1.00 76.44 372 SER A C 1
ATOM 2977 O O . SER A 1 372 ? -0.808 -12.790 34.881 1.00 76.44 372 SER A O 1
ATOM 2979 N N . LYS A 1 373 ? 1.002 -13.051 36.165 1.00 78.81 373 LYS A N 1
ATOM 2980 C CA . LYS A 1 373 ? 0.480 -12.252 37.285 1.00 78.81 373 LYS A CA 1
ATOM 2981 C C . LYS A 1 373 ? 0.586 -10.741 37.055 1.00 78.81 373 LYS A C 1
ATOM 2983 O O . LYS A 1 373 ? 0.121 -9.987 37.918 1.00 78.81 373 LYS A O 1
ATOM 2988 N N . SER A 1 374 ? 1.164 -10.271 35.949 1.00 82.50 374 SER A N 1
ATOM 2989 C CA . SER A 1 374 ? 1.327 -8.842 35.666 1.00 82.50 374 SER A CA 1
ATOM 2990 C C . SER A 1 374 ? -0.013 -8.116 35.498 1.00 82.50 374 SER A C 1
ATOM 2992 O O . SER A 1 374 ? -1.044 -8.699 35.156 1.00 82.50 374 SER A O 1
ATOM 2994 N N . GLN A 1 375 ? -0.007 -6.799 35.722 1.00 74.31 375 GLN A N 1
ATOM 2995 C CA . GLN A 1 375 ? -1.196 -5.968 35.507 1.00 74.31 375 GLN A CA 1
ATOM 2996 C C . GLN A 1 375 ? -1.666 -5.982 34.044 1.00 74.31 375 GLN A C 1
ATOM 2998 O O . GLN A 1 375 ? -2.861 -5.841 33.801 1.00 74.31 375 GLN A O 1
ATOM 3003 N N . HIS A 1 376 ? -0.755 -6.167 33.083 1.00 74.44 376 HIS A N 1
ATOM 3004 C CA . HIS A 1 376 ? -1.091 -6.234 31.662 1.00 74.44 376 HIS A CA 1
ATOM 3005 C C . HIS A 1 376 ? -1.938 -7.474 31.352 1.00 74.44 376 HIS A C 1
ATOM 3007 O O . HIS A 1 376 ? -3.038 -7.344 30.823 1.00 74.44 376 HIS A O 1
ATOM 3013 N N . VAL A 1 377 ? -1.498 -8.656 31.796 1.00 71.75 377 VAL A N 1
ATOM 3014 C CA . VAL A 1 377 ? -2.243 -9.908 31.586 1.00 71.75 377 VAL A CA 1
ATOM 3015 C C . VAL A 1 377 ? -3.565 -9.915 32.358 1.00 71.75 377 VAL A C 1
ATOM 3017 O O . VAL A 1 377 ? -4.571 -10.380 31.834 1.00 71.75 377 VAL A O 1
ATOM 3020 N N . ARG A 1 378 ? -3.626 -9.321 33.560 1.00 74.81 378 ARG A N 1
ATOM 3021 C CA . ARG A 1 378 ? -4.904 -9.153 34.283 1.00 74.81 378 ARG A CA 1
ATOM 3022 C C . ARG A 1 378 ? -5.898 -8.265 33.531 1.00 74.81 378 ARG A C 1
ATOM 3024 O O . ARG A 1 378 ? -7.082 -8.580 33.522 1.00 74.81 378 ARG A O 1
ATOM 3031 N N . LYS A 1 379 ? -5.432 -7.185 32.891 1.00 69.62 379 LYS A N 1
ATOM 3032 C CA . LYS A 1 379 ? -6.278 -6.324 32.048 1.00 69.62 379 LYS A CA 1
ATOM 3033 C C . LYS A 1 379 ? -6.779 -7.065 30.809 1.00 69.62 379 LYS A C 1
ATOM 3035 O O . LYS A 1 379 ? -7.955 -6.958 30.498 1.00 69.62 379 LYS A O 1
ATOM 3040 N N . VAL A 1 380 ? -5.919 -7.851 30.157 1.00 68.25 380 VAL A N 1
ATOM 3041 C CA . VAL A 1 380 ? -6.300 -8.689 29.006 1.00 68.25 380 VAL A CA 1
ATOM 3042 C C . VAL A 1 380 ? -7.315 -9.761 29.418 1.00 68.25 380 VAL A C 1
ATOM 3044 O O . VAL A 1 380 ? -8.355 -9.891 28.786 1.00 68.25 380 VAL A O 1
ATOM 3047 N N . LYS A 1 381 ? -7.086 -10.465 30.534 1.00 66.19 381 LYS A N 1
ATOM 3048 C CA . LYS A 1 381 ? -8.020 -11.472 31.065 1.00 66.19 381 LYS A CA 1
ATOM 3049 C C . LYS A 1 381 ? -9.373 -10.871 31.465 1.00 66.19 381 LYS A C 1
ATOM 3051 O O . LYS A 1 381 ? -10.396 -11.508 31.266 1.00 66.19 381 LYS A O 1
ATOM 3056 N N . SER A 1 382 ? -9.384 -9.648 31.996 1.00 64.56 382 SER A N 1
ATOM 3057 C CA . SER A 1 382 ? -10.615 -8.911 32.318 1.00 64.56 382 SER A CA 1
ATOM 3058 C C . SER A 1 382 ? -11.357 -8.364 31.094 1.00 64.56 382 SER A C 1
ATOM 3060 O O . SER A 1 382 ? -12.472 -7.891 31.258 1.00 64.56 382 SER A O 1
ATOM 3062 N N . ALA A 1 383 ? -10.731 -8.341 29.917 1.00 55.97 383 ALA A N 1
ATOM 3063 C CA . ALA A 1 383 ? -11.368 -7.932 28.666 1.00 55.97 383 ALA A CA 1
ATOM 3064 C C . ALA A 1 383 ? -11.891 -9.130 27.851 1.00 55.97 383 ALA A C 1
ATOM 3066 O O . ALA A 1 383 ? -12.657 -8.934 26.913 1.00 55.97 383 ALA A O 1
ATOM 3067 N N . LEU A 1 384 ? -11.440 -10.347 28.180 1.00 47.62 384 LEU A N 1
ATOM 3068 C CA . LEU A 1 384 ? -11.832 -11.603 27.531 1.00 47.62 384 LEU A CA 1
ATOM 3069 C C . LEU A 1 384 ? -12.946 -12.355 28.280 1.00 47.62 384 LEU A C 1
ATOM 3071 O O . LEU A 1 384 ? -13.621 -13.178 27.668 1.00 47.62 384 LEU A O 1
ATOM 3075 N N . ASN A 1 385 ? -13.120 -12.081 29.577 1.00 38.72 385 ASN A N 1
ATOM 3076 C CA . ASN A 1 385 ? -14.281 -12.480 30.380 1.00 38.72 385 ASN A CA 1
ATOM 3077 C C . ASN A 1 385 ? -15.271 -11.322 30.449 1.00 38.72 385 ASN A C 1
ATOM 3079 O O . ASN A 1 385 ? -16.486 -11.607 30.511 1.00 38.72 385 ASN A O 1
#

Foldseek 3Di:
DDPVVVPPDDPDPPPCDLVNLLVVLLVLLVCLLQDLAQAADPVVSLVVVVVVLVVLVVVLVPDDPPDVVSVVSVVVSVVSVVSSVSSVVSNLVNCLQQLLVLLVVQVVCVVVVRHRDDPVSNVVSVVSVVVVLVVCQVPPLVPDDPVRNDDDSVVPGDDGDNPDDGDDADCAWDWQDFDPDPPDDRDTDTHHNDPPDDPVRVVVVVVVLVVLLLVCLVVVDDLVRSLVVCVVVPDDPVVSVVSSVVSVVCSVVSNVVCVVVPQDDWAWDDKDKDWDWDCQDPVGNPDIFIKMKMKTKTKGQADDDDDPPPPDDDDDDDDDDDDDDQDPPDDDDPDDPPPPPDRIDIGIDMDMDGPVVVVVVVVVVVVVVVVCVDPVVVVVVVVVD

Radius of gyration: 32.97 Å; chains: 1; bounding box: 73×89×70 Å

Sequence (385 aa):
MDFNDQIESSGDEEEITAEAVLKTLYNAWQNERLSPEILPHCNEMVECMLGQIQHMERNINKLPKTDLRASIHKMELSRIKYIICNYLRARLCKIEKHCIPIINEERQRIESGTNYLTPSEYKYAQEYLLNMEGHFKSVVLDKVPGNMQTFEMNKMAIYPNLQSHVFLKANETVNGVVLDLPGEQDEEIDLEDKFDTSITNIQNLVHAIVFLLVEGTKHNLSDCDFKSSLAIAGFPAEHQEVLIKLYNTKKSEISECLHVLQQADLVYQDLTWRMEVEVASRCNNETVKPNISMDFVLMKPKKIVPESALNCVDFNSTKKETSLMELDINKSVEEATAASQCQNVISHVLLQCDLPNLLHLTNQLDQALKESKSQHVRKVKSALN

Secondary structure (DSSP, 8-state):
--TTTTSSS--------HHHHHHHHHHHHHHHHH-SSPPPP-HHHHHHHHHHHHHHHHHHTTS-TT-HHHHHHHHHHHHHHHHHHHHHHHHHHHHHHTHHHHHHHHHHHHHHT--SS-HHHHHHHHHHHHHHHHHHHHHTGGGS-GGG----GGGS-----TT-------SS-EEEEEE--TTS--EEEEE-S--SS-HHHHHHHHHHHHHHHHHHHHTT--HHHHHHHHHHTT--HHHHHHHHHHHHHHHHHHHHHHHHHT-PPPEEEEEEEEEEEE--BTTBSS--EEEEEEEEEEEEE---S-GGG-S-------------------------TT-TT--EEEEEEEEEE-HHHHHHHHHHHHHHHHHHTSHHHHHHHHHH-

Organism: Plutella xylostella (NCBI:txid51655)